Protein AF-A0AAV5PQ35-F1 (afdb_monomer)

Foldseek 3Di:
DVVVVVVVVVVVVVVVVVVVVVVVVVVVVVVVVVVVVVVCCVVPVVVCLDLLNLQLLLLVLLCLLVVLVVLLVVLVVVLVVVVVPQDPPCNVVSVVLSVVLNLVSLVVNLVSLVSSLVSLVVSVVVDVVLVAPQSVVSSVLSVLLNLLSVLVNDPDVPDPSSVVSVVSSVVSNVVSLQSCLQCVQVVHGSSDDRDPVSSVVSVVVVVVVVVVVVVVVVVVVVVQVVCVVVVNHWFFKFFPDALVVVLVLVVVVVVVCVVVVCLCVLQSVQVNLQRRQQRIGARNFRKGFDDHSVVVSVVVVVQVVVCVVVVSPSVLVVVVVVLQSRQCGMATPPDPGSPQKGFPDDSVVLVVLVVVLVVCCSVVSNQCVLVSVLVNLQSRQQRTAHNNFRKGFDDDSVVLNVLVVLLVVLVVDVPSVSVNSNSVSVSVRRRRRRMHGDCVVVD

Structure (mmCIF, N/CA/C/O backbone):
data_AF-A0AAV5PQ35-F1
#
_entry.id   AF-A0AAV5PQ35-F1
#
loop_
_atom_site.group_PDB
_atom_site.id
_atom_site.type_symbol
_atom_site.label_atom_id
_atom_site.label_alt_id
_atom_site.label_comp_id
_atom_site.label_asym_id
_atom_site.label_entity_id
_atom_site.label_seq_id
_atom_site.pdbx_PDB_ins_code
_atom_site.Cartn_x
_atom_site.Cartn_y
_atom_site.Cartn_z
_atom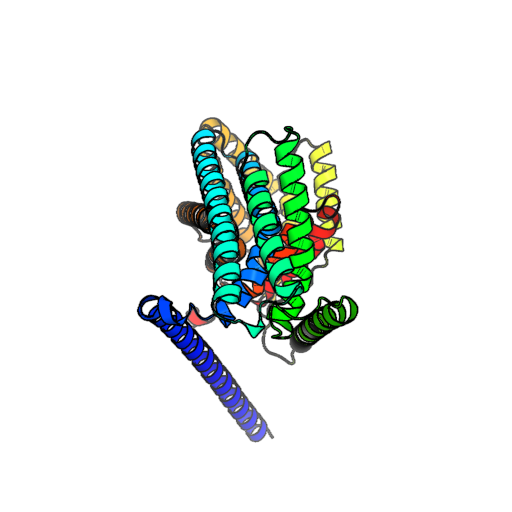_site.occupancy
_atom_site.B_iso_or_equiv
_atom_site.auth_seq_id
_atom_site.auth_comp_id
_atom_site.auth_asym_id
_atom_site.auth_atom_id
_atom_site.pdbx_PDB_model_num
ATOM 1 N N . MET A 1 1 ? 6.935 -51.139 -16.110 1.00 52.28 1 MET A N 1
ATOM 2 C CA . MET A 1 1 ? 7.413 -49.911 -15.440 1.00 52.28 1 MET A CA 1
ATOM 3 C C . MET A 1 1 ? 6.937 -48.664 -16.173 1.00 52.28 1 MET A C 1
ATOM 5 O O . MET A 1 1 ? 6.248 -47.895 -15.534 1.00 52.28 1 MET A O 1
ATOM 9 N N . VAL A 1 2 ? 7.179 -48.507 -17.483 1.00 49.25 2 VAL A N 1
ATOM 10 C CA . VAL A 1 2 ? 6.708 -47.345 -18.281 1.00 49.25 2 VAL A CA 1
ATOM 11 C C . VAL A 1 2 ? 5.187 -47.118 -18.177 1.00 49.25 2 VAL A C 1
ATOM 13 O O . VAL A 1 2 ? 4.776 -46.098 -17.649 1.00 49.25 2 VAL A O 1
ATOM 16 N N . ASN A 1 3 ? 4.358 -48.132 -18.457 1.00 56.22 3 ASN A N 1
ATOM 17 C CA . ASN A 1 3 ? 2.888 -48.020 -18.324 1.00 56.22 3 ASN A CA 1
ATOM 18 C C . ASN A 1 3 ? 2.384 -47.718 -16.897 1.00 56.22 3 ASN A C 1
ATOM 20 O O . ASN A 1 3 ? 1.238 -47.330 -16.709 1.00 56.22 3 ASN A O 1
ATOM 24 N N . GLN A 1 4 ? 3.206 -47.970 -15.876 1.00 55.06 4 GLN A N 1
ATOM 25 C CA . GLN A 1 4 ? 2.855 -47.698 -14.481 1.00 55.06 4 GLN A CA 1
ATOM 26 C C . GLN A 1 4 ? 3.196 -46.252 -14.100 1.00 55.06 4 GLN A C 1
ATOM 28 O O . GLN A 1 4 ? 2.517 -45.671 -13.261 1.00 55.06 4 GLN A O 1
ATOM 33 N N . VAL A 1 5 ? 4.225 -45.688 -14.741 1.00 57.06 5 VAL A N 1
ATOM 34 C CA . VAL A 1 5 ? 4.618 -44.284 -14.622 1.00 57.06 5 VAL A CA 1
ATOM 35 C C . VAL A 1 5 ? 3.634 -43.402 -15.392 1.00 57.06 5 VAL A C 1
ATOM 37 O O . VAL A 1 5 ? 3.130 -42.452 -14.805 1.00 57.06 5 VAL A O 1
ATOM 40 N N . ASP A 1 6 ? 3.252 -43.771 -16.617 1.00 52.34 6 ASP A N 1
ATOM 41 C CA . ASP A 1 6 ? 2.287 -43.002 -17.422 1.00 52.34 6 ASP A CA 1
ATOM 42 C C . ASP A 1 6 ? 0.912 -42.922 -16.738 1.00 52.34 6 ASP A C 1
ATOM 44 O O . ASP A 1 6 ? 0.402 -41.833 -16.501 1.00 52.34 6 ASP A O 1
ATOM 48 N N . ASN A 1 7 ? 0.385 -44.053 -16.251 1.00 62.97 7 ASN A N 1
ATOM 49 C CA . ASN A 1 7 ? -0.863 -44.061 -15.476 1.00 62.97 7 ASN A CA 1
ATOM 50 C C . ASN A 1 7 ? -0.777 -43.234 -14.182 1.00 62.97 7 ASN A C 1
ATOM 52 O O . ASN A 1 7 ? -1.784 -42.692 -13.734 1.00 62.97 7 ASN A O 1
ATOM 56 N N . SER A 1 8 ? 0.400 -43.153 -13.550 1.00 55.81 8 SER A N 1
ATOM 57 C CA . SER A 1 8 ? 0.578 -42.330 -12.348 1.00 55.81 8 SER A CA 1
ATOM 58 C C . SER A 1 8 ? 0.651 -40.837 -12.669 1.00 55.81 8 SER A C 1
ATOM 60 O O . SER A 1 8 ? 0.170 -40.027 -11.882 1.00 55.81 8 SER A O 1
ATOM 62 N N . ILE A 1 9 ? 1.202 -40.474 -13.830 1.00 54.53 9 ILE A N 1
ATOM 63 C CA . ILE A 1 9 ? 1.252 -39.096 -14.329 1.00 54.53 9 ILE A CA 1
ATOM 64 C C . ILE A 1 9 ? -0.153 -38.631 -14.718 1.00 54.53 9 ILE A C 1
ATOM 66 O O . ILE A 1 9 ? -0.548 -37.540 -14.315 1.00 54.53 9 ILE A O 1
ATOM 70 N N . ASP A 1 10 ? -0.935 -39.479 -15.386 1.00 63.06 10 ASP A N 1
ATOM 71 C CA . ASP A 1 10 ? -2.322 -39.172 -15.752 1.00 63.06 10 ASP A CA 1
ATOM 72 C C . ASP A 1 10 ? -3.214 -39.003 -14.513 1.00 63.06 10 ASP A C 1
ATOM 74 O O . ASP A 1 10 ? -3.964 -38.032 -14.406 1.00 63.06 10 ASP A O 1
ATOM 78 N N . GLN A 1 11 ? -3.071 -39.882 -13.513 1.00 61.16 11 GLN A N 1
ATOM 79 C CA . GLN A 1 11 ? -3.789 -39.757 -12.239 1.00 61.16 11 GLN A CA 1
ATOM 80 C C . GLN A 1 11 ? -3.379 -38.507 -11.449 1.00 61.16 11 GLN A C 1
ATOM 82 O O . GLN A 1 11 ? -4.226 -37.878 -10.813 1.00 61.16 11 GLN A O 1
ATOM 87 N N . MET A 1 12 ? -2.099 -38.124 -11.490 1.00 53.78 12 MET A N 1
ATOM 88 C CA . MET A 1 12 ? -1.634 -36.870 -10.891 1.00 53.78 12 MET A CA 1
ATOM 89 C C . MET A 1 12 ? -2.187 -35.650 -11.641 1.00 53.78 12 MET A C 1
ATOM 91 O O . MET A 1 12 ? -2.607 -34.691 -10.997 1.00 53.78 12 MET A O 1
ATOM 95 N N . GLY A 1 13 ? -2.256 -35.697 -12.974 1.00 43.75 13 GLY A N 1
ATOM 96 C CA . GLY A 1 13 ? -2.862 -34.653 -13.802 1.00 43.75 13 GLY A CA 1
ATOM 97 C C . GLY A 1 13 ? -4.351 -34.451 -13.508 1.00 43.75 13 GLY A C 1
ATOM 98 O O . GLY A 1 13 ? -4.789 -33.317 -13.319 1.00 43.75 13 GLY A O 1
ATOM 99 N N . GLU A 1 14 ? -5.117 -35.537 -13.371 1.00 63.09 14 GLU A N 1
ATOM 100 C CA . GLU A 1 14 ? -6.534 -35.476 -12.986 1.00 63.09 14 GLU A CA 1
ATOM 101 C C . GLU A 1 14 ? -6.739 -34.933 -11.567 1.00 63.09 14 GLU A C 1
ATOM 103 O O . GLU A 1 14 ? -7.628 -34.110 -11.352 1.00 63.09 14 GLU A O 1
ATOM 108 N N . GLN A 1 15 ? -5.913 -35.339 -10.596 1.00 53.75 15 GLN A N 1
ATOM 109 C CA . GLN A 1 15 ? -6.007 -34.834 -9.220 1.00 53.75 15 GLN A CA 1
ATOM 110 C C . GLN A 1 15 ? -5.674 -33.341 -9.122 1.00 53.75 15 GLN A C 1
ATOM 112 O O . GLN A 1 15 ? -6.332 -32.608 -8.379 1.00 53.75 15 GLN A O 1
ATOM 117 N N . ILE A 1 16 ? -4.685 -32.875 -9.887 1.00 45.88 16 ILE A N 1
ATOM 118 C CA . ILE A 1 16 ? -4.335 -31.453 -9.972 1.00 45.88 16 ILE A CA 1
ATOM 119 C C . ILE A 1 16 ? -5.463 -30.672 -10.659 1.00 45.88 16 ILE A C 1
ATOM 121 O O . ILE A 1 16 ? -5.878 -29.633 -10.144 1.00 45.88 16 ILE A O 1
ATOM 125 N N . GLY A 1 17 ? -6.017 -31.192 -11.760 1.00 48.84 17 GLY A N 1
ATOM 126 C CA . GLY A 1 17 ? -7.153 -30.584 -12.459 1.00 48.84 17 GLY A CA 1
ATOM 127 C C . GLY A 1 17 ? -8.394 -30.450 -11.571 1.00 48.84 17 GLY A C 1
ATOM 128 O O . GLY A 1 17 ? -8.991 -29.378 -11.498 1.00 48.84 17 GLY A O 1
ATOM 129 N N . GLN A 1 18 ? -8.727 -31.496 -10.810 1.00 52.62 18 GLN A N 1
ATOM 130 C CA . GLN A 1 18 ? -9.835 -31.472 -9.849 1.00 52.62 18 GLN A CA 1
ATOM 131 C C . GLN A 1 18 ? -9.596 -30.472 -8.709 1.00 52.62 18 GLN A C 1
ATOM 133 O O . GLN A 1 18 ? -10.508 -29.735 -8.340 1.00 52.62 18 GLN A O 1
ATOM 138 N N . GLY A 1 19 ? -8.366 -30.383 -8.190 1.00 46.31 19 GLY A N 1
ATOM 139 C CA . GLY A 1 19 ? -8.013 -29.406 -7.157 1.00 46.31 19 GLY A CA 1
ATOM 140 C C . GLY A 1 19 ? -8.145 -27.953 -7.626 1.00 46.31 19 GLY A C 1
ATOM 141 O O . GLY A 1 19 ? -8.602 -27.096 -6.867 1.00 46.31 19 GLY A O 1
ATOM 142 N N . ILE A 1 20 ? -7.795 -27.676 -8.885 1.00 44.88 20 ILE A N 1
ATOM 143 C CA . ILE A 1 20 ? -7.942 -26.351 -9.505 1.00 44.88 20 ILE A CA 1
ATOM 144 C C . ILE A 1 20 ? -9.424 -26.007 -9.707 1.00 44.88 20 ILE A C 1
ATOM 146 O O . ILE A 1 20 ? -9.849 -24.902 -9.358 1.00 44.88 20 ILE A O 1
ATOM 150 N N . ASP A 1 21 ? -10.226 -26.951 -10.202 1.00 55.66 21 ASP A N 1
ATOM 151 C CA . ASP A 1 21 ? -11.665 -26.758 -10.414 1.00 55.66 21 ASP A CA 1
ATOM 152 C C . ASP A 1 21 ? -12.432 -26.543 -9.104 1.00 55.66 21 ASP A C 1
ATOM 154 O O . ASP A 1 21 ? -13.332 -25.696 -9.028 1.00 55.66 21 ASP A O 1
ATOM 158 N N . ASP A 1 22 ? -12.070 -27.269 -8.048 1.00 58.41 22 ASP A N 1
ATOM 159 C CA . ASP A 1 22 ? -12.685 -27.115 -6.733 1.00 58.41 22 ASP A CA 1
ATOM 160 C C . ASP A 1 22 ? -12.291 -25.785 -6.078 1.00 58.41 22 ASP A C 1
ATOM 162 O O . ASP A 1 22 ? -13.154 -25.091 -5.533 1.00 58.41 22 ASP A O 1
ATOM 166 N N . ALA A 1 23 ? -11.034 -25.351 -6.218 1.00 43.50 23 ALA A N 1
ATOM 167 C CA . ALA A 1 23 ? -10.599 -24.029 -5.768 1.00 43.50 23 ALA A CA 1
ATOM 168 C C . ALA A 1 23 ? -11.308 -22.897 -6.534 1.00 43.50 23 ALA A C 1
ATOM 170 O O . ALA A 1 23 ? -11.756 -21.916 -5.931 1.00 43.50 23 ALA A O 1
ATOM 171 N N . ALA A 1 24 ? -11.474 -23.036 -7.853 1.00 44.97 24 ALA A N 1
ATOM 172 C CA . ALA A 1 24 ? -12.197 -22.073 -8.678 1.00 44.97 24 ALA A CA 1
ATOM 173 C C . ALA A 1 24 ? -13.683 -21.982 -8.282 1.00 44.97 24 ALA A C 1
ATOM 175 O O . ALA A 1 24 ? -14.236 -20.878 -8.167 1.00 44.97 24 ALA A O 1
ATOM 176 N N . LYS A 1 25 ? -14.331 -23.122 -8.006 1.00 63.53 25 LYS A N 1
ATOM 177 C CA . LYS A 1 25 ? -15.707 -23.168 -7.482 1.00 63.53 25 LYS A CA 1
ATOM 178 C C . LYS A 1 25 ? -15.817 -22.517 -6.112 1.00 63.53 25 LYS A C 1
ATOM 180 O O . LYS A 1 25 ? -16.766 -21.764 -5.888 1.00 63.53 25 LYS A O 1
ATOM 185 N N . ASP A 1 26 ? -14.859 -22.747 -5.221 1.00 60.34 26 ASP A N 1
ATOM 186 C CA . ASP A 1 26 ? -14.900 -22.194 -3.869 1.00 60.34 26 ASP A CA 1
ATOM 187 C C . ASP A 1 26 ? -14.730 -20.665 -3.885 1.00 60.34 26 ASP A C 1
ATOM 189 O O . ASP A 1 26 ? -15.523 -19.942 -3.275 1.00 60.34 26 ASP A O 1
ATOM 193 N N . ILE A 1 27 ? -13.812 -20.148 -4.714 1.00 47.66 27 ILE A N 1
ATOM 194 C CA . ILE A 1 27 ? -13.641 -18.707 -4.972 1.00 47.66 27 ILE A CA 1
ATOM 195 C C . ILE A 1 27 ? -14.914 -18.093 -5.567 1.00 47.66 27 ILE A C 1
ATOM 197 O O . ILE A 1 27 ? -15.375 -17.043 -5.111 1.00 47.66 27 ILE A O 1
ATOM 201 N N . THR A 1 28 ? -15.513 -18.745 -6.565 1.00 54.66 28 THR A N 1
ATOM 202 C CA . THR A 1 28 ? -16.738 -18.260 -7.221 1.00 54.66 28 THR A CA 1
ATOM 203 C C . THR A 1 28 ? -17.920 -18.256 -6.251 1.00 54.66 28 THR A C 1
ATOM 205 O O . THR A 1 28 ? -18.693 -17.296 -6.210 1.00 54.66 28 THR A O 1
ATOM 208 N N . SER A 1 29 ? -18.032 -19.283 -5.405 1.00 58.78 29 SER A N 1
ATOM 209 C CA . SER A 1 29 ? -19.043 -19.354 -4.349 1.00 58.78 29 SER A CA 1
ATOM 210 C C . SER A 1 29 ? -18.831 -18.272 -3.284 1.00 58.78 29 SER A C 1
ATOM 212 O O . SER A 1 29 ? -19.796 -17.661 -2.821 1.00 58.78 29 SER A O 1
ATOM 214 N N . GLY A 1 30 ? -17.573 -17.974 -2.942 1.00 49.44 30 GLY A N 1
ATOM 215 C CA . GLY A 1 30 ? -17.190 -16.914 -2.018 1.00 49.44 30 GLY A CA 1
ATOM 216 C C . GLY A 1 30 ? -17.531 -15.530 -2.562 1.00 49.44 30 GLY A C 1
ATOM 217 O O . GLY A 1 30 ? -18.121 -14.718 -1.847 1.00 49.44 30 GLY A O 1
ATOM 218 N N . LEU A 1 31 ? -17.241 -15.269 -3.839 1.00 45.06 31 LEU A N 1
ATOM 219 C CA . LEU A 1 31 ? -17.612 -14.027 -4.523 1.00 45.06 31 LEU A CA 1
ATOM 220 C C . LEU A 1 31 ? -19.130 -13.863 -4.602 1.00 45.06 31 LEU A C 1
ATOM 222 O O . LEU A 1 31 ? -19.636 -12.777 -4.325 1.00 45.06 31 LEU A O 1
ATOM 226 N N . LYS A 1 32 ? -19.861 -14.945 -4.890 1.00 59.97 32 LYS A N 1
ATOM 227 C CA . LYS A 1 32 ? -21.325 -14.945 -4.923 1.00 59.97 32 LYS A CA 1
ATOM 228 C C . LYS A 1 32 ? -21.928 -14.677 -3.542 1.00 59.97 32 LYS A C 1
ATOM 230 O O . LYS A 1 32 ? -22.732 -13.764 -3.417 1.00 59.97 32 LYS A O 1
ATOM 235 N N . LYS A 1 33 ? -21.449 -15.354 -2.491 1.00 60.69 33 LYS A N 1
ATOM 236 C CA . LYS A 1 33 ? -21.829 -15.078 -1.091 1.00 60.69 33 LYS A CA 1
ATOM 237 C C . LYS A 1 33 ? -21.500 -13.651 -0.664 1.00 60.69 33 LYS A C 1
ATOM 239 O O . LYS A 1 33 ? -22.229 -13.060 0.126 1.00 60.69 33 LYS A O 1
ATOM 244 N N . THR A 1 34 ? -20.381 -13.105 -1.136 1.00 43.12 34 THR A N 1
ATOM 245 C CA . THR A 1 34 ? -19.984 -11.726 -0.825 1.00 43.12 34 THR A CA 1
ATOM 246 C C . THR A 1 34 ? -20.917 -10.743 -1.521 1.00 43.12 34 THR A C 1
ATOM 248 O O . THR A 1 34 ? -21.422 -9.847 -0.855 1.00 43.12 34 THR A O 1
ATOM 251 N N . GLY A 1 35 ? -21.219 -10.969 -2.806 1.00 45.16 35 GLY A N 1
ATOM 252 C CA . GLY A 1 35 ? -22.198 -10.208 -3.584 1.00 45.16 35 GLY A CA 1
ATOM 253 C C . GLY A 1 35 ? -23.593 -10.236 -2.961 1.00 45.16 35 GLY A C 1
ATOM 254 O O . GLY A 1 35 ? -24.169 -9.175 -2.730 1.00 45.16 35 GLY A O 1
ATOM 255 N N . GLU A 1 36 ? -24.080 -11.426 -2.599 1.00 55.81 36 GLU A N 1
ATOM 256 C CA . GLU A 1 36 ? -25.346 -11.643 -1.888 1.00 55.81 36 GLU A CA 1
ATOM 257 C C . GLU A 1 36 ? -25.377 -10.898 -0.548 1.00 55.81 36 GLU A C 1
ATOM 259 O O . GLU A 1 36 ? -26.338 -10.187 -0.287 1.00 55.81 36 GLU A O 1
ATOM 264 N N . LYS A 1 37 ? -24.306 -10.947 0.261 1.00 55.22 37 LYS A N 1
ATOM 265 C CA . LYS A 1 37 ? -24.219 -10.182 1.522 1.00 55.22 37 LYS A CA 1
ATOM 266 C C . LYS A 1 37 ? -24.253 -8.667 1.321 1.00 55.22 37 LYS A C 1
ATOM 268 O O . LYS A 1 37 ? -24.832 -7.961 2.140 1.00 55.22 37 LYS A O 1
ATOM 273 N N . THR A 1 38 ? -23.617 -8.145 0.271 1.00 47.72 38 THR A N 1
ATOM 274 C CA . THR A 1 38 ? -23.695 -6.711 -0.065 1.00 47.72 38 THR A CA 1
ATOM 275 C C . THR A 1 38 ? -25.074 -6.295 -0.575 1.00 47.72 38 THR A C 1
ATOM 277 O O . THR A 1 38 ? -25.509 -5.192 -0.253 1.00 47.72 38 THR A O 1
ATOM 280 N N . GLY A 1 39 ? -25.761 -7.154 -1.336 1.00 54.97 39 GLY A N 1
ATOM 281 C CA . GLY A 1 39 ? -27.145 -6.928 -1.770 1.00 54.97 39 GLY A CA 1
ATOM 282 C C . GLY A 1 39 ? -28.128 -6.957 -0.597 1.00 54.97 39 GLY A C 1
ATOM 283 O O . GLY A 1 39 ? -28.902 -6.021 -0.422 1.00 54.97 39 GLY A O 1
ATOM 284 N N . ASP A 1 40 ? -28.006 -7.969 0.263 1.00 62.81 40 ASP A N 1
ATOM 285 C CA . ASP A 1 40 ? -28.801 -8.150 1.484 1.00 62.81 40 ASP A CA 1
ATOM 286 C C . ASP A 1 40 ? -28.608 -6.995 2.481 1.00 62.81 40 ASP A C 1
ATOM 288 O O . ASP A 1 40 ? -29.572 -6.479 3.042 1.00 62.81 40 ASP A O 1
ATOM 292 N N . PHE A 1 41 ? -27.379 -6.484 2.636 1.00 63.25 41 PHE A N 1
ATOM 293 C CA . PHE A 1 41 ? -27.138 -5.295 3.460 1.00 63.25 41 PHE A CA 1
ATOM 294 C C . PHE A 1 41 ? -27.923 -4.071 2.966 1.00 63.25 41 PHE A C 1
ATOM 296 O O . PHE A 1 41 ? -28.430 -3.313 3.786 1.00 63.25 41 PHE A O 1
ATOM 303 N N . GLY A 1 42 ? -28.034 -3.863 1.649 1.00 67.19 42 GLY A N 1
ATOM 304 C CA . GLY A 1 42 ? -28.769 -2.728 1.083 1.00 67.19 42 GLY A CA 1
ATOM 305 C C . GLY A 1 42 ? -30.265 -2.756 1.414 1.00 67.19 42 GLY A C 1
ATOM 306 O O . GLY A 1 42 ? -30.837 -1.717 1.749 1.00 67.19 42 GLY A O 1
ATOM 307 N N . GLU A 1 43 ? -30.880 -3.940 1.376 1.00 75.50 43 GLU A N 1
ATOM 308 C CA . GLU A 1 43 ? -32.305 -4.134 1.675 1.00 75.50 43 GLU A CA 1
ATOM 309 C C . GLU A 1 43 ? -32.588 -4.168 3.189 1.00 75.50 43 GLU A C 1
ATOM 311 O O . GLU A 1 43 ? -33.543 -3.538 3.650 1.00 75.50 43 GLU A O 1
ATOM 316 N N . ASN A 1 44 ? -31.710 -4.799 3.981 1.00 77.50 44 ASN A N 1
ATOM 317 C CA . ASN A 1 44 ? -31.936 -5.112 5.399 1.00 77.50 44 ASN A CA 1
ATOM 318 C C . ASN A 1 44 ? -30.985 -4.388 6.372 1.00 77.50 44 ASN A C 1
ATOM 320 O O . ASN A 1 44 ? -30.788 -4.825 7.506 1.00 77.50 44 ASN A O 1
ATOM 324 N N . TRP A 1 45 ? -30.399 -3.245 5.992 1.00 76.19 45 TRP A N 1
ATOM 325 C CA . TRP A 1 45 ? -29.401 -2.525 6.812 1.00 76.19 45 TRP A CA 1
ATOM 326 C C . TRP A 1 45 ? -29.845 -2.239 8.261 1.00 76.19 45 TRP A C 1
ATOM 328 O O . TRP A 1 45 ? -29.010 -2.137 9.163 1.00 76.19 45 TRP A O 1
ATOM 338 N N . ARG A 1 46 ? -31.157 -2.120 8.509 1.00 77.25 46 ARG A N 1
ATOM 339 C CA . ARG A 1 46 ? -31.727 -1.902 9.849 1.00 77.25 46 ARG A CA 1
ATOM 340 C C . ARG A 1 46 ? -31.508 -3.088 10.785 1.00 77.25 46 ARG A C 1
ATOM 342 O O . ARG A 1 46 ? -31.277 -2.867 11.972 1.00 77.25 46 ARG A O 1
ATOM 349 N N . ASP A 1 47 ? -31.492 -4.309 10.264 1.00 78.56 47 ASP A N 1
ATOM 350 C CA . ASP A 1 47 ? -31.271 -5.524 11.055 1.00 78.56 47 ASP A CA 1
ATOM 351 C C . ASP A 1 47 ? -29.831 -5.607 11.571 1.00 78.56 47 ASP A C 1
ATOM 353 O O . ASP A 1 47 ? -29.546 -6.264 12.572 1.00 78.56 47 ASP A O 1
ATOM 357 N N . TYR A 1 48 ? -28.915 -4.856 10.953 1.00 75.75 48 TYR A N 1
ATOM 358 C CA . TYR A 1 48 ? -27.539 -4.726 11.413 1.00 75.75 48 TYR A CA 1
ATOM 359 C C . TYR A 1 48 ? -27.376 -3.736 12.573 1.00 75.75 48 TYR A C 1
ATOM 361 O O . TYR A 1 48 ? -26.341 -3.794 13.245 1.00 75.75 48 TYR A O 1
ATOM 369 N N . LEU A 1 49 ? -28.377 -2.899 12.887 1.00 77.94 49 LEU A N 1
ATOM 370 C CA . LEU A 1 49 ? -28.380 -1.976 14.037 1.00 77.94 49 LEU A CA 1
ATOM 371 C C . LEU A 1 49 ? -28.672 -2.696 15.368 1.00 77.94 49 LEU A C 1
ATOM 373 O O . LEU A 1 49 ? -29.475 -2.255 16.195 1.00 77.94 49 LEU A O 1
ATOM 377 N N . THR A 1 50 ? -28.013 -3.831 15.596 1.00 84.88 50 THR A N 1
ATOM 378 C CA . THR A 1 50 ? -28.092 -4.554 16.868 1.00 84.88 50 THR A CA 1
ATOM 379 C C . THR A 1 50 ? -27.175 -3.918 17.915 1.00 84.88 50 THR A C 1
ATOM 381 O O . THR A 1 50 ? -26.117 -3.389 17.560 1.00 84.88 50 THR A O 1
ATOM 384 N N . PRO A 1 51 ? -27.500 -4.017 19.220 1.00 84.81 51 PRO A N 1
ATOM 385 C CA . PRO A 1 51 ? -26.606 -3.556 20.285 1.00 84.81 51 PRO A CA 1
ATOM 386 C C . PRO A 1 51 ? -25.198 -4.160 20.188 1.00 84.81 51 PRO A C 1
ATOM 388 O O . PRO A 1 51 ? -24.218 -3.458 20.389 1.00 84.81 51 PRO A O 1
ATOM 391 N N . ASN A 1 52 ? -25.080 -5.428 19.782 1.00 86.00 52 ASN A N 1
ATOM 392 C CA . ASN A 1 52 ? -23.786 -6.096 1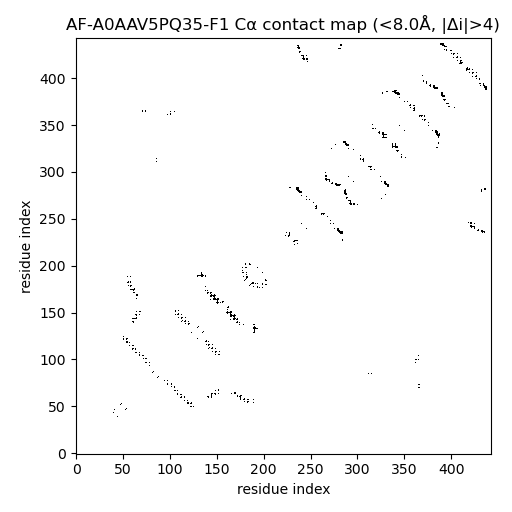9.619 1.00 86.00 52 ASN A CA 1
ATOM 393 C C . ASN A 1 52 ? -22.941 -5.489 18.481 1.00 86.00 52 ASN A C 1
ATOM 395 O O . ASN A 1 52 ? -21.733 -5.312 18.612 1.00 86.00 52 ASN A O 1
ATOM 399 N N . ASN A 1 53 ? -23.562 -5.140 17.351 1.00 86.56 53 ASN A N 1
ATOM 400 C CA . ASN A 1 53 ? -22.853 -4.452 16.270 1.00 86.56 53 ASN A CA 1
ATOM 401 C C . ASN A 1 53 ? -22.527 -3.000 16.638 1.00 86.56 53 ASN A C 1
ATOM 403 O O . ASN A 1 53 ? -21.463 -2.507 16.266 1.00 86.56 53 ASN A O 1
ATOM 407 N N . ALA A 1 54 ? -23.394 -2.340 17.410 1.00 87.81 54 ALA A N 1
ATOM 408 C CA . ALA A 1 54 ? -23.119 -1.021 17.965 1.00 87.81 54 ALA A CA 1
ATOM 409 C C . ALA A 1 54 ? -21.908 -1.051 18.916 1.00 87.81 54 ALA A C 1
ATOM 411 O O . ALA A 1 54 ? -21.050 -0.183 18.808 1.00 87.81 54 ALA A O 1
ATOM 412 N N . GLU A 1 55 ? -21.763 -2.075 19.765 1.00 90.00 55 GLU A N 1
ATOM 413 C CA . GLU A 1 55 ? -20.575 -2.262 20.619 1.00 90.00 55 GLU A CA 1
ATOM 414 C C . GLU A 1 55 ? -19.287 -2.422 19.797 1.00 90.00 55 GLU A C 1
ATOM 416 O O . GLU A 1 55 ? -18.273 -1.776 20.080 1.00 90.00 55 GLU A O 1
ATOM 421 N N . LYS A 1 56 ? -19.328 -3.212 18.716 1.00 90.81 56 LYS A N 1
ATOM 422 C CA . LYS A 1 56 ? -18.193 -3.324 17.785 1.00 90.81 56 LYS A CA 1
ATOM 423 C C . LYS A 1 56 ? -17.860 -1.977 17.154 1.00 90.81 56 LYS A C 1
ATOM 425 O O . LYS A 1 56 ? -16.691 -1.600 17.117 1.00 90.81 56 LYS A O 1
ATOM 430 N N . PHE A 1 57 ? -18.864 -1.233 16.699 1.00 90.69 57 PHE A N 1
ATOM 431 C CA . PHE A 1 57 ? -18.655 0.089 16.120 1.00 90.69 57 PHE A CA 1
ATOM 432 C C . PHE A 1 57 ? -18.071 1.081 17.133 1.00 90.69 57 PHE A C 1
ATOM 434 O O . PHE A 1 57 ? -17.132 1.791 16.791 1.00 90.69 57 PHE A O 1
ATOM 441 N N . VAL A 1 58 ? -18.543 1.073 18.385 1.00 91.75 58 VAL A N 1
ATOM 442 C CA . VAL A 1 58 ? -17.984 1.876 19.487 1.00 91.75 58 VAL A CA 1
ATOM 443 C C . VAL A 1 58 ? -16.490 1.609 19.654 1.00 91.75 58 VAL A C 1
ATOM 445 O O . VAL A 1 58 ? -15.711 2.559 19.711 1.00 91.75 58 VAL A O 1
ATOM 448 N N . SER A 1 59 ? -16.077 0.335 19.660 1.00 90.75 59 SER A N 1
ATOM 449 C CA . SER A 1 59 ? -14.658 -0.023 19.795 1.00 90.75 59 SER A CA 1
ATOM 450 C C . SER A 1 59 ? -13.797 0.587 18.680 1.00 90.75 59 SER A C 1
ATOM 452 O O . SER A 1 59 ? -12.734 1.139 18.947 1.00 90.75 59 SER A O 1
ATOM 454 N N . VAL A 1 60 ? -14.295 0.582 17.440 1.00 91.38 60 VAL A N 1
ATOM 455 C CA . VAL A 1 60 ? -13.583 1.136 16.279 1.00 91.38 60 VAL A CA 1
ATOM 456 C C . VAL A 1 60 ? -13.636 2.670 16.266 1.00 91.38 60 VAL A C 1
ATOM 458 O O . VAL A 1 60 ? -12.641 3.315 15.935 1.00 91.38 60 VAL A O 1
ATOM 461 N N . ALA A 1 61 ? -14.756 3.274 16.670 1.00 92.88 61 ALA A N 1
ATOM 462 C CA . ALA A 1 61 ? -14.941 4.725 16.711 1.00 92.88 61 ALA A CA 1
ATOM 463 C C . ALA A 1 61 ? -13.985 5.421 17.695 1.00 92.88 61 ALA A C 1
ATOM 465 O O . ALA A 1 61 ? -13.617 6.579 17.492 1.00 92.88 61 ALA A O 1
ATOM 466 N N . LEU A 1 62 ? -13.524 4.722 18.736 1.00 93.81 62 LEU A N 1
ATOM 467 C CA . LEU A 1 62 ? -12.486 5.220 19.648 1.00 93.81 62 LEU A CA 1
ATOM 468 C C . LEU A 1 62 ? -11.125 5.420 18.962 1.00 93.81 62 LEU A C 1
ATOM 470 O O . LEU A 1 62 ? -10.337 6.257 19.394 1.00 93.81 62 LEU A O 1
ATOM 474 N N . LEU A 1 63 ? -10.860 4.702 17.866 1.00 92.62 63 LEU A N 1
ATOM 475 C CA . LEU A 1 63 ? -9.620 4.802 17.090 1.00 92.62 63 LEU A CA 1
ATOM 476 C C . LEU A 1 63 ? -9.690 5.846 15.963 1.00 92.62 63 LEU A C 1
ATOM 478 O O . LEU A 1 63 ? -8.699 6.078 15.268 1.00 92.62 63 LEU A O 1
ATOM 482 N N . PHE A 1 64 ? -10.831 6.513 15.774 1.00 92.69 64 PHE A N 1
ATOM 483 C CA . PHE A 1 64 ? -11.012 7.494 14.700 1.00 92.69 64 PHE A CA 1
ATOM 484 C C . PHE A 1 64 ? -10.037 8.677 14.731 1.00 92.69 64 PHE A C 1
ATOM 486 O O . PHE A 1 64 ? -9.586 9.048 13.649 1.00 92.69 64 PHE A O 1
ATOM 493 N N . PRO A 1 65 ? -9.607 9.230 15.884 1.00 93.00 65 PRO A N 1
ATOM 494 C CA . PRO A 1 65 ? -8.592 10.281 15.905 1.00 93.00 65 PRO A CA 1
ATOM 495 C C . PRO A 1 65 ? -7.263 9.818 15.291 1.00 93.00 65 PRO A C 1
ATOM 497 O O . PRO A 1 65 ? -6.631 10.566 14.542 1.00 93.00 65 PRO A O 1
ATOM 500 N N . LEU A 1 66 ? -6.864 8.564 15.544 1.00 87.81 66 LEU A N 1
ATOM 501 C CA . LEU A 1 66 ? -5.679 7.954 14.937 1.00 87.81 66 LEU A CA 1
ATOM 502 C C . LEU A 1 66 ? -5.878 7.771 13.429 1.00 87.81 66 LEU A C 1
ATOM 504 O O . LEU A 1 66 ? -5.051 8.235 12.646 1.00 87.81 66 LEU A O 1
ATOM 508 N N . PHE A 1 67 ? -6.977 7.133 13.013 1.00 86.12 67 PHE A N 1
ATOM 509 C CA . PHE A 1 67 ? -7.254 6.882 11.595 1.00 86.12 67 PHE A CA 1
ATOM 510 C C . PHE A 1 67 ? -7.354 8.179 10.793 1.00 86.12 67 PHE A C 1
ATOM 512 O O . PHE A 1 67 ? -6.710 8.304 9.756 1.00 86.12 67 PHE A O 1
ATOM 519 N N . MET A 1 68 ? -8.081 9.171 11.305 1.00 88.44 68 MET A N 1
ATOM 520 C CA . MET A 1 68 ? -8.197 10.498 10.709 1.00 88.44 68 MET A CA 1
ATOM 521 C C . MET A 1 68 ? -6.822 11.148 10.549 1.00 88.44 68 MET A C 1
ATOM 523 O O . MET A 1 68 ? -6.510 11.660 9.476 1.00 88.44 68 MET A O 1
ATOM 527 N N . THR A 1 69 ? -5.971 11.087 11.578 1.00 85.00 69 THR A N 1
ATOM 528 C CA . THR A 1 69 ? -4.610 11.639 11.516 1.00 85.00 69 THR A CA 1
ATOM 529 C C . THR A 1 69 ? -3.775 10.948 10.438 1.00 85.00 69 THR A C 1
ATOM 531 O O . THR A 1 69 ? -3.149 11.629 9.629 1.00 85.00 69 THR A O 1
ATOM 534 N N . VAL A 1 70 ? -3.793 9.613 10.382 1.00 78.44 70 VAL A N 1
ATOM 535 C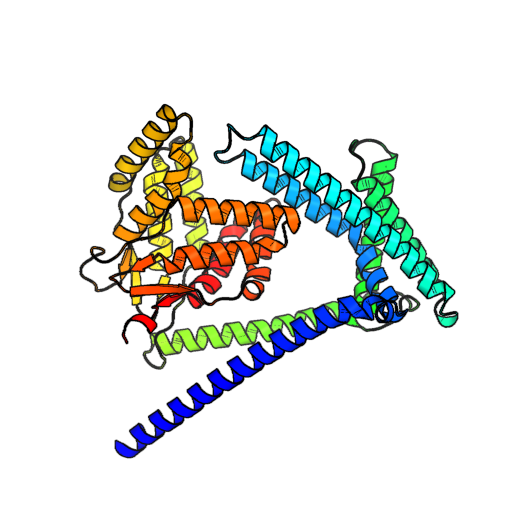 CA . VAL A 1 70 ? -3.032 8.832 9.394 1.00 78.44 70 VAL A CA 1
ATOM 536 C C . VAL A 1 70 ? -3.529 9.098 7.973 1.00 78.44 70 VAL A C 1
ATOM 538 O O . VAL A 1 70 ? -2.721 9.367 7.088 1.00 78.44 70 VAL A O 1
ATOM 541 N N . VAL A 1 71 ? -4.844 9.079 7.744 1.00 80.50 71 VAL A N 1
ATOM 542 C CA . VAL A 1 71 ? -5.441 9.302 6.417 1.00 80.50 71 VAL A CA 1
ATOM 543 C C . VAL A 1 71 ? -5.167 10.720 5.922 1.00 80.50 71 VAL A C 1
ATOM 545 O O . VAL A 1 71 ? -4.735 10.899 4.785 1.00 80.50 71 VAL A O 1
ATOM 548 N N . LEU A 1 72 ? -5.358 11.738 6.766 1.00 82.12 72 LEU A N 1
ATOM 549 C CA . LEU A 1 72 ? -5.062 13.125 6.395 1.00 82.12 72 LEU A CA 1
ATOM 550 C C . LEU A 1 72 ? -3.570 13.339 6.137 1.00 82.12 72 LEU A C 1
ATOM 552 O O . LEU A 1 72 ? -3.194 14.057 5.208 1.00 82.12 72 LEU A O 1
ATOM 556 N N . TRP A 1 73 ? -2.711 12.692 6.921 1.00 76.50 73 TRP A N 1
ATOM 557 C CA . TRP A 1 73 ? -1.273 12.721 6.691 1.00 76.50 73 TRP A CA 1
ATOM 558 C C . TRP A 1 73 ? -0.908 12.067 5.349 1.00 76.50 73 TRP A C 1
ATOM 560 O O . TRP A 1 73 ? -0.153 12.647 4.571 1.00 76.50 73 TRP A O 1
ATOM 570 N N . LEU A 1 74 ? -1.494 10.911 5.019 1.00 67.38 74 LEU A N 1
ATOM 571 C CA . LEU A 1 74 ? -1.273 10.241 3.735 1.00 67.38 74 LEU A CA 1
ATOM 572 C C . LEU A 1 74 ? -1.755 11.101 2.565 1.00 67.38 74 LEU A C 1
ATOM 574 O O . LEU A 1 74 ? -1.002 11.302 1.617 1.00 67.38 74 LEU A O 1
ATOM 578 N N . LEU A 1 75 ? -2.962 11.667 2.641 1.00 72.44 75 LEU A N 1
ATOM 579 C CA . LEU A 1 75 ? -3.505 12.531 1.589 1.00 72.44 75 LEU A CA 1
ATOM 580 C C . LEU A 1 75 ? -2.653 13.780 1.368 1.00 72.44 75 LEU A C 1
ATOM 582 O O . LEU A 1 75 ? -2.357 14.124 0.226 1.00 72.44 75 LEU A O 1
ATOM 586 N N . THR A 1 76 ? -2.204 14.432 2.442 1.00 71.75 76 THR A N 1
ATOM 587 C CA . THR A 1 76 ? -1.330 15.610 2.326 1.00 71.75 76 THR A CA 1
ATOM 588 C C . THR A 1 76 ? 0.041 15.252 1.749 1.00 71.75 76 THR A C 1
ATOM 590 O O . THR A 1 76 ? 0.570 16.003 0.929 1.00 71.75 76 THR A O 1
ATOM 593 N N . ARG A 1 77 ? 0.601 14.079 2.071 1.00 67.25 77 ARG A N 1
ATOM 594 C CA . ARG A 1 77 ? 1.867 13.601 1.488 1.00 67.25 77 ARG A CA 1
ATOM 595 C C . ARG A 1 77 ? 1.748 13.163 0.038 1.00 67.25 77 ARG A C 1
ATOM 597 O O . ARG A 1 77 ? 2.614 13.527 -0.749 1.00 67.25 77 ARG A O 1
ATOM 604 N N . VAL A 1 78 ? 0.688 12.442 -0.324 1.00 63.69 78 VAL A N 1
ATOM 605 C CA . VAL A 1 78 ? 0.393 12.092 -1.720 1.00 63.69 78 VAL A CA 1
ATOM 606 C C . VAL A 1 78 ? 0.201 13.364 -2.532 1.00 63.69 78 VAL A C 1
ATOM 608 O O . VAL A 1 78 ? 0.807 13.479 -3.590 1.00 63.69 78 VAL A O 1
ATOM 611 N N . SER A 1 79 ? -0.536 14.350 -2.006 1.00 65.75 79 SER A N 1
ATOM 612 C CA . SER A 1 79 ? -0.650 15.657 -2.655 1.00 65.75 79 SER A CA 1
ATOM 613 C C . SER A 1 79 ? 0.735 16.282 -2.873 1.00 65.75 79 SER A C 1
ATOM 615 O O . SER A 1 79 ? 1.083 16.595 -4.004 1.00 65.75 79 SER A O 1
ATOM 617 N N . GLY A 1 80 ? 1.588 16.306 -1.837 1.00 59.88 80 GLY A N 1
ATOM 618 C CA . GLY A 1 80 ? 2.985 16.753 -1.905 1.00 59.88 80 GLY A CA 1
ATOM 619 C C . GLY A 1 80 ? 3.843 16.038 -2.953 1.00 59.88 80 GLY A C 1
ATOM 620 O O . GLY A 1 80 ? 4.619 16.682 -3.651 1.00 59.88 80 GLY A O 1
ATOM 621 N N . TRP A 1 81 ? 3.708 14.717 -3.079 1.00 55.31 81 TRP A N 1
ATOM 622 C CA . TRP A 1 81 ? 4.457 13.918 -4.050 1.00 55.31 81 TRP A CA 1
ATOM 623 C C . TRP A 1 81 ? 3.969 14.147 -5.486 1.00 55.31 81 TRP A C 1
ATOM 625 O O . TRP A 1 81 ? 4.791 14.321 -6.381 1.00 55.31 81 TRP A O 1
ATOM 635 N N . VAL A 1 82 ? 2.650 14.250 -5.689 1.00 54.00 82 VAL A N 1
ATOM 636 C CA . VAL A 1 82 ? 2.046 14.645 -6.974 1.00 54.00 82 VAL A CA 1
ATOM 637 C C . VAL A 1 82 ? 2.523 16.041 -7.397 1.00 54.00 82 VAL A C 1
ATOM 639 O O . VAL A 1 82 ? 2.802 16.253 -8.573 1.00 54.00 82 VAL A O 1
ATOM 642 N N . TYR A 1 83 ? 2.708 16.973 -6.454 1.00 57.16 83 TYR A N 1
ATOM 643 C CA . TYR A 1 83 ? 3.298 18.289 -6.740 1.00 57.16 83 TYR A CA 1
ATOM 644 C C . TYR A 1 83 ? 4.802 18.225 -7.064 1.00 57.16 83 TYR A C 1
ATOM 646 O O . TYR A 1 83 ? 5.308 19.080 -7.786 1.00 57.16 83 TYR A O 1
ATOM 654 N N . GLY A 1 84 ? 5.524 17.234 -6.529 1.00 48.19 84 GLY A N 1
ATOM 655 C CA . GLY A 1 84 ? 6.981 17.106 -6.644 1.00 48.19 84 GLY A CA 1
ATOM 656 C C . GLY A 1 84 ? 7.483 16.457 -7.938 1.00 48.19 84 GLY A C 1
ATOM 657 O O . GLY A 1 84 ? 8.670 16.562 -8.241 1.00 48.19 84 GLY A O 1
ATOM 658 N N . GLN A 1 85 ? 6.611 15.809 -8.715 1.00 50.97 85 GLN A N 1
ATOM 659 C CA . GLN A 1 85 ? 6.969 15.183 -9.988 1.00 50.97 85 GLN A CA 1
ATOM 660 C C . GLN A 1 85 ? 6.006 15.602 -11.112 1.00 50.97 85 GLN A C 1
ATOM 662 O O . GLN A 1 85 ? 4.876 15.137 -11.208 1.00 50.97 85 GLN A O 1
ATOM 667 N N . TYR A 1 86 ? 6.516 16.450 -12.010 1.00 50.00 86 TYR A N 1
ATOM 668 C CA . TYR A 1 86 ? 6.059 16.641 -13.397 1.00 50.00 86 TYR A CA 1
ATOM 669 C C . TYR A 1 86 ? 4.691 17.302 -13.682 1.00 50.00 86 TYR A C 1
ATOM 671 O O . TYR A 1 86 ? 4.327 17.395 -14.852 1.00 50.00 86 TYR A O 1
ATOM 679 N N . PHE A 1 87 ? 3.963 17.861 -12.708 1.00 52.41 87 PHE A N 1
ATOM 680 C CA . PHE A 1 87 ? 2.679 18.549 -12.971 1.00 52.41 87 PHE A CA 1
ATOM 681 C C . PHE A 1 87 ? 2.689 20.050 -12.644 1.00 52.41 87 PHE A C 1
ATOM 683 O O . PHE A 1 87 ? 1.963 20.524 -11.775 1.00 52.41 87 PHE A O 1
ATOM 690 N N . LEU A 1 88 ? 3.476 20.826 -13.392 1.00 53.00 88 LEU A N 1
ATOM 691 C CA . LEU A 1 88 ? 3.434 22.295 -13.331 1.00 53.00 88 LEU A CA 1
ATOM 692 C C . LEU A 1 88 ? 2.127 22.930 -13.873 1.00 53.00 88 LEU A C 1
ATOM 694 O O . LEU A 1 88 ? 1.626 23.841 -13.220 1.00 53.00 88 LEU A O 1
ATOM 698 N N . PRO A 1 89 ? 1.514 22.489 -14.997 1.00 57.75 89 PRO A N 1
ATOM 699 C CA . PRO A 1 89 ? 0.402 23.239 -15.604 1.00 57.75 89 PRO A CA 1
ATOM 700 C C . PRO A 1 89 ? -0.987 22.961 -15.000 1.00 57.75 89 PRO A C 1
ATOM 702 O O . PRO A 1 89 ? -1.935 23.672 -15.316 1.00 57.75 89 PRO A O 1
ATOM 705 N N . LEU A 1 90 ? -1.133 21.941 -14.145 1.00 60.88 90 LEU A N 1
ATOM 706 C CA . LEU A 1 90 ? -2.407 21.569 -13.498 1.00 60.88 90 LEU A CA 1
ATOM 707 C C . LEU A 1 90 ? -2.341 21.644 -11.965 1.00 60.88 90 LEU A C 1
ATOM 709 O O . LEU A 1 90 ? -3.215 21.108 -11.282 1.00 60.88 90 LEU A O 1
ATOM 713 N N . TYR A 1 91 ? -1.308 22.295 -11.424 1.00 66.44 91 TYR A N 1
ATOM 714 C CA . TYR A 1 91 ? -1.055 22.379 -9.987 1.00 66.44 91 TYR A CA 1
ATOM 715 C C . TYR A 1 91 ? -2.289 22.851 -9.203 1.00 66.44 91 TYR A C 1
ATOM 717 O O . TYR A 1 91 ? -2.744 22.147 -8.302 1.00 66.44 91 TYR A O 1
ATOM 725 N N . ASP A 1 92 ? -2.889 23.976 -9.604 1.00 66.50 92 ASP A N 1
ATOM 726 C CA . ASP A 1 92 ? -4.044 24.561 -8.908 1.00 66.50 92 ASP A CA 1
ATOM 727 C C . ASP A 1 92 ? -5.288 23.665 -8.973 1.00 66.50 92 ASP A C 1
ATOM 729 O O . ASP A 1 92 ? -6.043 23.555 -8.005 1.00 66.50 92 ASP A O 1
ATOM 733 N N . PHE A 1 93 ? -5.480 22.973 -10.099 1.00 70.44 93 PHE A N 1
ATOM 734 C CA . PHE A 1 93 ? -6.587 22.041 -10.286 1.00 70.44 93 PHE A CA 1
ATOM 735 C C . PHE A 1 93 ? -6.469 20.835 -9.345 1.00 70.44 93 PHE A C 1
ATOM 737 O O . PHE A 1 93 ? -7.409 20.518 -8.612 1.00 70.44 93 PHE A O 1
ATOM 744 N N . PHE A 1 94 ? -5.300 20.187 -9.310 1.00 68.75 94 PHE A N 1
ATOM 745 C CA . PHE A 1 94 ? -5.060 19.065 -8.401 1.00 68.75 94 PHE A CA 1
ATOM 746 C C . PHE A 1 94 ? -5.080 19.507 -6.938 1.00 68.75 94 PHE A C 1
ATOM 748 O O . PHE A 1 94 ? -5.643 18.802 -6.099 1.00 68.75 94 PHE A O 1
ATOM 755 N N . PHE A 1 95 ? -4.548 20.694 -6.636 1.00 71.94 95 PHE A N 1
ATOM 756 C CA . PHE A 1 95 ? -4.611 21.278 -5.303 1.00 71.94 95 PHE A CA 1
ATOM 757 C C . PHE A 1 95 ? -6.052 21.441 -4.819 1.00 71.94 95 PHE A C 1
ATOM 759 O O . PHE A 1 95 ? -6.379 20.979 -3.724 1.00 71.94 95 PHE A O 1
ATOM 766 N N . ALA A 1 96 ? -6.937 22.000 -5.648 1.00 78.06 96 ALA A N 1
ATOM 767 C CA . ALA A 1 96 ? -8.353 22.134 -5.317 1.00 78.06 96 ALA A CA 1
ATOM 768 C C . ALA A 1 96 ? -9.016 20.774 -5.031 1.00 78.06 96 ALA A C 1
ATOM 770 O O . ALA A 1 96 ? -9.720 20.632 -4.029 1.00 78.06 96 ALA A O 1
ATOM 771 N N . ILE A 1 97 ? -8.741 19.750 -5.848 1.00 78.12 97 ILE A N 1
ATOM 772 C CA . ILE A 1 97 ? -9.266 18.390 -5.634 1.00 78.12 97 ILE A CA 1
ATOM 773 C C . ILE A 1 97 ? -8.789 17.815 -4.297 1.00 78.12 97 ILE A C 1
ATOM 775 O O . ILE A 1 97 ? -9.600 17.292 -3.530 1.00 78.12 97 ILE A O 1
ATOM 779 N N . PHE A 1 98 ? -7.495 17.926 -3.981 1.00 77.62 98 PHE A N 1
ATOM 780 C CA . PHE A 1 98 ? -6.961 17.430 -2.711 1.00 77.62 98 PHE A CA 1
ATOM 781 C C . PHE A 1 98 ? -7.552 18.167 -1.505 1.00 77.62 98 PHE A C 1
ATOM 783 O O . PHE A 1 98 ? -7.830 17.526 -0.492 1.00 77.62 98 PHE A O 1
ATOM 790 N N . GLN A 1 99 ? -7.806 19.476 -1.603 1.00 81.56 99 GLN A N 1
ATOM 791 C CA . GLN A 1 99 ? -8.475 20.226 -0.533 1.00 81.56 99 GLN A CA 1
ATOM 792 C C . GLN A 1 99 ? -9.915 19.753 -0.312 1.00 81.56 99 GLN A C 1
ATOM 794 O O . GLN A 1 99 ? -10.323 19.555 0.834 1.00 81.56 99 GLN A O 1
ATOM 799 N N . ILE A 1 100 ? -10.665 19.499 -1.389 1.00 83.81 100 ILE A N 1
ATOM 800 C CA . ILE A 1 100 ? -12.014 18.923 -1.301 1.00 83.81 100 ILE A CA 1
ATOM 801 C C . ILE A 1 100 ? -11.952 17.538 -0.647 1.00 83.81 100 ILE A C 1
ATOM 803 O O . ILE A 1 100 ? -12.715 17.262 0.277 1.00 83.81 100 ILE A O 1
ATOM 807 N N . ALA A 1 101 ? -11.014 16.684 -1.060 1.00 81.81 101 ALA A N 1
ATOM 808 C CA . ALA A 1 101 ? -10.840 15.355 -0.477 1.00 81.81 101 ALA A CA 1
ATOM 809 C C . ALA A 1 101 ? -10.513 15.422 1.025 1.00 81.81 101 ALA A C 1
ATOM 811 O O . ALA A 1 101 ? -11.136 14.728 1.825 1.00 81.81 101 ALA A O 1
ATOM 812 N N . ILE A 1 102 ? -9.592 16.303 1.429 1.00 83.88 102 ILE A N 1
ATOM 813 C CA . ILE A 1 102 ? -9.247 16.554 2.837 1.00 83.88 102 ILE A CA 1
ATOM 814 C C . ILE A 1 102 ? -10.478 17.010 3.628 1.00 83.88 102 ILE A C 1
ATOM 816 O O . ILE A 1 102 ? -10.708 16.525 4.738 1.00 83.88 102 ILE A O 1
ATOM 820 N N . PHE A 1 103 ? -11.280 17.917 3.069 1.00 87.00 103 PHE A N 1
ATOM 821 C CA . PHE A 1 103 ? -12.517 18.380 3.693 1.00 87.00 103 PHE A CA 1
ATOM 822 C C . PHE A 1 103 ? -13.529 17.239 3.877 1.00 87.00 103 PHE A C 1
ATOM 824 O O . PHE A 1 103 ? -14.070 17.071 4.971 1.00 87.00 103 PHE A O 1
ATOM 831 N N . LEU A 1 104 ? -13.735 16.411 2.849 1.00 86.38 104 LEU A N 1
ATOM 832 C CA . LEU A 1 104 ? -14.644 15.263 2.906 1.00 86.38 104 LEU A CA 1
ATOM 833 C C . LEU A 1 104 ? -14.192 14.217 3.930 1.00 86.38 104 LEU A C 1
ATOM 835 O O . LEU A 1 104 ? -15.015 13.750 4.714 1.00 86.38 104 LEU A O 1
ATOM 839 N N . VAL A 1 105 ? -12.894 13.895 3.990 1.00 86.69 105 VAL A N 1
ATOM 840 C CA . VAL A 1 105 ? -12.336 13.006 5.027 1.00 86.69 105 VAL A CA 1
ATOM 841 C C . VAL A 1 105 ? -12.617 13.551 6.415 1.00 86.69 105 VAL A C 1
ATOM 843 O O . VAL A 1 105 ? -13.068 12.815 7.293 1.00 86.69 105 VAL A O 1
ATOM 846 N N . LYS A 1 106 ? -12.365 14.846 6.620 1.00 89.31 106 LYS A N 1
ATOM 847 C CA . LYS A 1 106 ? -12.600 15.489 7.911 1.00 89.31 106 LYS A CA 1
ATOM 848 C C . LYS A 1 106 ? -14.063 15.403 8.329 1.00 89.31 106 LYS A C 1
ATOM 850 O O . LYS A 1 106 ? -14.344 15.037 9.469 1.00 89.31 106 LYS A O 1
ATOM 855 N N . ALA A 1 107 ? -14.982 15.686 7.408 1.00 90.31 107 ALA A N 1
ATOM 856 C CA . ALA A 1 107 ? -16.412 15.559 7.651 1.00 90.31 107 ALA A CA 1
ATOM 857 C C . ALA A 1 107 ? -16.808 14.106 7.965 1.00 90.31 107 ALA A C 1
ATOM 859 O O . ALA A 1 107 ? -17.531 13.868 8.929 1.00 90.31 107 ALA A O 1
ATOM 860 N N . LEU A 1 108 ? -16.287 13.133 7.214 1.00 91.75 108 LEU A N 1
ATOM 861 C CA . LEU A 1 108 ? -16.600 11.715 7.389 1.00 91.75 108 LEU A CA 1
ATOM 862 C C . LEU A 1 108 ? -16.160 11.184 8.759 1.00 91.75 108 LEU A C 1
ATOM 864 O O . LEU A 1 108 ? -16.961 10.556 9.448 1.00 91.75 108 LEU A O 1
ATOM 868 N N . PHE A 1 109 ? -14.928 11.464 9.193 1.00 92.56 109 PHE A N 1
ATOM 869 C CA . PHE A 1 109 ? -14.455 11.041 10.518 1.00 92.56 109 PHE A CA 1
ATOM 870 C C . PHE A 1 109 ? -15.168 11.773 11.658 1.00 92.56 109 PHE A C 1
ATOM 872 O O . PHE A 1 109 ? -15.404 11.191 12.721 1.00 92.56 109 PHE A O 1
ATOM 879 N N . LEU A 1 110 ? -15.570 13.027 11.442 1.00 93.44 110 LEU A N 1
ATOM 880 C CA . LEU A 1 110 ? -16.357 13.770 12.419 1.00 93.44 110 LEU A CA 1
ATOM 881 C C . LEU A 1 110 ? -17.770 13.188 12.579 1.00 93.44 110 LEU A C 1
ATOM 883 O O . LEU A 1 110 ? -18.219 12.956 13.699 1.00 93.44 110 LEU A O 1
ATOM 887 N N . ILE A 1 111 ? -18.451 12.898 11.469 1.00 93.12 111 ILE A N 1
ATOM 888 C CA . ILE A 1 111 ? -19.765 12.242 11.482 1.00 93.12 111 ILE A CA 1
ATOM 889 C C . ILE A 1 111 ? -19.640 10.852 12.106 1.00 93.12 111 ILE A C 1
ATOM 891 O O . ILE A 1 111 ? -20.411 10.507 12.996 1.00 93.12 111 ILE A O 1
ATOM 895 N N . GLY A 1 112 ? -18.641 10.073 11.690 1.00 92.12 112 GLY A N 1
ATOM 896 C CA . GLY A 1 112 ? -18.400 8.735 12.213 1.00 92.12 112 GLY A CA 1
ATOM 897 C C . GLY A 1 112 ? -18.155 8.723 13.724 1.00 92.12 112 GLY A C 1
ATOM 898 O O . GLY A 1 112 ? -18.716 7.884 14.424 1.00 92.12 112 GLY A O 1
ATOM 899 N N . SER A 1 113 ? -17.350 9.651 14.246 1.00 93.56 113 SER A N 1
ATOM 900 C CA . SER A 1 113 ? -17.103 9.736 15.693 1.00 93.56 113 SER A CA 1
ATOM 901 C C . SER A 1 113 ? -18.357 10.175 16.454 1.00 93.56 113 SER A C 1
ATOM 903 O O . SER A 1 113 ? -18.637 9.627 17.518 1.00 93.56 113 SER A O 1
ATOM 905 N N . GLY A 1 114 ? -19.176 11.063 15.878 1.00 94.44 114 GLY A N 1
ATOM 906 C CA . GLY A 1 114 ? -20.491 11.421 16.422 1.00 94.44 114 GLY A CA 1
ATOM 907 C C . GLY A 1 114 ? -21.469 10.239 16.449 1.00 94.44 114 GLY A C 1
ATOM 908 O O . GLY A 1 114 ? -22.137 10.007 17.457 1.00 94.44 114 GLY A O 1
ATOM 909 N N . LEU A 1 115 ? -21.499 9.428 15.386 1.00 93.19 115 LEU A N 1
ATOM 910 C CA . LEU A 1 115 ? -22.241 8.164 15.367 1.00 93.19 115 LEU A CA 1
ATOM 911 C C . LEU A 1 115 ? -21.719 7.195 16.436 1.00 93.19 115 LEU A C 1
ATOM 913 O O . LEU A 1 115 ? -22.509 6.454 17.010 1.00 93.19 115 LEU A O 1
ATOM 917 N N . GLY A 1 116 ? -20.414 7.205 16.727 1.00 93.19 116 GLY A N 1
ATOM 918 C CA . GLY A 1 116 ? -19.814 6.399 17.794 1.00 93.19 116 GLY A CA 1
ATOM 919 C C . GLY A 1 116 ? -20.370 6.758 19.172 1.00 93.19 116 GLY A C 1
ATOM 920 O O . GLY A 1 116 ? -20.733 5.869 19.941 1.00 93.19 116 GLY A O 1
ATOM 921 N N . VAL A 1 117 ? -20.528 8.057 19.445 1.00 95.62 117 VAL A N 1
ATOM 922 C CA . VAL A 1 117 ? -21.177 8.560 20.669 1.00 95.62 117 VAL A CA 1
ATOM 923 C C . VAL A 1 117 ? -22.639 8.117 20.735 1.00 95.62 117 VAL A C 1
ATOM 925 O O . VAL A 1 117 ? -23.089 7.603 21.760 1.00 95.62 117 VAL A O 1
ATOM 928 N N . ALA A 1 118 ? -23.381 8.261 19.633 1.00 93.56 118 ALA A N 1
ATOM 929 C CA . ALA A 1 118 ? -24.775 7.829 19.562 1.00 93.56 118 ALA A CA 1
ATOM 930 C C . ALA A 1 118 ? -24.921 6.310 19.766 1.00 93.56 118 ALA A C 1
ATOM 932 O O . ALA A 1 118 ? -25.822 5.868 20.478 1.00 93.56 118 ALA A O 1
ATOM 933 N N . ALA A 1 119 ? -24.014 5.512 19.198 1.00 91.81 119 ALA A N 1
ATOM 934 C CA . ALA A 1 119 ? -23.983 4.062 19.359 1.00 91.81 119 ALA A CA 1
ATOM 935 C C . ALA A 1 119 ? -23.707 3.655 20.814 1.00 91.81 119 ALA A C 1
ATOM 937 O O . ALA A 1 119 ? -24.411 2.796 21.343 1.00 91.81 119 ALA A O 1
ATOM 938 N N . ALA A 1 120 ? -22.753 4.304 21.490 1.00 92.50 120 ALA A N 1
ATOM 939 C CA . ALA A 1 120 ? -22.499 4.065 22.910 1.00 92.50 120 ALA A CA 1
ATOM 940 C C . ALA A 1 120 ? -23.728 4.409 23.767 1.00 92.50 120 ALA A C 1
ATOM 942 O O . ALA A 1 120 ? -24.144 3.608 24.606 1.00 92.50 120 ALA A O 1
ATOM 943 N N . GLY A 1 121 ? -24.362 5.557 23.503 1.00 92.06 121 GLY A N 1
ATOM 944 C CA . GLY A 1 121 ? -25.608 5.951 24.160 1.00 92.06 121 GLY A CA 1
ATOM 945 C C . GLY A 1 121 ? -26.742 4.948 23.927 1.00 92.06 121 GLY A C 1
ATOM 946 O O . GLY A 1 121 ? -27.434 4.574 24.870 1.00 92.06 121 GLY A O 1
ATOM 947 N N . TYR A 1 122 ? -26.893 4.449 22.698 1.00 91.50 122 TYR A N 1
ATOM 948 C CA . TYR A 1 122 ? -27.891 3.438 22.346 1.00 91.50 122 TYR A CA 1
ATOM 949 C C . TYR A 1 122 ? -27.684 2.118 23.101 1.00 91.50 122 TYR A C 1
ATOM 951 O O . TYR A 1 122 ? -28.645 1.565 23.638 1.00 91.50 122 TYR A O 1
ATOM 959 N N . VAL A 1 123 ? -26.441 1.631 23.187 1.00 90.44 123 VAL A N 1
ATOM 960 C CA . VAL A 1 123 ? -26.104 0.400 23.923 1.00 90.44 123 VAL A CA 1
ATOM 961 C C . VAL A 1 123 ? -26.426 0.551 25.410 1.00 90.44 123 VAL A C 1
ATOM 963 O O . VAL A 1 123 ? -27.103 -0.308 25.975 1.00 90.44 123 VAL A O 1
ATOM 966 N N . LEU A 1 124 ? -25.999 1.653 26.034 1.00 90.75 124 LEU A N 1
ATOM 967 C CA . LEU A 1 124 ? -26.230 1.915 27.460 1.00 90.75 124 LEU A CA 1
ATOM 968 C C . LEU A 1 124 ? -27.710 2.161 27.783 1.00 90.75 124 LEU A C 1
ATOM 970 O O . LEU A 1 124 ? -28.188 1.795 28.859 1.00 90.75 124 LEU A O 1
ATOM 974 N N . TYR A 1 125 ? -28.455 2.763 26.855 1.00 90.75 125 TYR A N 1
ATOM 975 C CA . TYR A 1 125 ? -29.890 2.965 27.006 1.00 90.75 125 TYR A CA 1
ATOM 976 C C . TYR A 1 125 ? -30.651 1.638 26.933 1.00 90.75 125 TYR A C 1
ATOM 978 O O . TYR A 1 125 ? -31.459 1.355 27.817 1.00 90.75 125 TYR A O 1
ATOM 986 N N . LYS A 1 126 ? -30.368 0.810 25.919 1.00 90.06 126 LYS A N 1
ATOM 987 C CA . LYS A 1 126 ? -31.126 -0.415 25.632 1.00 90.06 126 LYS A CA 1
ATOM 988 C C . LYS A 1 126 ? -30.763 -1.597 26.538 1.00 90.06 126 LYS A C 1
ATOM 990 O O . LYS A 1 126 ? -31.624 -2.436 26.784 1.00 90.06 126 LYS A O 1
ATOM 995 N N . ASN A 1 127 ? -29.533 -1.654 27.053 1.00 89.12 127 ASN A N 1
ATOM 996 C CA . ASN A 1 127 ? -29.066 -2.752 27.900 1.00 89.12 127 ASN A CA 1
ATOM 997 C C . ASN A 1 127 ? -28.741 -2.263 29.317 1.00 89.12 127 ASN A C 1
ATOM 999 O O . ASN A 1 127 ? -27.672 -1.705 29.563 1.00 89.12 127 ASN A O 1
ATOM 1003 N N . GLU A 1 128 ? -29.624 -2.535 30.279 1.00 86.56 128 GLU A N 1
ATOM 1004 C CA . GLU A 1 128 ? -29.407 -2.114 31.672 1.00 86.56 128 GLU A CA 1
ATOM 1005 C C . GLU A 1 128 ? -28.183 -2.779 32.309 1.00 86.56 128 GLU A C 1
ATOM 1007 O O . GLU A 1 128 ? -27.453 -2.133 33.057 1.00 86.56 128 GLU A O 1
ATOM 1012 N N . SER A 1 129 ? -27.894 -4.031 31.938 1.00 86.56 129 SER A N 1
ATOM 1013 C CA . SER A 1 129 ? -26.706 -4.764 32.395 1.00 86.56 129 SER A CA 1
ATOM 1014 C C . SER A 1 129 ? -25.388 -4.107 31.978 1.00 86.56 129 SER A C 1
ATOM 1016 O O . SER A 1 129 ? -24.371 -4.318 32.629 1.00 86.56 129 SER A O 1
ATOM 1018 N N . LYS A 1 130 ? -25.402 -3.282 30.922 1.00 85.75 130 LYS A N 1
ATOM 1019 C CA . LYS A 1 130 ? -24.221 -2.581 30.406 1.00 85.75 130 LYS A CA 1
ATOM 1020 C C . LYS A 1 130 ? -23.961 -1.244 31.100 1.00 85.75 130 LYS A C 1
ATOM 1022 O O . LYS A 1 130 ? -22.919 -0.639 30.862 1.00 85.75 130 LYS A O 1
ATOM 1027 N N . ARG A 1 131 ? -24.856 -0.780 31.984 1.00 89.44 131 ARG A N 1
ATOM 1028 C CA . ARG A 1 131 ? -24.739 0.493 32.727 1.00 89.44 131 ARG A CA 1
ATOM 1029 C C . ARG A 1 131 ? -23.766 0.394 33.911 1.00 89.44 131 ARG A C 1
ATOM 1031 O O . ARG A 1 131 ? -24.055 0.860 35.010 1.00 89.44 131 ARG A O 1
ATOM 1038 N N . THR A 1 132 ? -22.611 -0.224 33.692 1.00 92.31 132 THR A N 1
ATOM 1039 C CA . THR A 1 132 ? -21.523 -0.310 34.670 1.00 92.31 132 THR A CA 1
ATOM 1040 C C . THR A 1 132 ? -20.657 0.950 34.618 1.00 92.31 132 THR A C 1
ATOM 1042 O O . THR A 1 132 ? -20.721 1.724 33.660 1.00 92.31 132 THR A O 1
ATOM 1045 N N . VAL A 1 133 ? -19.802 1.153 35.628 1.00 91.56 133 VAL A N 1
ATOM 1046 C CA . VAL A 1 133 ? -18.801 2.239 35.621 1.00 91.56 133 VAL A CA 1
ATOM 1047 C C . VAL A 1 133 ? -17.963 2.188 34.337 1.00 91.56 133 VAL A C 1
ATOM 1049 O O . VAL A 1 133 ? -17.756 3.210 33.690 1.00 91.56 133 VAL A O 1
ATOM 1052 N N . TRP A 1 134 ? -17.558 0.990 33.913 1.00 92.31 134 TRP A N 1
ATOM 1053 C CA . TRP A 1 134 ? -16.759 0.774 32.706 1.00 92.31 134 TRP A CA 1
ATOM 1054 C C . TRP A 1 134 ? -17.533 1.015 31.408 1.00 92.31 134 TRP A C 1
ATOM 1056 O O . TRP A 1 134 ? -16.972 1.572 30.461 1.00 92.31 134 TRP A O 1
ATOM 1066 N N . GLY A 1 135 ? -18.826 0.676 31.375 1.00 90.75 135 GLY A N 1
ATOM 1067 C CA . GLY A 1 135 ? -19.707 1.013 30.257 1.00 90.75 135 GLY A CA 1
ATOM 1068 C C . GLY A 1 135 ? -19.826 2.528 30.066 1.00 90.75 135 GLY A C 1
ATOM 1069 O O . GLY A 1 135 ? -19.641 3.032 28.957 1.00 90.75 135 GLY A O 1
ATOM 1070 N N . TRP A 1 136 ? -20.035 3.275 31.156 1.00 92.88 136 TRP A N 1
ATOM 1071 C CA . TRP A 1 136 ? -20.084 4.741 31.123 1.00 92.88 136 TRP A CA 1
ATOM 1072 C C . TRP A 1 136 ? -18.734 5.384 30.798 1.00 92.88 136 TRP A C 1
ATOM 1074 O O . TRP A 1 136 ? -18.701 6.339 30.024 1.00 92.88 136 TRP A O 1
ATOM 1084 N N . LEU A 1 137 ? -17.622 4.856 31.320 1.00 94.00 137 LEU A N 1
ATOM 1085 C CA . LEU A 1 137 ? -16.274 5.325 30.973 1.00 94.00 137 LEU A CA 1
ATOM 1086 C C . LEU A 1 137 ? -15.970 5.123 29.486 1.00 94.00 137 LEU A C 1
ATOM 1088 O O . LEU A 1 137 ? -15.438 6.024 28.842 1.00 94.00 137 LEU A O 1
ATOM 1092 N N . THR A 1 138 ? -16.368 3.986 28.915 1.00 93.62 138 THR A N 1
ATOM 1093 C CA . THR A 1 138 ? -16.227 3.733 27.474 1.00 93.62 138 THR A CA 1
ATOM 1094 C C . THR A 1 138 ? -17.114 4.679 26.661 1.00 93.62 138 THR A C 1
ATOM 1096 O O . THR A 1 138 ? -16.660 5.243 25.666 1.00 93.62 138 THR A O 1
ATOM 1099 N N . GLY A 1 139 ? -18.338 4.953 27.126 1.00 93.44 139 GLY A N 1
ATOM 1100 C CA . GLY A 1 139 ? -19.189 6.004 26.562 1.00 93.44 139 GLY A CA 1
ATOM 1101 C C . GLY A 1 139 ? -18.524 7.385 26.599 1.00 93.44 139 GLY A C 1
ATOM 1102 O O . GLY A 1 139 ? -18.448 8.059 25.574 1.00 93.44 139 GLY A O 1
ATOM 1103 N N . ALA A 1 140 ? -17.948 7.787 27.732 1.00 94.69 140 ALA A N 1
ATOM 1104 C CA . ALA A 1 140 ? -17.214 9.046 27.857 1.00 94.69 140 ALA A CA 1
ATOM 1105 C C . ALA A 1 140 ? -15.989 9.099 26.925 1.00 94.69 140 ALA A C 1
ATOM 1107 O O . ALA A 1 140 ? -15.743 10.122 26.286 1.00 94.69 140 ALA A O 1
ATOM 1108 N N . ALA A 1 141 ? -15.264 7.990 26.762 1.00 95.56 141 ALA A N 1
ATOM 1109 C CA . ALA A 1 141 ? -14.141 7.900 25.834 1.00 95.56 141 ALA A CA 1
ATOM 1110 C C . ALA A 1 141 ? -14.568 8.133 24.370 1.00 95.56 141 ALA A C 1
ATOM 1112 O O . ALA A 1 141 ? -13.820 8.750 23.610 1.00 95.56 141 ALA A O 1
ATOM 1113 N N . THR A 1 142 ? -15.785 7.738 23.964 1.00 95.62 142 THR A N 1
ATOM 1114 C CA . THR A 1 142 ? -16.293 8.072 22.614 1.00 95.62 142 THR A CA 1
ATOM 1115 C C . THR A 1 142 ? -16.512 9.572 22.427 1.00 95.62 142 THR A C 1
ATOM 1117 O O . THR A 1 142 ? -16.238 10.101 21.350 1.00 95.62 142 THR A O 1
ATOM 1120 N N . VAL A 1 143 ? -16.913 10.288 23.483 1.00 96.25 143 VAL A N 1
ATOM 1121 C CA . VAL A 1 143 ? -17.019 11.755 23.458 1.00 96.25 143 VAL A CA 1
ATOM 1122 C C . VAL A 1 143 ? -15.633 12.381 23.311 1.00 96.25 143 VAL A C 1
ATOM 1124 O O . VAL A 1 143 ? -15.456 13.300 22.513 1.00 96.25 143 VAL A O 1
ATOM 1127 N N . LEU A 1 144 ? -14.625 11.850 24.010 1.00 95.94 144 LEU A N 1
ATOM 1128 C CA . LEU A 1 144 ? -13.235 12.288 23.846 1.00 95.94 144 LEU A CA 1
ATOM 1129 C C . LEU A 1 144 ? -12.717 12.041 22.420 1.00 95.94 144 LEU A C 1
ATOM 1131 O O . LEU A 1 144 ? -12.046 12.906 21.862 1.00 95.94 144 LEU A O 1
ATOM 1135 N N . SER A 1 145 ? -13.074 10.908 21.803 1.00 95.88 145 SER A N 1
ATOM 1136 C CA . SER A 1 145 ? -12.764 10.616 20.395 1.00 95.88 145 SER A CA 1
ATOM 1137 C C . SER A 1 145 ? -13.379 11.658 19.450 1.00 95.88 145 SER A C 1
ATOM 1139 O O . SER A 1 145 ? -12.689 12.198 18.580 1.00 95.88 145 SER A O 1
ATOM 1141 N N . PHE A 1 146 ? -14.649 12.014 19.662 1.00 96.00 146 PHE A N 1
ATOM 1142 C CA . PHE A 1 146 ? -15.330 13.056 18.892 1.00 96.00 146 PHE A CA 1
ATOM 1143 C C . PHE A 1 146 ? -14.665 14.431 19.053 1.00 96.00 146 PHE A C 1
ATOM 1145 O O . PHE A 1 146 ? -14.384 15.102 18.056 1.00 96.00 146 PHE A O 1
ATOM 1152 N N . LEU A 1 147 ? -14.330 14.829 20.287 1.00 93.69 147 LEU A N 1
ATOM 1153 C CA . LEU A 1 147 ? -13.572 16.058 20.550 1.00 93.69 147 LEU A CA 1
ATOM 1154 C C . LEU A 1 147 ? -12.195 16.025 19.871 1.00 93.69 147 LEU A C 1
ATOM 1156 O O . LEU A 1 147 ? -11.783 17.017 19.273 1.00 93.69 147 LEU A O 1
ATOM 1160 N N . GLY A 1 148 ? -11.517 14.877 19.882 1.00 91.81 148 GLY A N 1
ATOM 1161 C CA . GLY A 1 148 ? -10.276 14.647 19.144 1.00 91.81 148 GLY A CA 1
ATOM 1162 C C . GLY A 1 148 ? -10.414 14.905 17.649 1.00 91.81 148 GLY A C 1
ATOM 1163 O O . GLY A 1 148 ? -9.641 15.680 17.081 1.00 91.81 148 GLY A O 1
ATOM 1164 N N . CYS A 1 149 ? -11.435 14.322 17.020 1.00 92.69 149 CYS A N 1
ATOM 1165 C CA . CYS A 1 149 ? -11.726 14.534 15.603 1.00 92.69 149 CYS A CA 1
ATOM 1166 C C . CYS A 1 149 ? -12.064 16.006 15.305 1.00 92.69 149 CYS A C 1
ATOM 1168 O O . CYS A 1 149 ? -11.574 16.559 14.318 1.00 92.69 149 CYS A O 1
ATOM 1170 N N . LEU A 1 150 ? -12.815 16.682 16.185 1.00 91.12 150 LEU A N 1
ATOM 1171 C CA . LEU A 1 150 ? -13.055 18.128 16.097 1.00 91.12 150 LEU A CA 1
ATOM 1172 C C . LEU A 1 150 ? -11.748 18.932 16.148 1.00 91.12 150 LEU A C 1
ATOM 1174 O O . LEU A 1 150 ? -11.560 19.845 15.344 1.00 91.12 150 LEU A O 1
ATOM 1178 N N . GLY A 1 151 ? -10.830 18.582 17.051 1.00 87.56 151 GLY A N 1
ATOM 1179 C CA . GLY A 1 151 ? -9.521 19.226 17.173 1.00 87.56 151 GLY A CA 1
ATOM 1180 C C . GLY A 1 151 ? -8.632 19.048 15.937 1.00 87.56 151 GLY A C 1
ATOM 1181 O O . GLY A 1 151 ? -7.919 19.977 15.558 1.00 87.56 151 GLY A O 1
ATOM 1182 N N . ILE A 1 152 ? -8.683 17.883 15.281 1.00 86.06 152 ILE A N 1
ATOM 1183 C CA . ILE A 1 152 ? -7.947 17.602 14.032 1.00 86.06 152 ILE A CA 1
ATOM 1184 C C . ILE A 1 152 ? -8.593 18.317 12.831 1.00 86.06 152 ILE A C 1
ATOM 1186 O O . ILE A 1 152 ? -7.906 18.696 11.881 1.00 86.06 152 ILE A O 1
ATOM 1190 N N . ASN A 1 153 ? -9.910 18.539 12.864 1.00 84.00 153 ASN A N 1
ATOM 1191 C CA . ASN A 1 153 ? -10.638 19.200 11.783 1.00 84.00 153 ASN A CA 1
ATOM 1192 C C . ASN A 1 153 ? -10.230 20.679 11.605 1.00 84.00 153 ASN A C 1
ATOM 1194 O O . ASN A 1 153 ? -10.167 21.173 10.476 1.00 84.00 153 ASN A O 1
ATOM 1198 N N . GLN A 1 154 ? -9.894 21.382 12.692 1.00 80.38 154 GLN A N 1
ATOM 1199 C CA . GLN A 1 154 ? -9.604 22.819 12.651 1.00 80.38 154 GLN A CA 1
ATOM 1200 C C . GLN A 1 154 ? -8.309 23.168 11.895 1.00 80.38 154 GLN A C 1
ATOM 1202 O O . GLN A 1 154 ? -7.262 22.548 12.078 1.00 80.38 154 GLN A O 1
ATOM 1207 N N . SER A 1 155 ? -8.379 24.218 11.070 1.00 64.25 155 SER A N 1
ATOM 1208 C CA . SER A 1 155 ? -7.278 24.686 10.212 1.00 64.25 155 SER A CA 1
ATOM 1209 C C . SER A 1 155 ? -6.178 25.463 10.943 1.00 64.25 155 SER A C 1
ATOM 1211 O O . SER A 1 155 ? -5.119 25.668 10.362 1.00 64.25 155 SER A O 1
ATOM 1213 N N . TYR A 1 156 ? -6.402 25.894 12.191 1.00 65.44 156 TYR A N 1
ATOM 1214 C CA . TYR A 1 156 ? -5.431 26.659 12.984 1.00 65.44 156 TYR A CA 1
ATOM 1215 C C . TYR A 1 156 ? -4.767 25.762 14.037 1.00 65.44 156 TYR A C 1
ATOM 1217 O O . TYR A 1 156 ? -5.297 25.610 15.138 1.00 65.44 156 TYR A O 1
ATOM 1225 N N . PRO A 1 157 ? -3.603 25.160 13.734 1.00 61.00 157 PRO A N 1
ATOM 1226 C CA . PRO A 1 157 ? -3.020 24.115 14.567 1.00 61.00 157 PRO A CA 1
ATOM 1227 C C . PRO A 1 157 ? -2.416 24.610 15.888 1.00 61.00 157 PRO A C 1
ATOM 1229 O O . PRO A 1 157 ? -2.008 23.766 16.677 1.00 61.00 157 PRO A O 1
ATOM 1232 N N . TYR A 1 158 ? -2.343 25.918 16.153 1.00 66.31 158 TYR A N 1
ATOM 1233 C CA . TYR A 1 158 ? -1.595 26.475 17.293 1.00 66.31 158 TYR A CA 1
ATOM 1234 C C . TYR A 1 158 ? -2.455 27.130 18.384 1.00 66.31 158 TYR A C 1
ATOM 1236 O O . TYR A 1 158 ? -1.907 27.749 19.291 1.00 66.31 158 TYR A O 1
ATOM 1244 N N . ASN A 1 159 ? -3.787 27.012 18.339 1.00 77.62 159 ASN A N 1
ATOM 1245 C CA . ASN A 1 159 ? -4.607 27.474 19.463 1.00 77.62 159 ASN A CA 1
ATOM 1246 C C . ASN A 1 159 ? -4.551 26.441 20.619 1.00 77.62 159 ASN A C 1
ATOM 1248 O O . ASN A 1 159 ? -4.451 25.233 20.391 1.00 77.62 159 ASN A O 1
ATOM 1252 N N . GLY A 1 160 ? -4.602 26.901 21.874 1.00 76.31 160 GLY A N 1
ATOM 1253 C CA . GLY A 1 160 ? -4.519 26.001 23.036 1.00 76.31 160 GLY A CA 1
ATOM 1254 C C . GLY A 1 160 ? -5.657 24.971 23.081 1.00 76.31 160 GLY A C 1
ATOM 1255 O O . GLY A 1 160 ? -5.439 23.819 23.441 1.00 76.31 160 GLY A O 1
ATOM 1256 N N . LEU A 1 161 ? -6.857 25.353 22.632 1.00 81.75 161 LEU A N 1
ATOM 1257 C CA . LEU A 1 161 ? -8.048 24.499 22.650 1.00 81.75 161 LEU A CA 1
ATOM 1258 C C . LEU A 1 161 ? -7.945 23.291 21.696 1.00 81.75 161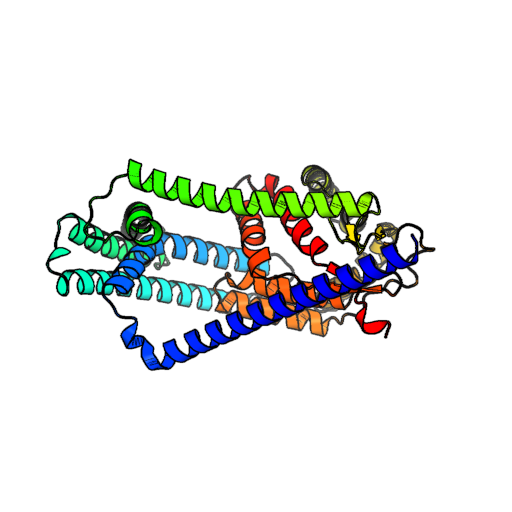 LEU A C 1
ATOM 1260 O O . LEU A 1 161 ? -8.300 22.178 22.076 1.00 81.75 161 LEU A O 1
ATOM 1264 N N . THR A 1 162 ? -7.428 23.474 20.476 1.00 83.06 162 THR A N 1
ATOM 1265 C CA . THR A 1 162 ? -7.240 22.378 19.502 1.00 83.06 162 THR A CA 1
ATOM 1266 C C . THR A 1 162 ? -6.180 21.402 19.955 1.00 83.06 162 THR A C 1
ATOM 1268 O O . THR A 1 162 ? -6.332 20.205 19.726 1.00 83.06 162 THR A O 1
ATOM 1271 N N . GLN A 1 163 ? -5.121 21.887 20.603 1.00 82.88 163 GLN A N 1
ATOM 1272 C CA . GLN A 1 163 ? -4.089 21.025 21.165 1.00 82.88 163 GLN A CA 1
ATOM 1273 C C . GLN A 1 163 ? -4.667 20.161 22.284 1.00 82.88 163 GLN A C 1
ATOM 1275 O O . GLN A 1 163 ? -4.498 18.943 22.256 1.00 82.88 163 GLN A O 1
ATOM 1280 N N . THR A 1 164 ? -5.459 20.750 23.182 1.00 85.75 164 THR A N 1
ATOM 1281 C CA . THR A 1 164 ? -6.192 19.995 24.205 1.00 85.75 164 THR A CA 1
ATOM 1282 C C . THR A 1 164 ? -7.100 18.938 23.581 1.00 85.75 164 THR A C 1
ATOM 1284 O O . THR A 1 164 ? -7.040 17.775 23.966 1.00 85.75 164 THR A O 1
ATOM 1287 N N . PHE A 1 165 ? -7.899 19.294 22.573 1.00 89.44 165 PHE A N 1
ATOM 1288 C CA . PHE A 1 165 ? -8.781 18.342 21.895 1.00 89.44 165 PHE A CA 1
ATOM 1289 C C . PHE A 1 165 ? -8.016 17.192 21.235 1.00 89.44 165 PHE A C 1
ATOM 1291 O O . PHE A 1 165 ? -8.401 16.038 21.402 1.00 89.44 165 PHE A O 1
ATOM 1298 N N . LYS A 1 166 ? -6.889 17.464 20.570 1.00 86.75 166 LYS A N 1
ATOM 1299 C CA . LYS A 1 166 ? -6.022 16.413 20.014 1.00 86.75 166 LYS A CA 1
ATOM 1300 C C . LYS A 1 166 ? -5.503 15.471 21.101 1.00 86.75 166 LYS A C 1
ATOM 1302 O O . LYS A 1 166 ? -5.530 14.260 20.901 1.00 86.75 166 LYS A O 1
ATOM 1307 N N . ILE A 1 167 ? -5.076 16.004 22.248 1.00 89.81 167 ILE A N 1
ATOM 1308 C CA . ILE A 1 167 ? -4.622 15.200 23.393 1.00 89.81 167 ILE A CA 1
ATOM 1309 C C . ILE A 1 167 ? -5.756 14.302 23.907 1.00 89.81 167 ILE A C 1
ATOM 1311 O O . ILE A 1 167 ? -5.539 13.108 24.098 1.00 89.81 167 ILE A O 1
ATOM 1315 N N . LEU A 1 168 ? -6.975 14.832 24.059 1.00 91.75 168 LEU A N 1
ATOM 1316 C CA . LEU A 1 168 ? -8.149 14.035 24.441 1.00 91.75 168 LEU A CA 1
ATOM 1317 C C . LEU A 1 168 ? -8.445 12.920 23.427 1.00 91.75 168 LEU A C 1
ATOM 1319 O O . LEU A 1 168 ? -8.748 11.795 23.819 1.00 91.75 168 LEU A O 1
ATOM 1323 N N . GLY A 1 169 ? -8.288 13.206 22.132 1.00 91.12 169 GLY A N 1
ATOM 1324 C CA . GLY A 1 169 ? -8.375 12.201 21.074 1.00 91.12 169 GLY A CA 1
ATOM 1325 C C . GLY A 1 169 ? -7.363 11.068 21.252 1.00 91.12 169 GLY A C 1
ATOM 1326 O O . GLY A 1 169 ? -7.720 9.904 21.112 1.00 91.12 169 GLY A O 1
ATOM 1327 N N . TRP A 1 170 ? -6.120 11.379 21.624 1.00 91.62 170 TRP A N 1
ATOM 1328 C CA . TRP A 1 170 ? -5.105 10.359 21.906 1.00 91.62 170 TRP A CA 1
ATOM 1329 C C . TRP A 1 170 ? -5.410 9.536 23.161 1.00 91.62 170 TRP A C 1
ATOM 1331 O O . TRP A 1 170 ? -5.183 8.328 23.157 1.00 91.62 170 TRP A O 1
ATOM 1341 N N . VAL A 1 171 ? -5.987 10.144 24.201 1.00 94.06 171 VAL A N 1
ATOM 1342 C CA . VAL A 1 171 ? -6.488 9.403 25.374 1.00 94.06 171 VAL A CA 1
ATOM 1343 C C . VAL A 1 171 ? -7.589 8.419 24.960 1.00 94.06 171 VAL A C 1
ATOM 1345 O O . VAL A 1 171 ? -7.559 7.257 25.367 1.00 94.06 171 VAL A O 1
ATOM 1348 N N . ALA A 1 172 ? -8.515 8.843 24.095 1.00 94.38 172 ALA A N 1
ATOM 1349 C CA . ALA A 1 172 ? -9.543 7.961 23.546 1.00 94.38 172 ALA A CA 1
ATOM 1350 C C . ALA A 1 172 ? -8.954 6.816 22.712 1.00 94.38 172 ALA A C 1
ATOM 1352 O O . ALA A 1 172 ? -9.432 5.692 22.820 1.00 94.38 172 ALA A O 1
ATOM 1353 N N . VAL A 1 173 ? -7.890 7.066 21.940 1.00 92.88 173 VAL A N 1
ATOM 1354 C CA . VAL A 1 173 ? -7.188 6.021 21.177 1.00 92.88 173 VAL A CA 1
ATOM 1355 C C . VAL A 1 173 ? -6.587 4.969 22.110 1.00 92.88 173 VAL A C 1
ATOM 1357 O O . VAL A 1 173 ? -6.744 3.780 21.846 1.00 92.88 173 VAL A O 1
ATOM 1360 N N . VAL A 1 174 ? -5.953 5.372 23.218 1.00 93.12 174 VAL A N 1
ATOM 1361 C CA . VAL A 1 174 ? -5.417 4.426 24.217 1.00 93.12 174 VAL A CA 1
ATOM 1362 C C . VAL A 1 174 ? -6.535 3.554 24.792 1.00 93.12 174 VAL A C 1
ATOM 1364 O O . VAL A 1 174 ? -6.393 2.333 24.847 1.00 93.12 174 VAL A O 1
ATOM 1367 N N . TRP A 1 175 ? -7.674 4.158 25.141 1.00 93.88 175 TRP A N 1
ATOM 1368 C CA . TRP A 1 175 ? -8.856 3.416 25.592 1.00 93.88 175 TRP A CA 1
ATOM 1369 C C . TRP A 1 175 ? -9.436 2.508 24.495 1.00 93.88 175 TRP A C 1
ATOM 1371 O O . TRP A 1 175 ? -9.911 1.405 24.763 1.00 93.88 175 TRP A O 1
ATOM 1381 N N . GLY A 1 176 ? -9.385 2.961 23.243 1.00 92.06 176 GLY A N 1
ATOM 1382 C CA . GLY A 1 176 ? -9.841 2.233 22.064 1.00 92.06 176 GLY A CA 1
ATOM 1383 C C . GLY A 1 176 ? -9.033 0.975 21.787 1.00 92.06 176 GLY A C 1
ATOM 1384 O O . GLY A 1 176 ? -9.623 -0.035 21.426 1.00 92.06 176 GLY A O 1
ATOM 1385 N N . ILE A 1 177 ? -7.715 0.996 22.009 1.00 91.25 177 ILE A N 1
ATOM 1386 C CA . ILE A 1 177 ? -6.861 -0.193 21.862 1.00 91.25 177 ILE A CA 1
ATOM 1387 C C . ILE A 1 177 ? -7.345 -1.292 22.815 1.00 91.25 177 ILE A C 1
ATOM 1389 O O . ILE A 1 177 ? -7.685 -2.389 22.387 1.00 91.25 177 ILE A O 1
ATOM 1393 N N . ASP A 1 178 ? -7.478 -0.980 24.097 1.00 92.44 178 ASP A N 1
ATOM 1394 C CA . ASP A 1 178 ? -8.010 -1.914 25.092 1.00 92.44 178 ASP A CA 1
ATOM 1395 C C . ASP A 1 178 ? -9.439 -2.392 24.727 1.00 92.44 178 ASP A C 1
ATOM 1397 O O . ASP A 1 178 ? -9.713 -3.594 24.647 1.00 92.44 178 ASP A O 1
ATOM 1401 N N . THR A 1 179 ? -10.333 -1.466 24.361 1.00 91.62 179 THR A N 1
ATOM 1402 C CA . THR A 1 179 ? -11.722 -1.792 23.985 1.00 9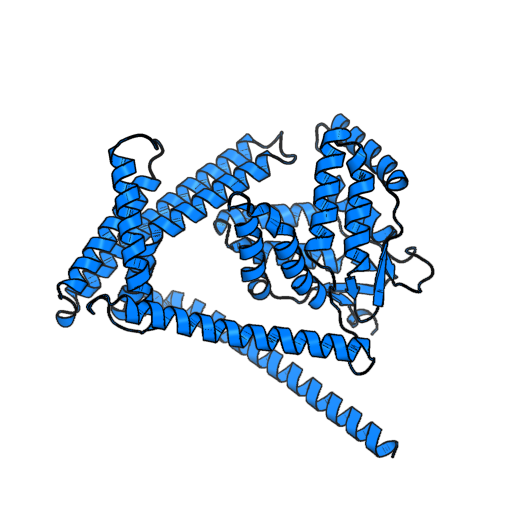1.62 179 THR A CA 1
ATOM 1403 C C . THR A 1 179 ? -11.795 -2.688 22.742 1.00 91.62 179 THR A C 1
ATOM 1405 O O . THR A 1 179 ? -12.620 -3.598 22.684 1.00 91.62 179 THR A O 1
ATOM 1408 N N . CYS A 1 180 ? -10.926 -2.487 21.748 1.00 90.44 180 CYS A N 1
ATOM 1409 C CA . CYS A 1 180 ? -10.838 -3.350 20.572 1.00 90.44 180 CYS A CA 1
ATOM 1410 C C . CYS A 1 180 ? -10.400 -4.770 20.938 1.00 90.44 180 CYS A C 1
ATOM 1412 O O . CYS A 1 180 ? -10.959 -5.724 20.397 1.00 90.44 180 CYS A O 1
ATOM 1414 N N . SER A 1 181 ? -9.447 -4.934 21.859 1.00 91.50 181 SER A N 1
ATOM 1415 C CA . SER A 1 181 ? -9.065 -6.264 22.344 1.00 91.50 181 SER A CA 1
ATOM 1416 C C . SER A 1 181 ? -10.252 -6.976 22.993 1.00 91.50 181 SER A C 1
ATOM 1418 O O . SER A 1 181 ? -10.591 -8.099 22.611 1.00 91.50 181 SER A O 1
ATOM 1420 N N . ARG A 1 182 ? -10.948 -6.292 23.910 1.00 91.75 182 ARG A N 1
ATOM 1421 C CA . ARG A 1 182 ? -12.117 -6.838 24.612 1.00 91.75 182 ARG A CA 1
ATOM 1422 C C . ARG A 1 182 ? -13.251 -7.199 23.650 1.00 91.75 182 ARG A C 1
ATOM 1424 O O . ARG A 1 182 ? -13.713 -8.337 23.645 1.00 91.75 182 ARG A O 1
ATOM 1431 N N . VAL A 1 183 ? -13.676 -6.260 22.808 1.00 90.06 183 VAL A N 1
ATOM 1432 C CA . VAL A 1 183 ? -14.888 -6.409 21.988 1.00 90.06 183 VAL A CA 1
ATOM 1433 C C . VAL A 1 183 ? -14.649 -7.217 20.715 1.00 90.06 183 VAL A C 1
ATOM 1435 O O . VAL A 1 183 ? -15.463 -8.073 20.367 1.00 90.06 183 VAL A O 1
ATOM 1438 N N . LEU A 1 184 ? -13.545 -6.978 20.000 1.00 88.31 184 LEU A N 1
ATOM 1439 C CA . LEU A 1 184 ? -13.315 -7.593 18.687 1.00 88.31 184 LEU A CA 1
ATOM 1440 C C . LEU A 1 184 ? -12.601 -8.940 18.786 1.00 88.31 184 LEU A C 1
ATOM 1442 O O . LEU A 1 184 ? -12.998 -9.877 18.094 1.00 88.31 184 LEU A O 1
ATOM 1446 N N . LEU A 1 185 ? -11.566 -9.047 19.626 1.00 87.31 185 LEU A N 1
ATOM 1447 C CA . LEU A 1 185 ? -10.776 -10.279 19.738 1.00 87.31 185 LEU A CA 1
ATOM 1448 C C . LEU A 1 185 ? -11.411 -11.257 20.725 1.00 87.31 185 LEU A C 1
ATOM 1450 O O . LEU A 1 185 ? -11.634 -12.419 20.395 1.00 87.31 185 LEU A O 1
ATOM 1454 N N . GLN A 1 186 ? -11.746 -10.776 21.921 1.00 88.88 186 GLN A N 1
ATOM 1455 C CA . GLN A 1 186 ? -12.241 -11.623 23.009 1.00 88.88 186 GLN A CA 1
ATOM 1456 C C . GLN A 1 186 ? -13.768 -11.794 22.999 1.00 88.88 186 GLN A C 1
ATOM 1458 O O . GLN A 1 186 ? -14.285 -12.661 23.700 1.00 88.88 186 GLN A O 1
ATOM 1463 N N . LYS A 1 187 ? -14.495 -11.003 22.191 1.00 91.19 187 LYS A N 1
ATOM 1464 C CA . LYS A 1 187 ? -15.970 -10.994 22.103 1.00 91.19 187 LYS A CA 1
ATOM 1465 C C . LYS A 1 187 ? -16.661 -10.688 23.441 1.00 91.19 187 LYS A C 1
ATOM 1467 O O . LYS A 1 187 ? -17.768 -11.160 23.699 1.00 91.19 187 LYS A O 1
ATOM 1472 N N . LEU A 1 188 ? -15.998 -9.904 24.286 1.00 88.38 188 LEU A N 1
ATOM 1473 C CA . LEU A 1 188 ? -16.542 -9.358 25.526 1.00 88.38 188 LEU A CA 1
ATOM 1474 C C . LEU A 1 188 ? -17.334 -8.078 25.243 1.00 88.38 188 LEU A C 1
ATOM 1476 O O . LEU A 1 188 ? -17.185 -7.464 24.189 1.00 88.38 188 LEU A O 1
ATOM 1480 N N . GLY A 1 189 ? -18.172 -7.666 26.192 1.00 87.94 189 GLY A N 1
ATOM 1481 C CA . GLY A 1 189 ? -18.904 -6.409 26.071 1.00 87.94 189 GLY A CA 1
ATOM 1482 C C . GLY A 1 189 ? -18.104 -5.191 26.534 1.00 87.94 189 GLY A C 1
ATOM 1483 O O . GLY A 1 189 ? -17.104 -5.311 27.248 1.00 87.94 189 GLY A O 1
ATOM 1484 N N . ILE A 1 190 ? -18.580 -4.001 26.163 1.00 88.12 190 ILE A N 1
ATOM 1485 C CA . ILE A 1 190 ? -17.971 -2.707 26.548 1.00 88.12 190 ILE A CA 1
ATOM 1486 C C . ILE A 1 190 ? -18.005 -2.413 28.065 1.00 88.12 190 ILE A C 1
ATOM 1488 O O . ILE A 1 190 ? -17.335 -1.504 28.549 1.00 88.12 190 ILE A O 1
ATOM 1492 N N . ASP A 1 191 ? -18.804 -3.175 28.807 1.00 89.12 191 ASP A N 1
ATOM 1493 C CA . ASP A 1 191 ? -19.081 -3.091 30.244 1.00 89.12 191 ASP A CA 1
ATOM 1494 C C . ASP A 1 191 ? -18.062 -3.812 31.132 1.00 89.12 191 ASP A C 1
ATOM 1496 O O . ASP A 1 191 ? -18.047 -3.590 32.346 1.00 89.12 191 ASP A O 1
ATOM 1500 N N . VAL A 1 192 ? -17.247 -4.691 30.546 1.00 90.25 192 VAL A N 1
ATOM 1501 C CA . VAL A 1 192 ? -16.263 -5.509 31.266 1.00 90.25 192 VAL A CA 1
ATOM 1502 C C . VAL A 1 192 ? -15.057 -4.660 31.657 1.00 90.25 192 VAL A C 1
ATOM 1504 O O . VAL A 1 192 ? -14.637 -3.808 30.889 1.00 90.25 192 VAL A O 1
ATOM 1507 N N . GLU A 1 193 ? -14.449 -4.901 32.814 1.00 92.06 193 GLU A N 1
ATOM 1508 C CA . GLU A 1 193 ? -13.261 -4.159 33.255 1.00 92.06 193 GLU A CA 1
ATOM 1509 C C . GLU A 1 193 ? -12.064 -4.293 32.276 1.00 92.06 193 GLU A C 1
ATOM 1511 O O . GLU A 1 193 ? -11.798 -5.401 31.772 1.00 92.06 193 GLU A O 1
ATOM 1516 N N . PRO A 1 194 ? -11.344 -3.188 31.985 1.00 88.75 194 PRO A N 1
ATOM 1517 C CA . PRO A 1 194 ? -10.097 -3.206 31.223 1.00 88.75 194 PRO A CA 1
ATOM 1518 C C . PRO A 1 194 ? -8.978 -3.878 32.028 1.00 88.75 194 PRO A C 1
ATOM 1520 O O . PRO A 1 194 ? -8.627 -3.440 33.123 1.00 88.75 194 PRO A O 1
ATOM 1523 N N . ILE A 1 195 ? -8.405 -4.956 31.486 1.00 91.44 195 ILE A N 1
ATOM 1524 C CA . ILE A 1 195 ? -7.321 -5.708 32.131 1.00 91.44 195 ILE A CA 1
ATOM 1525 C C . ILE A 1 195 ? -6.172 -5.825 31.138 1.00 91.44 195 ILE A C 1
ATOM 1527 O O . ILE A 1 195 ? -6.196 -6.647 30.222 1.00 91.44 195 ILE A O 1
ATOM 1531 N N . ILE A 1 196 ? -5.121 -5.040 31.377 1.00 88.75 196 ILE A N 1
ATOM 1532 C CA . ILE A 1 196 ? -3.978 -4.898 30.466 1.00 88.75 196 ILE A CA 1
ATOM 1533 C C . ILE A 1 196 ? -3.321 -6.252 30.156 1.00 88.75 196 ILE A C 1
ATOM 1535 O O . ILE A 1 196 ? -2.993 -6.537 29.007 1.00 88.75 196 ILE A O 1
ATOM 1539 N N . SER A 1 197 ? -3.134 -7.114 31.161 1.00 89.38 197 SER A N 1
ATOM 1540 C CA . SER A 1 197 ? -2.477 -8.417 30.977 1.00 89.38 197 SER A CA 1
ATOM 1541 C C . SER A 1 197 ? -3.265 -9.349 30.054 1.00 89.38 197 SER A C 1
ATOM 1543 O O . SER A 1 197 ? -2.675 -10.006 29.195 1.00 89.38 197 SER A O 1
ATOM 1545 N N . ARG A 1 198 ? -4.595 -9.370 30.196 1.00 91.50 198 ARG A N 1
ATOM 1546 C CA . ARG A 1 198 ? -5.507 -10.144 29.348 1.00 91.50 198 ARG A CA 1
ATOM 1547 C C . ARG A 1 198 ? -5.492 -9.617 27.919 1.00 91.50 198 ARG A C 1
ATOM 1549 O O . ARG A 1 198 ? -5.378 -10.396 26.976 1.00 91.50 198 ARG A O 1
ATOM 1556 N N . ASP A 1 199 ? -5.549 -8.302 27.760 1.00 89.88 199 ASP A N 1
ATOM 1557 C CA . ASP A 1 199 ? -5.660 -7.691 26.441 1.00 89.88 199 ASP A CA 1
ATOM 1558 C C . ASP A 1 199 ? -4.354 -7.824 25.647 1.00 89.88 199 ASP A C 1
ATOM 1560 O O . ASP A 1 199 ? -4.388 -8.123 24.452 1.00 89.88 199 ASP A O 1
ATOM 1564 N N . LEU A 1 200 ? -3.200 -7.726 26.320 1.00 90.56 200 LEU A N 1
ATOM 1565 C CA . LEU A 1 200 ? -1.894 -8.048 25.739 1.00 90.56 200 LEU A CA 1
ATOM 1566 C C . LEU A 1 200 ? -1.773 -9.527 25.347 1.00 90.56 200 LEU A C 1
ATOM 1568 O O . LEU A 1 200 ? -1.161 -9.831 24.321 1.00 90.56 200 LEU A O 1
ATOM 1572 N N . ALA A 1 201 ? -2.339 -10.447 26.136 1.00 92.19 201 ALA A N 1
ATOM 1573 C CA . ALA A 1 201 ? -2.349 -11.869 25.800 1.00 92.19 201 ALA A CA 1
ATOM 1574 C C . ALA A 1 201 ? -3.193 -12.146 24.546 1.00 92.19 201 ALA A C 1
ATOM 1576 O O . ALA A 1 201 ? -2.725 -12.849 23.654 1.00 92.19 201 ALA A O 1
ATOM 1577 N N . ALA A 1 202 ? -4.371 -11.526 24.426 1.00 89.56 202 ALA A N 1
ATOM 1578 C CA . ALA A 1 202 ? -5.221 -11.645 23.241 1.00 89.56 202 ALA A CA 1
ATOM 1579 C C . ALA A 1 202 ? -4.535 -11.102 21.974 1.00 89.56 202 ALA A C 1
ATOM 1581 O O . ALA A 1 202 ? -4.560 -11.746 20.926 1.00 89.56 202 ALA A O 1
ATOM 1582 N N . TYR A 1 203 ? -3.852 -9.955 22.068 1.00 86.12 203 TYR A N 1
ATOM 1583 C CA . TYR A 1 203 ? -3.061 -9.433 20.948 1.00 86.12 203 TYR A CA 1
ATOM 1584 C C . TYR A 1 203 ? -1.892 -10.342 20.570 1.00 86.12 203 TYR A C 1
ATOM 1586 O O . TYR A 1 203 ? -1.608 -10.526 19.384 1.00 86.12 203 TYR A O 1
ATOM 1594 N N . ARG A 1 204 ? -1.210 -10.916 21.566 1.00 90.00 204 ARG A N 1
ATOM 1595 C CA . ARG A 1 204 ? -0.108 -11.854 21.343 1.00 90.00 204 ARG A CA 1
ATOM 1596 C C . ARG A 1 204 ? -0.586 -13.115 20.631 1.00 90.00 204 ARG A C 1
ATOM 1598 O O . ARG A 1 204 ? 0.060 -13.520 19.671 1.00 90.00 204 ARG A O 1
ATOM 1605 N N . ASP A 1 205 ? -1.693 -13.697 21.077 1.00 89.12 205 ASP A N 1
ATOM 1606 C CA . ASP A 1 205 ? -2.280 -14.904 20.490 1.00 89.12 205 ASP A CA 1
ATOM 1607 C C . ASP A 1 205 ? -2.733 -14.672 19.040 1.00 89.12 205 ASP A C 1
ATOM 1609 O O . ASP A 1 205 ? -2.373 -15.427 18.132 1.00 89.12 205 ASP A O 1
ATOM 1613 N N . PHE A 1 206 ? -3.405 -13.541 18.791 1.00 83.81 206 PHE A N 1
ATOM 1614 C CA . PHE A 1 206 ? -3.765 -13.111 17.440 1.00 83.81 206 PHE A CA 1
ATOM 1615 C C . PHE A 1 206 ? -2.530 -13.004 16.531 1.00 83.81 206 PHE A C 1
ATOM 1617 O O . PHE A 1 206 ? -2.516 -13.544 15.422 1.00 83.81 206 PHE A O 1
ATOM 1624 N N . TYR A 1 207 ? -1.467 -12.346 17.007 1.00 81.06 207 TYR A N 1
ATOM 1625 C CA . TYR A 1 207 ? -0.229 -12.190 16.245 1.00 81.06 207 TYR A CA 1
ATOM 1626 C C . TYR A 1 207 ? 0.487 -13.525 16.003 1.00 81.06 207 TYR A C 1
ATOM 1628 O O . TYR A 1 207 ? 0.974 -13.763 14.900 1.00 81.06 207 TYR A O 1
ATOM 1636 N N . GLN A 1 208 ? 0.543 -14.410 17.001 1.00 85.06 208 GLN A N 1
ATOM 1637 C CA . GLN A 1 208 ? 1.156 -15.733 16.865 1.00 85.06 208 GLN A CA 1
ATOM 1638 C C . GLN A 1 208 ? 0.411 -16.596 15.846 1.00 85.06 208 GLN A C 1
ATOM 1640 O O . GLN A 1 208 ? 1.051 -17.207 14.992 1.00 85.06 208 GLN A O 1
ATOM 1645 N N . THR A 1 209 ? -0.922 -16.576 15.871 1.00 81.88 209 THR A N 1
ATOM 1646 C CA . THR A 1 209 ? -1.766 -17.284 14.899 1.00 81.88 209 THR A CA 1
ATOM 1647 C C . THR A 1 209 ? -1.541 -16.761 13.480 1.00 81.88 209 THR A C 1
ATOM 1649 O O . THR A 1 209 ? -1.307 -17.538 12.553 1.00 81.88 209 THR A O 1
ATOM 1652 N N . TYR A 1 210 ? -1.547 -15.436 13.308 1.00 75.00 210 TYR A N 1
ATOM 1653 C CA . TYR A 1 210 ? -1.254 -14.795 12.026 1.00 75.00 210 TYR A CA 1
ATOM 1654 C C . TYR A 1 210 ? 0.147 -15.163 11.511 1.00 75.00 210 TYR A C 1
ATOM 1656 O O . TYR A 1 210 ? 0.316 -15.545 10.353 1.00 75.00 210 TYR A O 1
ATOM 1664 N N . ARG A 1 211 ? 1.156 -15.096 12.386 1.00 77.25 211 ARG A N 1
ATOM 1665 C CA . ARG A 1 211 ? 2.548 -15.412 12.060 1.00 77.25 211 ARG A CA 1
ATOM 1666 C C . ARG A 1 211 ? 2.728 -16.874 11.656 1.00 77.25 211 ARG A C 1
ATOM 1668 O O . ARG A 1 211 ? 3.371 -17.129 10.646 1.00 77.25 211 ARG A O 1
ATOM 1675 N N . ALA A 1 212 ? 2.149 -17.813 12.404 1.00 80.06 212 ALA A N 1
ATOM 1676 C CA . ALA A 1 212 ? 2.255 -19.241 12.114 1.00 80.06 212 ALA A CA 1
ATOM 1677 C C . ALA A 1 212 ? 1.693 -19.587 10.727 1.00 80.06 212 ALA A C 1
ATOM 1679 O O . ALA A 1 212 ? 2.308 -20.353 9.987 1.00 80.06 212 ALA A O 1
ATOM 1680 N N . LYS A 1 213 ? 0.565 -18.971 10.348 1.00 71.94 213 LYS A N 1
ATOM 1681 C CA . LYS A 1 213 ? -0.034 -19.153 9.022 1.00 71.94 213 LYS A CA 1
ATOM 1682 C C . LYS A 1 213 ? 0.894 -18.669 7.901 1.00 71.94 213 LYS A C 1
ATOM 1684 O O . LYS A 1 213 ? 1.161 -19.415 6.965 1.00 71.94 213 LYS A O 1
ATOM 1689 N N . HIS A 1 214 ? 1.423 -17.453 8.013 1.00 68.19 214 HIS A N 1
ATOM 1690 C CA . HIS A 1 214 ? 2.267 -16.882 6.960 1.00 68.19 214 HIS A CA 1
ATOM 1691 C C . HIS A 1 214 ? 3.677 -17.486 6.901 1.00 68.19 214 HIS A C 1
ATOM 1693 O O . HIS A 1 214 ? 4.247 -17.576 5.818 1.00 68.19 214 HIS A O 1
ATOM 1699 N N . GLU A 1 215 ? 4.234 -17.952 8.024 1.00 76.25 215 GLU A N 1
ATOM 1700 C CA . GLU A 1 215 ? 5.494 -18.708 8.018 1.00 76.25 215 GLU A CA 1
ATOM 1701 C C . GLU A 1 215 ? 5.349 -20.060 7.303 1.00 76.25 215 GLU A C 1
ATOM 1703 O O . GLU A 1 215 ? 6.294 -20.506 6.652 1.00 76.25 215 GLU A O 1
ATOM 1708 N N . ALA A 1 216 ? 4.189 -20.718 7.409 1.00 75.75 216 ALA A N 1
ATOM 1709 C CA . ALA A 1 216 ? 3.917 -21.959 6.688 1.00 75.75 216 ALA A CA 1
ATOM 1710 C C . ALA A 1 216 ? 3.802 -21.723 5.172 1.00 75.75 216 ALA A C 1
ATOM 1712 O O . ALA A 1 216 ? 4.433 -22.444 4.401 1.00 75.75 216 ALA A O 1
ATOM 1713 N N . GLU A 1 217 ? 3.072 -20.682 4.758 1.00 70.50 217 GLU A N 1
ATOM 1714 C CA . GLU A 1 217 ? 2.962 -20.259 3.352 1.00 70.50 217 GLU A CA 1
ATOM 1715 C C . GLU A 1 217 ? 4.345 -19.927 2.753 1.00 70.50 217 GLU A C 1
ATOM 1717 O O . GLU A 1 217 ? 4.696 -20.434 1.691 1.00 70.50 217 GLU A O 1
ATOM 1722 N N . GLU A 1 218 ? 5.177 -19.153 3.465 1.00 70.06 218 GLU A N 1
ATOM 1723 C CA . GLU A 1 218 ? 6.527 -18.792 3.001 1.00 70.06 218 GLU A CA 1
ATOM 1724 C C . GLU A 1 218 ? 7.461 -20.013 2.893 1.00 70.06 218 GLU A C 1
ATOM 1726 O O . GLU A 1 218 ? 8.315 -20.073 2.006 1.00 70.06 218 GLU A O 1
ATOM 1731 N N . LYS A 1 219 ? 7.335 -20.993 3.798 1.00 82.56 219 LYS A N 1
ATOM 1732 C CA . LYS A 1 219 ? 8.117 -22.238 3.728 1.00 82.56 219 LYS A CA 1
ATOM 1733 C C . LYS A 1 219 ? 7.708 -23.098 2.535 1.00 82.56 219 LYS A C 1
ATOM 1735 O O . LYS A 1 219 ? 8.597 -23.604 1.858 1.00 82.56 219 LYS A O 1
ATOM 1740 N N . ALA A 1 220 ? 6.407 -23.227 2.274 1.00 80.81 220 ALA A N 1
ATOM 1741 C CA . ALA A 1 220 ? 5.895 -23.980 1.133 1.00 80.81 220 ALA A CA 1
ATOM 1742 C C . ALA A 1 220 ? 6.372 -23.376 -0.201 1.00 80.81 220 ALA A C 1
ATOM 1744 O O . ALA A 1 220 ? 6.926 -24.099 -1.024 1.00 80.81 220 ALA A O 1
ATOM 1745 N N . GLU A 1 221 ? 6.277 -22.049 -0.359 1.00 74.69 221 GLU A N 1
ATOM 1746 C CA . GLU A 1 221 ? 6.766 -21.328 -1.549 1.00 74.69 221 GLU A CA 1
ATOM 1747 C C . GLU A 1 221 ? 8.273 -21.565 -1.772 1.00 74.69 221 GLU A C 1
ATOM 1749 O O . GLU A 1 221 ? 8.714 -21.874 -2.877 1.00 74.69 221 GLU A O 1
ATOM 1754 N N . LYS A 1 222 ? 9.090 -21.488 -0.711 1.00 82.12 222 LYS A N 1
ATOM 1755 C CA . LYS A 1 222 ? 10.538 -21.754 -0.810 1.00 82.12 222 LYS A CA 1
ATOM 1756 C C . LYS A 1 222 ? 10.857 -23.196 -1.193 1.00 82.12 222 LYS A C 1
ATOM 1758 O O . LYS A 1 222 ? 11.830 -23.423 -1.910 1.00 82.12 222 LYS A O 1
ATOM 1763 N N . GLU A 1 223 ? 10.090 -24.160 -0.694 1.00 85.56 223 GLU A N 1
ATOM 1764 C CA . GLU A 1 223 ? 10.281 -25.573 -1.017 1.00 85.56 223 GLU A CA 1
ATOM 1765 C C . GLU A 1 223 ? 9.915 -25.865 -2.476 1.00 85.56 223 GLU A C 1
ATOM 1767 O O . GLU A 1 223 ? 10.648 -26.579 -3.159 1.00 85.56 223 GLU A O 1
ATOM 1772 N N . GLU A 1 224 ? 8.833 -25.271 -2.976 1.00 81.12 224 GLU A N 1
ATOM 1773 C CA . GLU A 1 224 ? 8.426 -25.370 -4.378 1.00 81.12 224 GLU A CA 1
ATOM 1774 C C . GLU A 1 224 ? 9.479 -24.765 -5.316 1.00 81.12 224 GLU A C 1
ATOM 1776 O O . GLU A 1 224 ? 9.917 -25.423 -6.261 1.00 81.12 224 GLU A O 1
ATOM 1781 N N . ILE A 1 225 ? 9.991 -23.571 -4.991 1.00 81.44 225 ILE A N 1
ATOM 1782 C CA . ILE A 1 225 ? 11.090 -22.938 -5.734 1.00 81.44 225 ILE A CA 1
ATOM 1783 C C . ILE A 1 225 ? 12.341 -23.827 -5.728 1.00 81.44 225 ILE A C 1
ATOM 1785 O O . ILE A 1 225 ? 12.983 -23.991 -6.765 1.00 81.44 225 ILE A O 1
ATOM 1789 N N . ALA A 1 226 ? 12.691 -24.434 -4.590 1.00 83.44 226 ALA A N 1
ATOM 1790 C CA . ALA A 1 226 ? 13.844 -25.330 -4.498 1.00 83.44 226 ALA A CA 1
ATOM 1791 C C . ALA A 1 226 ? 13.657 -26.612 -5.330 1.00 83.44 226 ALA A C 1
ATOM 1793 O O . ALA A 1 226 ? 14.597 -27.069 -5.982 1.00 83.44 226 ALA A O 1
ATOM 1794 N N . LYS A 1 227 ? 12.447 -27.186 -5.351 1.00 83.88 227 LYS A N 1
ATOM 1795 C CA . LYS A 1 227 ? 12.117 -28.339 -6.204 1.00 83.88 227 LYS A CA 1
ATOM 1796 C C . LYS A 1 227 ? 12.213 -27.977 -7.683 1.00 83.88 227 LYS A C 1
ATOM 1798 O O . LYS A 1 227 ? 12.815 -28.734 -8.441 1.00 83.88 227 LYS A O 1
ATOM 1803 N N . ALA A 1 228 ? 11.703 -26.814 -8.082 1.00 79.50 228 ALA A N 1
ATOM 1804 C CA . ALA A 1 228 ? 11.791 -26.344 -9.461 1.00 79.50 228 ALA A CA 1
ATOM 1805 C C . ALA A 1 228 ? 13.243 -26.082 -9.896 1.00 79.50 228 ALA A C 1
ATOM 1807 O O . ALA A 1 228 ? 13.643 -26.497 -10.981 1.00 79.50 228 ALA A O 1
ATOM 1808 N N . GLN A 1 229 ? 14.073 -25.494 -9.025 1.00 78.38 229 GLN A N 1
ATOM 1809 C CA . GLN A 1 229 ? 15.511 -25.307 -9.279 1.00 78.38 229 GLN A CA 1
ATOM 1810 C C . GLN A 1 229 ? 16.259 -26.630 -9.491 1.00 78.38 229 GLN A C 1
ATOM 1812 O O . GLN A 1 229 ? 17.211 -26.682 -10.267 1.00 78.38 229 GLN A O 1
ATOM 1817 N N . ASN A 1 230 ? 15.816 -27.701 -8.830 1.00 81.62 230 ASN A N 1
ATOM 1818 C CA . ASN A 1 230 ? 16.375 -29.045 -8.972 1.00 81.62 230 ASN A CA 1
ATOM 1819 C C . ASN A 1 230 ? 15.719 -29.865 -10.103 1.00 81.62 230 ASN A C 1
ATOM 1821 O O . ASN A 1 230 ? 16.017 -31.052 -10.233 1.00 81.62 230 ASN A O 1
ATOM 1825 N N . GLY A 1 231 ? 14.815 -29.275 -10.895 1.00 74.62 231 GLY A N 1
ATOM 1826 C CA . GLY A 1 231 ? 14.109 -29.953 -11.990 1.00 74.62 231 GLY A CA 1
ATOM 1827 C C . GLY A 1 231 ? 13.049 -30.970 -11.541 1.00 74.62 231 GLY A C 1
ATOM 1828 O O . GLY A 1 231 ? 12.685 -31.850 -12.314 1.00 74.62 231 GLY A O 1
ATOM 1829 N N . GLN A 1 232 ? 12.578 -30.885 -10.293 1.00 69.81 232 GLN A N 1
ATOM 1830 C CA . GLN A 1 232 ? 11.606 -31.809 -9.683 1.00 69.81 232 GLN A CA 1
ATOM 1831 C C . GLN A 1 232 ? 10.172 -31.252 -9.623 1.00 69.81 232 GLN A C 1
ATOM 1833 O O . GLN A 1 232 ? 9.276 -31.932 -9.128 1.00 69.81 232 GLN A O 1
ATOM 1838 N N . ALA A 1 233 ? 9.950 -30.021 -10.082 1.00 72.88 233 ALA A N 1
ATOM 1839 C CA . ALA A 1 233 ? 8.639 -29.379 -10.152 1.00 72.88 233 ALA A CA 1
ATOM 1840 C C . ALA A 1 233 ? 8.474 -28.651 -11.495 1.00 72.88 233 ALA A C 1
ATOM 1842 O O . ALA A 1 233 ? 9.442 -28.508 -12.247 1.00 72.88 233 ALA A O 1
ATOM 1843 N N . GLY A 1 234 ? 7.247 -28.213 -11.789 1.00 73.75 234 GLY A N 1
ATOM 1844 C CA . GLY A 1 234 ? 6.946 -27.412 -12.973 1.00 73.75 234 GLY A CA 1
ATOM 1845 C C . GLY A 1 234 ? 7.711 -26.080 -13.005 1.00 73.75 234 GLY A C 1
ATOM 1846 O O . GLY A 1 234 ? 8.332 -25.689 -12.012 1.00 73.75 234 GLY A O 1
ATOM 1847 N N . PRO A 1 235 ? 7.699 -25.378 -14.149 1.00 79.81 235 PRO A N 1
ATOM 1848 C CA . PRO A 1 235 ? 8.328 -24.070 -14.262 1.00 79.81 235 PRO A CA 1
ATOM 1849 C C . PRO A 1 235 ? 7.680 -23.087 -13.278 1.00 79.81 235 PRO A C 1
ATOM 1851 O O . PRO A 1 235 ? 6.467 -22.906 -13.288 1.00 79.81 235 PRO A O 1
ATOM 1854 N N . VAL A 1 236 ? 8.492 -22.454 -12.428 1.00 85.12 236 VAL A N 1
ATOM 1855 C CA . VAL A 1 236 ? 8.026 -21.457 -11.452 1.00 85.12 236 VAL A CA 1
ATOM 1856 C C . VAL A 1 236 ? 8.687 -20.109 -11.689 1.00 85.12 236 VAL A C 1
ATOM 1858 O O . VAL A 1 236 ? 9.872 -20.020 -12.036 1.00 85.12 236 VAL A O 1
ATOM 1861 N N . SER A 1 237 ? 7.923 -19.053 -11.446 1.00 89.44 237 SER A N 1
ATOM 1862 C CA . SER A 1 237 ? 8.419 -17.683 -11.427 1.00 89.44 237 SER A CA 1
ATOM 1863 C C . SER A 1 237 ? 8.767 -17.270 -10.007 1.00 89.44 237 SER A C 1
ATOM 1865 O O . SER A 1 237 ? 8.028 -17.548 -9.066 1.00 89.44 237 SER A O 1
ATOM 1867 N N . TYR A 1 238 ? 9.900 -16.601 -9.821 1.00 90.12 238 TYR A N 1
ATOM 1868 C CA . TYR A 1 238 ? 10.303 -16.106 -8.508 1.00 90.12 238 TYR A CA 1
ATOM 1869 C C . TYR A 1 238 ? 11.317 -14.968 -8.612 1.00 90.12 238 TYR A C 1
ATOM 1871 O O . TYR A 1 238 ? 11.901 -14.693 -9.662 1.00 90.12 238 TYR A O 1
ATOM 1879 N N . PHE A 1 239 ? 11.540 -14.303 -7.477 1.00 90.94 239 PHE A N 1
ATOM 1880 C CA . PHE A 1 239 ? 12.533 -13.245 -7.344 1.00 90.94 239 PHE A CA 1
ATOM 1881 C C . PHE A 1 239 ? 13.501 -13.534 -6.196 1.00 90.94 239 PHE A C 1
ATOM 1883 O O . PHE A 1 239 ? 13.107 -13.560 -5.028 1.00 90.94 239 PHE A O 1
ATOM 1890 N N . ASP A 1 240 ? 14.783 -13.711 -6.509 1.00 90.19 240 ASP A N 1
ATOM 1891 C CA . ASP A 1 240 ? 15.825 -14.066 -5.530 1.00 90.19 240 ASP A CA 1
ATOM 1892 C C . ASP A 1 240 ? 16.651 -12.861 -5.036 1.00 90.19 240 ASP A C 1
ATOM 1894 O O . ASP A 1 240 ? 17.628 -13.013 -4.299 1.00 90.19 240 ASP A O 1
ATOM 1898 N N . GLY A 1 241 ? 16.230 -11.640 -5.376 1.00 88.25 241 GLY A N 1
ATOM 1899 C CA . GLY A 1 241 ? 16.910 -10.414 -4.968 1.00 88.25 241 GLY A CA 1
ATOM 1900 C C . GLY A 1 241 ? 16.860 -10.159 -3.457 1.00 88.25 241 GLY A C 1
ATOM 1901 O O . GLY A 1 241 ? 15.903 -10.504 -2.748 1.00 88.25 241 GLY A O 1
ATOM 1902 N N . THR A 1 242 ? 17.912 -9.510 -2.948 1.00 90.31 242 THR A N 1
ATOM 1903 C CA . THR A 1 242 ? 18.062 -9.154 -1.528 1.00 90.31 242 THR A CA 1
ATOM 1904 C C . THR A 1 242 ? 17.942 -7.647 -1.305 1.00 90.31 242 THR A C 1
ATOM 1906 O O . THR A 1 242 ? 18.404 -6.840 -2.110 1.00 90.31 242 THR A O 1
ATOM 1909 N N . GLY A 1 243 ? 17.347 -7.243 -0.176 1.00 86.62 243 GLY A N 1
ATOM 1910 C CA . GLY A 1 243 ? 17.229 -5.825 0.193 1.00 86.62 243 GLY A CA 1
ATOM 1911 C C . GLY A 1 243 ? 18.584 -5.115 0.302 1.00 86.62 243 GLY A C 1
ATOM 1912 O O . GLY A 1 243 ? 18.699 -3.966 -0.108 1.00 86.62 243 GLY A O 1
ATOM 1913 N N . ALA A 1 244 ? 19.630 -5.815 0.756 1.00 86.50 244 ALA A N 1
ATOM 1914 C CA . ALA A 1 244 ? 20.985 -5.268 0.852 1.00 86.50 244 ALA A CA 1
ATOM 1915 C C . ALA A 1 244 ? 21.584 -4.906 -0.521 1.00 86.50 244 ALA A C 1
ATOM 1917 O O . ALA A 1 244 ? 22.190 -3.844 -0.663 1.00 86.50 244 ALA A O 1
ATOM 1918 N N . GLY A 1 245 ? 21.374 -5.745 -1.546 1.00 85.69 245 GLY A N 1
ATOM 1919 C CA . GLY A 1 245 ? 21.824 -5.452 -2.912 1.00 85.69 245 GLY A CA 1
ATOM 1920 C C . GLY A 1 245 ? 21.122 -4.228 -3.509 1.00 85.69 245 GLY A C 1
ATOM 1921 O O . GLY A 1 245 ? 21.767 -3.353 -4.095 1.00 85.69 245 GLY A O 1
ATOM 1922 N N . LEU A 1 246 ? 19.809 -4.116 -3.287 1.00 86.31 246 LEU A N 1
ATOM 1923 C CA . LEU A 1 246 ? 19.032 -2.956 -3.721 1.00 86.31 246 LEU A CA 1
ATOM 1924 C C . LEU A 1 246 ? 19.434 -1.683 -2.961 1.00 86.31 246 LEU A C 1
ATOM 1926 O O . LEU A 1 246 ? 19.592 -0.631 -3.575 1.00 86.31 246 LEU A O 1
ATOM 1930 N N . PHE A 1 247 ? 19.676 -1.784 -1.650 1.00 87.19 247 PHE A N 1
ATOM 1931 C CA . PHE A 1 247 ? 20.159 -0.674 -0.826 1.00 87.19 247 PHE A CA 1
ATOM 1932 C C . PHE A 1 247 ? 21.502 -0.138 -1.328 1.00 87.19 247 PHE A C 1
ATOM 1934 O O . PHE A 1 247 ? 21.637 1.068 -1.514 1.00 87.19 247 PHE A O 1
ATOM 1941 N N . GLY A 1 248 ? 22.471 -1.015 -1.617 1.00 84.31 248 GLY A N 1
ATOM 1942 C CA . GLY A 1 248 ? 23.757 -0.603 -2.187 1.00 84.31 248 GLY A CA 1
ATOM 1943 C C . GLY A 1 248 ? 23.599 0.128 -3.525 1.00 84.31 248 GLY A C 1
ATOM 1944 O O . GLY A 1 248 ? 24.234 1.158 -3.749 1.00 84.31 248 GLY A O 1
ATOM 1945 N N . THR A 1 249 ? 22.687 -0.347 -4.380 1.00 79.88 249 THR A N 1
ATOM 1946 C CA . THR A 1 249 ? 22.389 0.284 -5.678 1.00 79.88 249 THR A CA 1
ATOM 1947 C C . THR A 1 249 ? 21.730 1.659 -5.510 1.00 79.88 249 THR A C 1
ATOM 1949 O O . THR A 1 249 ? 22.098 2.608 -6.201 1.00 79.88 249 THR A O 1
ATOM 1952 N N . TYR A 1 250 ? 20.794 1.810 -4.568 1.00 81.38 250 TYR A N 1
ATOM 1953 C CA . TYR A 1 250 ? 20.161 3.099 -4.260 1.00 81.38 250 TYR A CA 1
ATOM 1954 C C . TYR A 1 250 ? 21.098 4.082 -3.558 1.00 81.38 250 TYR A C 1
ATOM 1956 O O . TYR A 1 250 ? 21.035 5.279 -3.828 1.00 81.38 250 TYR A O 1
ATOM 1964 N N . LEU A 1 251 ? 21.998 3.606 -2.699 1.00 82.12 251 LEU A N 1
ATOM 1965 C CA . LEU A 1 251 ? 23.026 4.448 -2.092 1.00 82.12 251 LEU A CA 1
ATOM 1966 C C . LEU A 1 251 ? 23.973 4.995 -3.167 1.00 82.12 251 LEU A C 1
ATOM 1968 O O . LEU A 1 251 ? 24.250 6.193 -3.196 1.00 82.12 251 LEU A O 1
ATOM 1972 N N . LEU A 1 252 ? 24.399 4.136 -4.098 1.00 80.50 252 LEU A N 1
ATOM 1973 C CA . LEU A 1 252 ? 25.174 4.544 -5.265 1.00 80.50 252 LEU A CA 1
ATOM 1974 C C . LEU A 1 252 ? 24.403 5.575 -6.112 1.00 80.50 252 LEU A C 1
ATOM 1976 O O . LEU A 1 252 ? 24.978 6.588 -6.507 1.00 80.50 252 LEU A O 1
ATOM 1980 N N . TYR A 1 253 ? 23.097 5.366 -6.327 1.00 79.12 253 TYR A N 1
ATOM 1981 C CA . TYR A 1 253 ? 22.219 6.313 -7.025 1.00 79.12 253 TYR A CA 1
ATOM 1982 C C . TYR A 1 253 ? 22.189 7.688 -6.360 1.00 79.12 253 TYR A C 1
ATOM 1984 O O . TYR A 1 253 ? 22.381 8.702 -7.031 1.00 79.12 253 TYR A O 1
ATOM 1992 N N . ALA A 1 254 ? 21.979 7.728 -5.045 1.00 70.62 254 ALA A N 1
ATOM 1993 C CA . ALA A 1 254 ? 21.907 8.971 -4.289 1.00 70.62 254 ALA A CA 1
ATOM 1994 C C . ALA A 1 254 ? 23.238 9.737 -4.342 1.00 70.62 254 ALA A C 1
ATOM 1996 O O . ALA A 1 254 ? 23.249 10.937 -4.595 1.00 70.62 254 ALA A O 1
ATOM 1997 N N . LEU A 1 255 ? 24.370 9.044 -4.190 1.00 76.94 255 LEU A N 1
ATOM 1998 C CA . LEU A 1 255 ? 25.693 9.672 -4.240 1.00 76.94 255 LEU A CA 1
ATOM 1999 C C . LEU A 1 255 ? 26.028 10.207 -5.639 1.00 76.94 255 LEU A C 1
ATOM 2001 O O . LEU A 1 255 ? 26.463 11.352 -5.771 1.00 76.94 255 LEU A O 1
ATOM 2005 N N . LEU A 1 256 ? 25.792 9.420 -6.695 1.00 76.88 256 LEU A N 1
ATOM 2006 C CA . LEU A 1 256 ? 26.087 9.864 -8.060 1.00 76.88 256 LEU A CA 1
ATOM 2007 C C . LEU A 1 256 ? 25.158 10.977 -8.532 1.00 76.88 256 LEU A C 1
ATOM 2009 O O . LEU A 1 256 ? 25.619 11.873 -9.233 1.00 76.88 256 LEU A O 1
ATOM 2013 N N . THR A 1 257 ? 23.871 10.948 -8.186 1.00 66.06 257 THR A N 1
ATOM 2014 C CA . THR A 1 257 ? 22.945 12.018 -8.595 1.00 66.06 257 THR A CA 1
ATOM 2015 C C . THR A 1 257 ? 23.303 13.356 -7.954 1.00 66.06 257 THR A C 1
ATOM 2017 O O . THR A 1 257 ? 23.226 14.368 -8.647 1.00 66.06 257 THR A O 1
ATOM 2020 N N . ILE A 1 258 ? 23.787 13.361 -6.704 1.00 71.19 258 ILE A N 1
ATOM 2021 C CA . ILE A 1 258 ? 24.322 14.564 -6.042 1.00 71.19 258 ILE A CA 1
ATOM 2022 C C . ILE A 1 258 ? 25.558 15.093 -6.779 1.00 71.19 258 ILE A C 1
ATOM 2024 O O . ILE A 1 258 ? 25.632 16.281 -7.072 1.00 71.19 258 ILE A O 1
ATOM 2028 N N . ILE A 1 259 ? 26.514 14.221 -7.111 1.00 76.94 259 ILE A N 1
ATOM 2029 C CA . ILE A 1 259 ? 27.777 14.626 -7.756 1.00 76.94 259 ILE A CA 1
ATOM 2030 C C . ILE A 1 259 ? 27.559 15.087 -9.205 1.00 76.94 259 ILE A C 1
ATOM 2032 O O . ILE A 1 259 ? 28.225 16.003 -9.675 1.00 76.94 259 ILE A O 1
ATOM 2036 N N . THR A 1 260 ? 26.639 14.444 -9.925 1.00 76.38 260 THR A N 1
ATOM 2037 C CA . THR A 1 260 ? 26.426 14.667 -11.365 1.00 76.38 260 THR A CA 1
ATOM 2038 C C . THR A 1 260 ? 25.229 15.558 -11.675 1.00 76.38 260 THR A C 1
ATOM 2040 O O . THR A 1 260 ? 24.868 15.674 -12.841 1.00 76.38 260 THR A O 1
ATOM 2043 N N . CYS A 1 261 ? 24.578 16.152 -10.669 1.00 68.31 261 CYS A N 1
ATOM 2044 C CA . CYS A 1 261 ? 23.365 16.965 -10.828 1.00 68.31 261 CYS A CA 1
ATOM 2045 C C . CYS A 1 261 ? 22.294 16.299 -11.721 1.00 68.31 261 CYS A C 1
ATOM 2047 O O . CYS A 1 261 ? 21.634 16.960 -12.517 1.00 68.31 261 CYS A O 1
ATOM 2049 N N . GLY A 1 262 ? 22.148 14.972 -11.623 1.00 66.19 262 GLY A N 1
ATOM 2050 C CA . GLY A 1 262 ? 21.169 14.194 -12.392 1.00 66.19 262 GLY A CA 1
ATOM 2051 C C . GLY A 1 262 ? 21.619 13.698 -13.775 1.00 66.19 262 GLY A C 1
ATOM 2052 O O . GLY A 1 262 ? 20.938 12.843 -14.338 1.00 66.19 262 GLY A O 1
ATOM 2053 N N . PHE A 1 263 ? 22.781 14.109 -14.301 1.00 73.69 263 PHE A N 1
ATOM 2054 C CA . PHE A 1 263 ? 23.265 13.631 -15.609 1.00 73.69 263 PHE A CA 1
ATOM 2055 C C . PHE A 1 263 ? 23.535 12.118 -15.648 1.00 73.69 263 PHE A C 1
ATOM 2057 O O . PHE A 1 263 ? 23.422 11.500 -16.704 1.00 73.69 263 PHE A O 1
ATOM 2064 N N . ALA A 1 264 ? 23.837 11.487 -14.508 1.00 80.94 264 ALA A N 1
ATOM 2065 C CA . ALA A 1 264 ? 24.048 10.040 -14.433 1.00 80.94 264 ALA A CA 1
ATOM 2066 C C . ALA A 1 264 ? 22.751 9.197 -14.441 1.00 80.94 264 ALA A C 1
ATOM 2068 O O . ALA A 1 264 ? 22.834 7.966 -14.384 1.00 80.94 264 ALA A O 1
ATOM 2069 N N . ALA A 1 265 ? 21.561 9.808 -14.525 1.00 78.94 265 ALA A N 1
ATOM 2070 C CA . ALA A 1 265 ? 20.279 9.097 -14.456 1.00 78.94 265 ALA A CA 1
ATOM 2071 C C . ALA A 1 265 ? 20.139 7.910 -15.445 1.00 78.94 265 ALA A C 1
ATOM 2073 O O . ALA A 1 265 ? 19.693 6.846 -15.003 1.00 78.94 265 ALA A O 1
ATOM 2074 N N . PRO A 1 266 ? 20.579 7.992 -16.722 1.00 85.12 266 PRO A N 1
ATOM 2075 C CA . PRO A 1 266 ? 20.479 6.871 -17.666 1.00 85.12 266 PRO A CA 1
ATOM 2076 C C . PRO A 1 266 ? 21.282 5.630 -17.251 1.00 85.12 266 PRO A C 1
ATOM 2078 O O . PRO A 1 266 ? 20.770 4.508 -17.271 1.00 85.12 266 PRO A O 1
ATOM 2081 N N . TRP A 1 267 ? 22.536 5.806 -16.827 1.00 85.94 267 TRP A N 1
ATOM 2082 C CA . TRP A 1 267 ? 23.390 4.701 -16.366 1.00 85.94 267 TRP A CA 1
ATOM 2083 C C . TRP A 1 267 ? 22.834 4.045 -15.113 1.00 85.94 267 TRP A C 1
ATOM 2085 O O . TRP A 1 267 ? 22.886 2.825 -14.963 1.00 85.94 267 TRP A O 1
ATOM 2095 N N . LEU A 1 268 ? 22.267 4.856 -14.233 1.00 83.31 268 LEU A N 1
ATOM 2096 C CA . LEU A 1 268 ? 21.685 4.388 -12.994 1.00 83.31 268 LEU A CA 1
ATOM 2097 C C . LEU A 1 268 ? 20.380 3.621 -13.219 1.00 83.31 268 LEU A C 1
ATOM 2099 O O . LEU A 1 268 ? 20.179 2.578 -12.598 1.00 83.31 268 LEU A O 1
ATOM 2103 N N . ASN A 1 269 ? 19.531 4.075 -14.149 1.00 85.25 269 ASN A N 1
ATOM 2104 C CA . ASN A 1 269 ? 18.354 3.314 -14.558 1.00 85.25 269 ASN A CA 1
ATOM 2105 C C . ASN A 1 269 ? 18.780 1.938 -15.088 1.00 85.25 269 ASN A C 1
ATOM 2107 O O . ASN A 1 269 ? 18.291 0.920 -14.606 1.00 85.25 269 ASN A O 1
ATOM 2111 N N . CYS A 1 270 ? 19.787 1.895 -15.967 1.00 89.25 270 CYS A N 1
ATOM 2112 C CA . CYS A 1 270 ? 20.347 0.639 -16.471 1.00 89.25 270 CYS A CA 1
ATOM 2113 C C . CYS A 1 270 ? 20.895 -0.262 -15.352 1.00 89.25 270 CYS A C 1
ATOM 2115 O O . CYS A 1 270 ? 20.717 -1.476 -15.413 1.00 89.25 270 CYS A O 1
ATOM 2117 N N . ALA A 1 271 ? 21.544 0.300 -14.325 1.00 87.44 271 ALA A N 1
ATOM 2118 C CA . ALA A 1 271 ? 22.068 -0.464 -13.192 1.00 87.44 271 ALA A CA 1
ATOM 2119 C C . ALA A 1 271 ? 20.947 -1.098 -12.351 1.00 87.44 271 ALA A C 1
ATOM 2121 O O . ALA A 1 271 ? 21.010 -2.291 -12.051 1.00 87.44 271 ALA A O 1
ATOM 2122 N N . ILE A 1 272 ? 19.894 -0.335 -12.031 1.00 87.00 272 ILE A N 1
ATOM 2123 C CA . ILE A 1 272 ? 18.718 -0.841 -11.305 1.00 87.00 272 ILE A CA 1
ATOM 2124 C C . ILE A 1 272 ? 18.004 -1.913 -12.133 1.00 87.00 272 ILE A C 1
ATOM 2126 O O . ILE A 1 272 ? 17.648 -2.963 -11.599 1.00 87.00 272 ILE A O 1
ATOM 2130 N N . GLN A 1 273 ? 17.833 -1.689 -13.440 1.00 89.88 273 GLN A N 1
ATOM 2131 C CA . GLN A 1 273 ? 17.204 -2.662 -14.333 1.00 89.88 273 GLN A CA 1
ATOM 2132 C C . GLN A 1 273 ? 17.999 -3.958 -14.436 1.00 89.88 273 GLN A C 1
ATOM 2134 O O . GLN A 1 273 ? 17.428 -5.043 -14.339 1.00 89.88 273 GLN A O 1
ATOM 2139 N N . ARG A 1 274 ? 19.322 -3.857 -14.563 1.00 90.94 274 ARG A N 1
ATOM 2140 C CA . ARG A 1 274 ? 20.223 -5.010 -14.601 1.00 90.94 274 ARG A CA 1
ATOM 2141 C C . ARG A 1 274 ? 20.196 -5.798 -13.298 1.00 90.94 274 ARG A C 1
ATOM 2143 O O . ARG A 1 274 ? 20.169 -7.022 -13.331 1.00 90.94 274 ARG A O 1
ATOM 2150 N N . TRP A 1 275 ? 20.178 -5.110 -12.158 1.00 91.50 275 TRP A N 1
ATOM 2151 C CA . TRP A 1 275 ? 20.046 -5.760 -10.857 1.00 91.50 275 TRP A CA 1
ATOM 2152 C C . TRP A 1 275 ? 18.701 -6.485 -10.733 1.00 91.50 275 TRP A C 1
ATOM 2154 O O . TRP A 1 275 ? 18.658 -7.654 -10.364 1.00 91.50 275 TRP A O 1
ATOM 2164 N N . ARG A 1 276 ? 17.605 -5.817 -11.107 1.00 90.62 276 ARG A N 1
ATOM 2165 C CA . ARG A 1 276 ? 16.248 -6.365 -11.028 1.00 90.62 276 ARG A CA 1
ATOM 2166 C C . ARG A 1 276 ? 16.055 -7.590 -11.922 1.00 90.62 276 ARG A C 1
ATOM 2168 O O . ARG A 1 276 ? 15.562 -8.603 -11.445 1.00 90.62 276 ARG A O 1
ATOM 2175 N N . THR A 1 277 ? 16.460 -7.506 -13.188 1.00 91.75 277 THR A N 1
ATOM 2176 C CA . THR A 1 277 ? 16.329 -8.605 -14.165 1.00 91.75 277 THR A CA 1
ATOM 2177 C C . THR A 1 277 ? 17.191 -9.804 -13.796 1.00 91.75 277 THR A C 1
ATOM 2179 O O . THR A 1 277 ? 16.676 -10.911 -13.77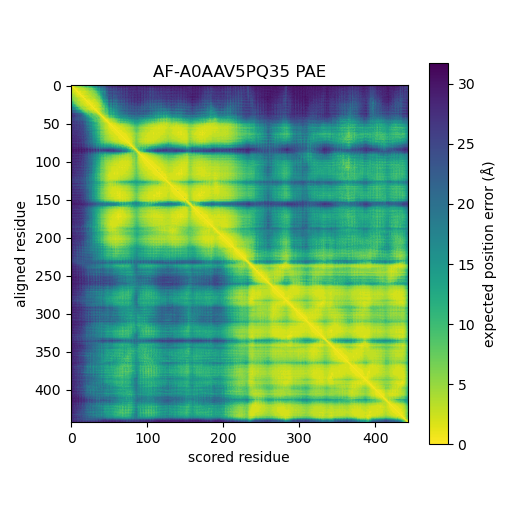5 1.00 91.75 277 THR A O 1
ATOM 2182 N N . LYS A 1 278 ? 18.444 -9.592 -13.364 1.00 92.19 278 LYS A N 1
ATOM 2183 C CA . LYS A 1 278 ? 19.334 -10.669 -12.892 1.00 92.19 278 LYS A CA 1
ATOM 2184 C C . LYS A 1 278 ? 18.709 -11.528 -11.787 1.00 92.19 278 LYS A C 1
ATOM 2186 O O . LYS A 1 278 ? 19.038 -12.707 -11.668 1.00 92.19 278 LYS A O 1
ATOM 2191 N N . HIS A 1 279 ? 17.856 -10.921 -10.966 1.00 92.25 279 HIS A N 1
ATOM 2192 C CA . HIS A 1 279 ? 17.182 -11.563 -9.844 1.00 92.25 279 HIS A CA 1
ATOM 2193 C C . HIS A 1 279 ? 15.764 -12.057 -10.162 1.00 92.25 279 HIS A C 1
ATOM 2195 O O . HIS A 1 279 ? 15.063 -12.518 -9.264 1.00 92.25 279 HIS A O 1
ATOM 2201 N N . MET A 1 280 ? 15.332 -11.947 -11.418 1.00 92.44 280 MET A N 1
ATOM 2202 C CA . MET A 1 280 ? 14.009 -12.330 -11.891 1.00 92.44 280 MET A CA 1
ATOM 2203 C C . MET A 1 280 ? 14.102 -13.628 -12.696 1.00 92.44 280 MET A C 1
ATOM 2205 O O . MET A 1 280 ? 14.865 -13.728 -13.659 1.00 92.44 280 MET A O 1
ATOM 2209 N N . VAL A 1 281 ? 13.303 -14.614 -12.303 1.00 93.00 281 VAL A N 1
ATOM 2210 C CA . VAL A 1 281 ? 13.095 -15.861 -13.042 1.00 93.00 281 VAL A CA 1
ATOM 2211 C C . VAL A 1 281 ? 11.616 -15.939 -13.384 1.00 93.00 281 VAL A C 1
ATOM 2213 O O . VAL A 1 281 ? 10.782 -15.751 -12.500 1.00 93.00 281 VAL A O 1
ATOM 2216 N N . VAL A 1 282 ? 11.301 -16.171 -14.657 1.00 91.88 282 VAL A N 1
ATOM 2217 C CA . VAL A 1 282 ? 9.927 -16.324 -15.146 1.00 91.88 282 VAL A CA 1
ATOM 2218 C C . VAL A 1 282 ? 9.797 -17.710 -15.750 1.00 91.88 282 VAL A C 1
ATOM 2220 O O . VAL A 1 282 ? 10.548 -18.037 -16.666 1.00 91.88 282 VAL A O 1
ATOM 2223 N N . ASP A 1 283 ? 8.891 -18.519 -15.205 1.00 88.56 283 ASP A N 1
ATOM 2224 C CA . ASP A 1 283 ? 8.636 -19.902 -15.617 1.00 88.56 283 ASP A CA 1
ATOM 2225 C C . ASP A 1 283 ? 9.931 -20.709 -15.817 1.00 88.56 283 ASP A C 1
ATOM 2227 O O . ASP A 1 283 ? 10.184 -21.323 -16.852 1.00 88.56 283 ASP A O 1
ATOM 2231 N N . GLY A 1 284 ? 10.810 -20.660 -14.810 1.00 86.31 284 GLY A N 1
ATOM 2232 C CA . GLY A 1 284 ? 12.100 -21.355 -14.809 1.00 86.31 284 GLY A CA 1
ATOM 2233 C C . GLY A 1 284 ? 13.200 -20.729 -15.679 1.00 86.31 284 GLY A C 1
ATOM 2234 O O . GLY A 1 284 ? 14.365 -21.094 -15.521 1.00 86.31 284 GLY A O 1
ATOM 2235 N N . LYS A 1 285 ? 12.893 -19.751 -16.543 1.00 90.50 285 LYS A N 1
ATOM 2236 C CA . LYS A 1 285 ? 13.882 -19.047 -17.375 1.00 90.50 285 LYS A CA 1
ATOM 2237 C C . LYS A 1 285 ? 14.375 -17.779 -16.672 1.00 90.50 285 LYS A C 1
ATOM 2239 O O . LYS A 1 285 ? 13.592 -16.889 -16.328 1.00 90.50 285 LYS A O 1
ATOM 2244 N N . ARG A 1 286 ? 15.689 -17.660 -16.453 1.00 92.19 286 ARG A N 1
ATOM 2245 C CA . ARG A 1 286 ? 16.279 -16.451 -15.854 1.00 92.19 286 ARG A CA 1
ATOM 2246 C C . ARG A 1 286 ? 16.287 -15.307 -16.859 1.00 92.19 286 ARG A C 1
ATOM 2248 O O . ARG A 1 286 ? 16.606 -15.504 -18.026 1.00 92.19 286 ARG A O 1
ATOM 2255 N N . VAL A 1 287 ? 15.944 -14.107 -16.407 1.00 93.94 287 VAL A N 1
ATOM 2256 C CA . VAL A 1 287 ? 15.898 -12.915 -17.256 1.00 93.94 287 VAL A CA 1
ATOM 2257 C C . VAL A 1 287 ? 17.234 -12.169 -17.189 1.00 93.94 287 VAL A C 1
ATOM 2259 O O . VAL A 1 287 ? 17.840 -12.016 -16.132 1.00 93.94 287 VAL A O 1
ATOM 2262 N N . THR A 1 288 ? 17.704 -11.673 -18.328 1.00 93.88 288 THR A N 1
ATOM 2263 C CA . THR A 1 288 ? 18.945 -10.907 -18.475 1.00 93.88 288 THR A CA 1
ATOM 2264 C C . THR A 1 288 ? 18.670 -9.575 -19.167 1.00 93.88 288 THR A C 1
ATOM 2266 O O . THR A 1 288 ? 17.753 -9.454 -19.975 1.00 93.88 288 THR A O 1
ATOM 2269 N N . PHE A 1 289 ? 19.474 -8.557 -18.847 1.00 94.12 289 PHE A N 1
ATOM 2270 C CA . PHE A 1 289 ? 19.388 -7.222 -19.437 1.00 94.12 289 PHE A CA 1
ATOM 2271 C C . PHE A 1 289 ? 20.747 -6.754 -19.974 1.00 94.12 289 PHE A C 1
ATOM 2273 O O . PHE A 1 289 ? 21.722 -6.680 -19.218 1.00 94.12 289 PHE A O 1
ATOM 2280 N N . ASN A 1 290 ? 20.820 -6.393 -21.260 1.00 93.75 290 ASN A N 1
ATOM 2281 C CA . ASN A 1 290 ? 22.058 -5.938 -21.917 1.00 93.75 290 ASN A CA 1
ATOM 2282 C C . ASN A 1 290 ? 22.109 -4.424 -22.202 1.00 93.75 290 ASN A C 1
ATOM 2284 O O . ASN A 1 290 ? 23.096 -3.945 -22.762 1.00 93.75 290 ASN A O 1
ATOM 2288 N N . GLY A 1 291 ? 21.100 -3.653 -21.786 1.00 90.44 291 GLY A N 1
ATOM 2289 C CA . GLY A 1 291 ? 21.037 -2.216 -22.054 1.00 90.44 291 GLY A CA 1
ATOM 2290 C C . GLY A 1 291 ? 22.192 -1.432 -21.422 1.00 90.44 291 GLY A C 1
ATOM 2291 O O . GLY A 1 291 ? 22.663 -1.734 -20.315 1.00 90.44 291 GLY A O 1
ATOM 2292 N N . THR A 1 292 ? 22.655 -0.406 -22.142 1.00 92.56 292 THR A N 1
ATOM 2293 C CA . THR A 1 292 ? 23.758 0.473 -21.729 1.00 92.56 292 THR A CA 1
ATOM 2294 C C . THR A 1 292 ? 23.273 1.899 -21.488 1.00 92.56 292 THR A C 1
ATOM 2296 O O . THR A 1 292 ? 22.432 2.421 -22.220 1.00 92.56 292 THR A O 1
ATOM 2299 N N . GLY A 1 293 ? 23.854 2.564 -20.483 1.00 87.94 293 GLY A N 1
ATOM 2300 C CA . GLY A 1 293 ? 23.518 3.956 -20.164 1.00 87.94 293 GLY A CA 1
ATOM 2301 C C . GLY A 1 293 ? 23.798 4.921 -21.316 1.00 87.94 293 GLY A C 1
ATOM 2302 O O . GLY A 1 293 ? 23.050 5.872 -21.495 1.00 87.94 293 GLY A O 1
ATOM 2303 N N . ALA A 1 294 ? 24.808 4.638 -22.146 1.00 88.69 294 ALA A N 1
ATOM 2304 C CA . ALA A 1 294 ? 25.118 5.431 -23.335 1.00 88.69 294 ALA A CA 1
ATOM 2305 C C . ALA A 1 294 ? 24.016 5.343 -24.411 1.00 88.69 294 ALA A C 1
ATOM 2307 O O . ALA A 1 294 ? 23.637 6.366 -24.975 1.00 88.69 294 ALA A O 1
ATOM 2308 N N . SER A 1 295 ? 23.456 4.148 -24.652 1.00 91.44 295 SER A N 1
ATOM 2309 C CA . SER A 1 295 ? 22.308 3.962 -25.561 1.00 91.44 295 SER A CA 1
ATOM 2310 C C . SER A 1 295 ? 21.051 4.676 -25.040 1.00 91.44 295 SER A C 1
ATOM 2312 O O . SER A 1 295 ? 20.317 5.315 -25.803 1.00 91.44 295 SER A O 1
ATOM 2314 N N . LEU A 1 296 ? 20.830 4.639 -23.721 1.00 92.00 296 LEU A N 1
ATOM 2315 C CA . LEU A 1 296 ? 19.711 5.338 -23.092 1.00 92.00 296 LEU A CA 1
ATOM 2316 C C . LEU A 1 296 ? 19.901 6.862 -23.074 1.00 92.00 296 LEU A C 1
ATOM 2318 O O . LEU A 1 296 ? 18.923 7.587 -23.212 1.00 92.00 296 LEU A O 1
ATOM 2322 N N . LEU A 1 297 ? 21.134 7.364 -22.948 1.00 88.75 297 LEU A N 1
ATOM 2323 C CA . LEU A 1 297 ? 21.427 8.800 -22.895 1.00 88.75 297 LEU A CA 1
ATOM 2324 C C . LEU A 1 297 ? 20.936 9.542 -24.143 1.00 88.75 297 LEU A C 1
ATOM 2326 O O . LEU A 1 297 ? 20.380 10.629 -24.015 1.00 88.75 297 LEU A O 1
ATOM 2330 N N . GLY A 1 298 ? 21.096 8.959 -25.336 1.00 88.56 298 GLY A N 1
ATOM 2331 C CA . GLY A 1 298 ? 20.603 9.568 -26.577 1.00 88.56 298 GLY A CA 1
ATOM 2332 C C . GLY A 1 298 ? 19.084 9.768 -26.566 1.00 88.56 298 GLY A C 1
ATOM 2333 O O . GLY A 1 298 ? 18.592 10.847 -26.896 1.00 88.56 298 GLY A O 1
ATOM 2334 N N . HIS A 1 299 ? 18.345 8.759 -26.096 1.00 90.31 299 HIS A N 1
ATOM 2335 C CA . HIS A 1 299 ? 16.899 8.857 -25.892 1.00 90.31 299 HIS A CA 1
ATOM 2336 C C . HIS A 1 299 ? 16.559 9.869 -24.794 1.00 90.31 299 HIS A C 1
ATOM 2338 O O . HIS A 1 299 ? 15.644 10.666 -24.966 1.00 90.31 299 HIS A O 1
ATOM 2344 N N . TRP A 1 300 ? 17.327 9.881 -23.702 1.00 85.38 300 TRP A N 1
ATOM 2345 C CA . TRP A 1 300 ? 17.131 10.787 -22.575 1.00 85.38 300 TRP A CA 1
ATOM 2346 C C . TRP A 1 300 ? 17.234 12.254 -23.002 1.00 85.38 300 TRP A C 1
ATOM 2348 O O . TRP A 1 300 ? 16.318 13.027 -22.750 1.00 85.38 300 TRP A O 1
ATOM 2358 N N . ILE A 1 301 ? 18.297 12.629 -23.722 1.00 87.06 301 ILE A N 1
ATOM 2359 C CA . ILE A 1 301 ? 18.493 14.000 -24.221 1.00 87.06 301 ILE A CA 1
ATOM 2360 C C . ILE A 1 301 ? 17.374 14.394 -25.192 1.00 87.06 301 ILE A C 1
ATOM 2362 O O . ILE A 1 301 ? 16.849 15.503 -25.102 1.00 87.06 301 ILE A O 1
ATOM 2366 N N . LEU A 1 302 ? 16.976 13.490 -26.094 1.00 89.88 302 LEU A N 1
ATOM 2367 C CA . LEU A 1 302 ? 15.873 13.737 -27.024 1.00 89.88 302 LEU A CA 1
ATOM 2368 C C . LEU A 1 302 ? 14.553 13.982 -26.281 1.00 89.88 302 LEU A C 1
ATOM 2370 O O . LEU A 1 302 ? 13.821 14.913 -26.610 1.00 89.88 302 LEU A O 1
ATOM 2374 N N . TRP A 1 303 ? 14.245 13.160 -25.278 1.00 86.81 303 TRP A N 1
ATOM 2375 C CA . TRP A 1 303 ? 13.028 13.289 -24.484 1.00 86.81 303 TRP A CA 1
ATOM 2376 C C . TRP A 1 303 ? 12.998 14.578 -23.667 1.00 86.81 303 TRP A C 1
ATOM 2378 O O . TRP A 1 303 ? 11.962 15.242 -23.636 1.00 86.81 303 TRP A O 1
ATOM 2388 N N . GLU A 1 304 ? 14.119 14.966 -23.061 1.00 81.56 304 GLU A N 1
ATOM 2389 C CA . GLU A 1 304 ? 14.244 16.238 -22.343 1.00 81.56 304 GLU A CA 1
ATOM 2390 C C . GLU A 1 304 ? 14.057 17.423 -23.302 1.00 81.56 304 GLU A C 1
ATOM 2392 O O . GLU A 1 304 ? 13.239 18.307 -23.051 1.00 81.56 304 GLU A O 1
ATOM 2397 N N . PHE A 1 305 ? 14.718 17.407 -24.462 1.00 85.50 305 PHE A N 1
ATOM 2398 C CA . PHE A 1 305 ? 14.581 18.451 -25.482 1.00 85.50 305 PHE A CA 1
ATOM 2399 C C . PHE A 1 305 ? 13.136 18.608 -25.982 1.00 85.50 305 PHE A C 1
ATOM 2401 O O . PHE A 1 305 ? 12.606 19.721 -26.028 1.00 85.50 305 PHE A O 1
ATOM 2408 N N . LEU A 1 306 ? 12.462 17.497 -26.301 1.00 85.88 306 LEU A N 1
ATOM 2409 C CA . LEU A 1 306 ? 11.053 17.504 -26.705 1.00 85.88 306 LEU A CA 1
ATOM 2410 C C . LEU A 1 306 ? 10.140 17.986 -25.575 1.00 85.88 306 LEU A C 1
ATOM 2412 O O . LEU A 1 306 ? 9.163 18.692 -25.831 1.00 85.88 306 LEU A O 1
ATOM 2416 N N . THR A 1 307 ? 10.464 17.655 -24.326 1.00 79.31 307 THR A N 1
ATOM 2417 C CA . THR A 1 307 ? 9.725 18.129 -23.151 1.00 79.31 307 THR A CA 1
ATOM 2418 C C . THR A 1 307 ? 9.832 19.641 -23.008 1.00 79.31 307 THR A C 1
ATOM 2420 O O . THR A 1 307 ? 8.809 20.287 -22.798 1.00 79.31 307 THR A O 1
ATOM 2423 N N . VAL A 1 308 ? 11.014 20.232 -23.206 1.00 79.81 308 VAL A N 1
ATOM 2424 C CA . VAL A 1 308 ? 11.180 21.694 -23.164 1.00 79.81 308 VAL A CA 1
ATOM 2425 C C . VAL A 1 308 ? 10.391 22.382 -24.283 1.00 79.81 308 VAL A C 1
ATOM 2427 O O . VAL A 1 308 ? 9.635 23.310 -24.006 1.00 79.81 308 VAL A O 1
ATOM 2430 N N . ILE A 1 309 ? 10.502 21.911 -25.530 1.00 87.25 309 ILE A N 1
ATOM 2431 C CA . ILE A 1 309 ? 9.823 22.537 -26.684 1.00 87.25 309 ILE A CA 1
ATOM 2432 C C . ILE A 1 309 ? 8.301 22.460 -26.571 1.00 87.25 309 ILE A C 1
ATOM 2434 O O . ILE A 1 309 ? 7.593 23.382 -26.966 1.00 87.25 309 ILE A O 1
ATOM 2438 N N . THR A 1 310 ? 7.787 21.359 -26.032 1.00 86.38 310 THR A N 1
ATOM 2439 C CA . THR A 1 310 ? 6.343 21.147 -25.868 1.00 86.38 310 THR A CA 1
ATOM 2440 C C . THR A 1 310 ? 5.806 21.687 -24.540 1.00 86.38 310 THR A C 1
ATOM 2442 O O . THR A 1 310 ? 4.688 21.343 -24.154 1.00 86.38 310 THR A O 1
ATOM 2445 N N . CYS A 1 311 ? 6.588 22.505 -23.822 1.00 79.25 311 CYS A N 1
ATOM 2446 C CA . CYS A 1 311 ? 6.234 23.064 -22.514 1.00 79.25 311 CYS A CA 1
ATOM 2447 C C . CYS A 1 311 ? 5.749 21.996 -21.512 1.00 79.25 311 CYS A C 1
ATOM 2449 O O . CYS A 1 311 ? 4.782 22.199 -20.780 1.00 79.25 311 CYS A O 1
ATOM 2451 N N . GLY A 1 312 ? 6.402 20.834 -21.498 1.00 69.94 312 GLY A N 1
ATOM 2452 C CA . GLY A 1 312 ? 6.110 19.730 -20.586 1.00 69.94 312 GLY A CA 1
ATOM 2453 C C . GLY A 1 312 ? 5.172 18.653 -21.137 1.00 69.94 312 GLY A C 1
ATOM 2454 O O . GLY A 1 312 ? 5.120 17.569 -20.564 1.00 69.94 312 GLY A O 1
ATOM 2455 N N . LEU A 1 313 ? 4.464 18.880 -22.251 1.00 80.44 313 LEU A N 1
ATOM 2456 C CA . LEU A 1 313 ? 3.478 17.911 -22.760 1.00 80.44 313 LEU A CA 1
ATOM 2457 C C . LEU A 1 313 ? 4.113 16.587 -23.213 1.00 80.44 313 LEU A C 1
ATOM 2459 O O . LEU A 1 313 ? 3.505 15.527 -23.075 1.00 80.44 313 LEU A O 1
ATOM 2463 N N . PHE A 1 314 ? 5.346 16.609 -23.717 1.00 82.44 314 PHE A N 1
ATOM 2464 C CA . PHE A 1 314 ? 6.033 15.381 -24.113 1.00 82.44 314 PHE A CA 1
ATOM 2465 C C . PHE A 1 314 ? 6.416 14.487 -22.917 1.00 82.44 314 PHE A C 1
ATOM 2467 O O . PHE A 1 314 ? 6.556 13.274 -23.089 1.00 82.44 314 PHE A O 1
ATOM 2474 N N . ALA A 1 315 ? 6.491 15.027 -21.692 1.00 77.12 315 ALA A N 1
ATOM 2475 C CA . ALA A 1 315 ? 6.846 14.251 -20.501 1.00 77.12 315 ALA A CA 1
ATOM 2476 C C . ALA A 1 315 ? 5.905 13.055 -20.269 1.00 77.12 315 ALA A C 1
ATOM 2478 O O . ALA A 1 315 ? 6.339 12.011 -19.784 1.00 77.12 315 ALA A O 1
ATOM 2479 N N . PHE A 1 316 ? 4.638 13.154 -20.693 1.00 80.56 316 PHE A N 1
ATOM 2480 C CA . PHE A 1 316 ? 3.664 12.062 -20.595 1.00 80.56 316 PHE A CA 1
ATOM 2481 C C . PHE A 1 316 ? 4.042 10.815 -21.410 1.00 80.56 316 PHE A C 1
ATOM 2483 O O . PHE A 1 316 ? 3.605 9.713 -21.080 1.00 80.56 316 PHE A O 1
ATOM 2490 N N . PHE A 1 317 ? 4.859 10.961 -22.458 1.00 86.38 317 PHE A N 1
ATOM 2491 C CA . PHE A 1 317 ? 5.277 9.862 -23.333 1.00 86.38 317 PHE A CA 1
ATOM 2492 C C . PHE A 1 317 ? 6.532 9.140 -22.831 1.00 86.38 317 PHE A C 1
ATOM 2494 O O . PHE A 1 317 ? 6.747 7.976 -23.180 1.00 86.38 317 PHE A O 1
ATOM 2501 N N . ILE A 1 318 ? 7.328 9.793 -21.979 1.00 86.19 318 ILE A N 1
ATOM 2502 C CA . ILE A 1 318 ? 8.603 9.272 -21.469 1.00 86.19 318 ILE A CA 1
ATOM 2503 C C . ILE A 1 318 ? 8.438 7.935 -20.728 1.00 86.19 318 ILE A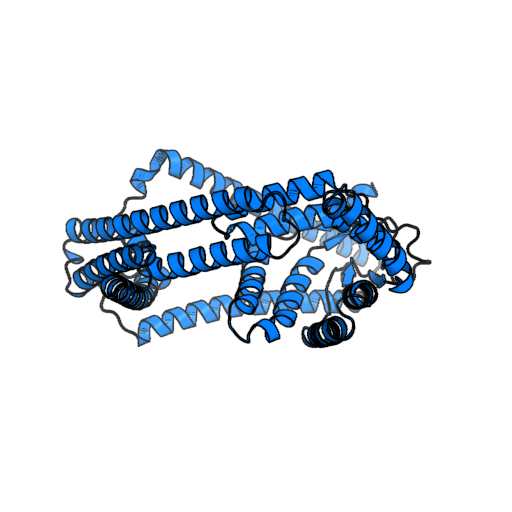 C 1
ATOM 2505 O O . ILE A 1 318 ? 9.190 7.011 -21.043 1.00 86.19 318 ILE A O 1
ATOM 2509 N N . PRO A 1 319 ? 7.463 7.746 -19.808 1.00 86.31 319 PRO A N 1
ATOM 2510 C CA . PRO A 1 319 ? 7.333 6.487 -19.074 1.00 86.31 319 PRO A CA 1
ATOM 2511 C C . PRO A 1 319 ? 7.155 5.270 -19.987 1.00 86.31 319 PRO A C 1
ATOM 2513 O O . PRO A 1 319 ? 7.823 4.257 -19.795 1.00 86.31 319 PRO A O 1
ATOM 2516 N N . VAL A 1 320 ? 6.302 5.369 -21.014 1.00 89.50 320 VAL A N 1
ATOM 2517 C CA . VAL A 1 320 ? 6.090 4.277 -21.978 1.00 89.50 320 VAL A CA 1
ATOM 2518 C C . VAL A 1 320 ? 7.289 4.115 -22.913 1.00 89.50 320 VAL A C 1
ATOM 2520 O O . VAL A 1 320 ? 7.675 2.984 -23.199 1.00 89.50 320 VAL A O 1
ATOM 2523 N N . GLY A 1 321 ? 7.923 5.212 -23.341 1.00 90.25 321 GLY A N 1
ATOM 2524 C CA . GLY A 1 321 ? 9.165 5.163 -24.121 1.00 90.25 321 GLY A CA 1
ATOM 2525 C C . GLY A 1 321 ? 10.290 4.424 -23.390 1.00 90.25 321 GLY A C 1
ATOM 2526 O O . GLY A 1 321 ? 10.954 3.569 -23.976 1.00 90.25 321 GLY A O 1
ATOM 2527 N N . LEU A 1 322 ? 10.441 4.670 -22.088 1.00 89.44 322 LEU A N 1
ATOM 2528 C CA . LEU A 1 322 ? 11.414 3.988 -21.241 1.00 89.44 322 LEU A CA 1
ATOM 2529 C C . LEU A 1 322 ? 11.082 2.501 -21.052 1.00 89.44 322 LEU A C 1
ATOM 2531 O O . LEU A 1 322 ? 11.991 1.678 -21.075 1.00 89.44 322 LEU A O 1
ATOM 2535 N N . GLN A 1 323 ? 9.804 2.130 -20.906 1.00 90.75 323 GLN A N 1
ATOM 2536 C CA . GLN A 1 323 ? 9.401 0.715 -20.845 1.00 90.75 323 GLN A CA 1
ATOM 2537 C C . GLN A 1 323 ? 9.715 -0.024 -22.150 1.00 90.75 323 GLN A C 1
ATOM 2539 O O . GLN A 1 323 ? 10.257 -1.126 -22.107 1.00 90.75 323 GLN A O 1
ATOM 2544 N N . LYS A 1 324 ? 9.442 0.602 -23.303 1.00 94.31 324 LYS A N 1
ATOM 2545 C CA . LYS A 1 324 ? 9.803 0.065 -24.624 1.00 94.31 324 LYS A CA 1
ATOM 2546 C C . LYS A 1 324 ? 11.302 -0.139 -24.754 1.00 94.31 324 LYS A C 1
ATOM 2548 O O . LYS A 1 324 ? 11.739 -1.231 -25.099 1.00 94.31 324 LYS A O 1
ATOM 2553 N N . TRP A 1 325 ? 12.083 0.883 -24.413 1.00 94.62 325 TRP A N 1
ATOM 2554 C CA . TRP A 1 325 ? 13.536 0.783 -24.457 1.00 94.62 325 TRP A CA 1
ATOM 2555 C C . TRP A 1 325 ? 14.060 -0.308 -23.515 1.00 94.62 325 TRP A C 1
ATOM 2557 O O . TRP A 1 325 ? 14.883 -1.115 -23.932 1.00 94.62 325 TRP A O 1
ATOM 2567 N N . ASN A 1 326 ? 13.547 -0.393 -22.283 1.00 93.19 326 ASN A N 1
ATOM 2568 C CA . ASN A 1 326 ? 13.948 -1.431 -21.334 1.00 93.19 326 ASN A CA 1
ATOM 2569 C C . ASN A 1 326 ? 13.641 -2.838 -21.863 1.00 93.19 326 ASN A C 1
ATOM 2571 O O . ASN A 1 326 ? 14.490 -3.715 -21.759 1.00 93.19 326 ASN A O 1
ATOM 2575 N N . MET A 1 327 ? 12.455 -3.057 -22.439 1.00 93.44 327 MET A N 1
ATOM 2576 C CA . MET A 1 327 ? 12.054 -4.383 -22.915 1.00 93.44 327 MET A CA 1
ATOM 2577 C C . MET A 1 327 ? 12.856 -4.841 -24.137 1.00 93.44 327 MET A C 1
ATOM 2579 O O . MET A 1 327 ? 13.251 -5.998 -24.191 1.00 93.44 327 MET A O 1
ATOM 2583 N N . ASN A 1 328 ? 13.214 -3.922 -25.038 1.00 94.12 328 ASN A N 1
ATOM 2584 C CA . ASN A 1 328 ? 14.074 -4.206 -26.198 1.00 94.12 328 ASN A CA 1
ATOM 2585 C C . ASN A 1 328 ? 15.518 -4.604 -25.822 1.00 94.12 328 ASN A C 1
ATOM 2587 O O . ASN A 1 328 ? 16.331 -4.888 -26.696 1.00 94.12 328 ASN A O 1
ATOM 2591 N N . HIS A 1 329 ? 15.863 -4.575 -24.534 1.00 94.06 329 HIS A N 1
ATOM 2592 C CA . HIS A 1 329 ? 17.165 -4.983 -24.008 1.00 94.06 329 HIS A CA 1
ATOM 2593 C C . HIS A 1 329 ? 17.046 -6.088 -22.946 1.00 94.06 329 HIS A C 1
ATOM 2595 O O . HIS A 1 329 ? 18.036 -6.403 -22.283 1.00 94.06 329 HIS A O 1
ATOM 2601 N N . THR A 1 330 ? 15.853 -6.664 -22.767 1.00 94.50 330 THR A N 1
ATOM 2602 C CA . THR A 1 330 ? 15.556 -7.732 -21.804 1.00 94.50 330 THR A CA 1
ATOM 2603 C C . THR A 1 330 ? 15.297 -9.035 -22.551 1.00 94.50 330 THR A C 1
ATOM 2605 O O . THR A 1 330 ? 14.539 -9.037 -23.509 1.00 94.50 330 THR A O 1
ATOM 2608 N N . TYR A 1 331 ? 15.902 -10.145 -22.138 1.00 94.62 331 TYR A N 1
ATOM 2609 C CA . TYR A 1 331 ? 15.762 -11.449 -22.801 1.00 94.62 331 TYR A CA 1
ATOM 2610 C C . TYR A 1 331 ? 16.022 -12.596 -21.824 1.00 94.62 331 TYR A C 1
ATOM 2612 O O . TYR A 1 331 ? 16.546 -12.365 -20.733 1.00 94.62 331 TYR A O 1
ATOM 2620 N N . TYR A 1 332 ? 15.662 -13.826 -22.186 1.00 94.00 332 TYR A N 1
ATOM 2621 C CA . TYR A 1 332 ? 15.986 -14.999 -21.371 1.00 94.00 332 TYR A CA 1
ATOM 2622 C C . TYR A 1 332 ? 17.465 -15.392 -21.484 1.00 94.00 332 TYR A C 1
ATOM 2624 O O . TYR A 1 332 ? 18.080 -15.316 -22.546 1.00 94.00 332 TYR A O 1
ATOM 2632 N N . GLU A 1 333 ? 18.055 -15.824 -20.374 1.00 90.62 333 GLU A N 1
ATOM 2633 C CA . GLU A 1 333 ? 19.417 -16.349 -20.339 1.00 90.62 333 GLU A CA 1
ATOM 2634 C C . GLU A 1 333 ? 19.521 -17.604 -21.221 1.00 90.62 333 GLU A C 1
ATOM 2636 O O . GLU A 1 333 ? 18.733 -18.536 -21.083 1.00 90.62 333 GLU A O 1
ATOM 2641 N N . GLY A 1 334 ? 20.486 -17.614 -22.145 1.00 84.81 334 GLY A N 1
ATOM 2642 C CA . GLY A 1 334 ? 20.657 -18.678 -23.144 1.00 84.81 334 GLY A CA 1
ATOM 2643 C C . GLY A 1 334 ? 20.069 -18.364 -24.526 1.00 84.81 334 GLY A C 1
ATOM 2644 O O . GLY A 1 334 ? 20.456 -19.015 -25.495 1.00 84.81 334 GLY A O 1
ATOM 2645 N N . GLU A 1 335 ? 19.220 -17.340 -24.651 1.00 86.69 335 GLU A N 1
ATOM 2646 C CA . GLU A 1 335 ? 18.683 -16.887 -25.941 1.00 86.69 335 GLU A CA 1
ATOM 2647 C C . GLU A 1 335 ? 19.645 -15.950 -26.690 1.00 86.69 335 GLU A C 1
ATOM 2649 O O . GLU A 1 335 ? 20.499 -15.284 -26.098 1.00 86.69 335 GLU A O 1
ATOM 2654 N N . LYS A 1 336 ? 19.496 -15.865 -28.022 1.00 76.81 336 LYS A N 1
ATOM 2655 C CA . LYS A 1 336 ? 20.404 -15.106 -28.915 1.00 76.81 336 LYS A CA 1
ATOM 2656 C C . LYS A 1 336 ? 20.348 -13.580 -28.749 1.00 76.81 336 LYS A C 1
ATOM 2658 O O . LYS A 1 336 ? 21.174 -12.880 -29.332 1.00 76.81 336 LYS A O 1
ATOM 2663 N N . GLY A 1 337 ? 19.409 -13.060 -27.963 1.00 80.38 337 GLY A N 1
ATOM 2664 C CA . GLY A 1 337 ? 19.274 -11.635 -27.682 1.00 80.38 337 GLY A CA 1
ATOM 2665 C C . GLY A 1 337 ? 17.828 -11.215 -27.436 1.00 80.38 337 GLY A C 1
ATOM 2666 O O . GLY A 1 337 ? 16.940 -12.048 -27.270 1.00 80.38 337 GLY A O 1
ATOM 2667 N N . ALA A 1 338 ? 17.608 -9.900 -27.417 1.00 85.38 338 ALA A N 1
ATOM 2668 C CA . ALA A 1 338 ? 16.321 -9.265 -27.125 1.00 85.38 338 ALA A CA 1
ATOM 2669 C C . ALA A 1 338 ? 15.523 -8.866 -28.381 1.00 85.38 338 ALA A C 1
ATOM 2671 O O . ALA A 1 338 ? 14.620 -8.043 -28.280 1.00 85.38 338 ALA A O 1
ATOM 2672 N N . GLU A 1 339 ? 15.854 -9.411 -29.558 1.00 85.31 339 GLU A N 1
ATOM 2673 C CA . GLU A 1 339 ? 15.212 -9.036 -30.835 1.00 85.31 339 GLU A CA 1
ATOM 2674 C C . GLU A 1 339 ? 13.692 -9.258 -30.815 1.00 85.31 339 GLU A C 1
ATOM 2676 O O . GLU A 1 339 ? 12.930 -8.434 -31.317 1.00 85.31 339 GLU A O 1
ATOM 2681 N N . ASP A 1 340 ? 13.256 -10.332 -30.157 1.00 87.94 340 ASP A N 1
ATOM 2682 C CA . ASP A 1 340 ? 11.850 -10.712 -30.011 1.00 87.94 340 ASP A CA 1
ATOM 2683 C C . ASP A 1 340 ? 11.175 -10.128 -28.757 1.00 87.94 340 ASP A C 1
ATOM 2685 O O . ASP A 1 340 ? 9.975 -10.321 -28.528 1.00 87.94 340 ASP A O 1
ATOM 2689 N N . SER A 1 341 ? 11.925 -9.397 -27.932 1.00 93.12 341 SER A N 1
ATOM 2690 C CA . SER A 1 341 ? 11.411 -8.763 -26.723 1.00 93.12 341 SER A CA 1
ATOM 2691 C C . SER A 1 341 ? 10.914 -7.358 -27.022 1.00 93.12 341 SER A C 1
ATOM 2693 O O . SER A 1 341 ? 11.629 -6.531 -27.586 1.00 93.12 341 SER A O 1
ATOM 2695 N N . ARG A 1 342 ? 9.677 -7.051 -26.629 1.00 94.50 342 ARG A N 1
ATOM 2696 C CA . ARG A 1 342 ? 9.073 -5.736 -26.879 1.00 94.50 342 ARG A CA 1
ATOM 2697 C C . ARG A 1 342 ? 7.985 -5.395 -25.876 1.00 94.50 342 ARG A C 1
ATOM 2699 O O . ARG A 1 342 ? 7.355 -6.269 -25.288 1.00 94.50 342 ARG A O 1
ATOM 2706 N N . PHE A 1 343 ? 7.735 -4.098 -25.725 1.00 94.81 343 PHE A N 1
ATOM 2707 C CA . PHE A 1 343 ? 6.581 -3.583 -24.992 1.00 94.81 343 PHE A CA 1
ATOM 2708 C C . PHE A 1 343 ? 5.568 -2.976 -25.969 1.00 94.81 343 PHE A C 1
ATOM 2710 O O . PHE A 1 343 ? 5.851 -1.956 -26.604 1.00 94.81 343 PHE A O 1
ATOM 2717 N N . ASP A 1 344 ? 4.388 -3.581 -26.100 1.00 93.44 344 ASP A N 1
ATOM 2718 C CA . ASP A 1 344 ? 3.350 -3.154 -27.054 1.00 93.44 344 ASP A CA 1
ATOM 2719 C C . ASP A 1 344 ? 2.311 -2.186 -26.451 1.00 93.44 344 ASP A C 1
ATOM 2721 O O . ASP A 1 344 ? 1.382 -1.748 -27.130 1.00 93.44 344 ASP A O 1
ATOM 2725 N N . GLY A 1 345 ? 2.499 -1.775 -25.193 1.00 90.69 345 GLY A N 1
ATOM 2726 C CA . GLY A 1 345 ? 1.607 -0.854 -24.491 1.00 90.69 345 GLY A CA 1
ATOM 2727 C C . GLY A 1 345 ? 1.609 0.573 -25.052 1.00 90.69 345 GLY A C 1
ATOM 2728 O O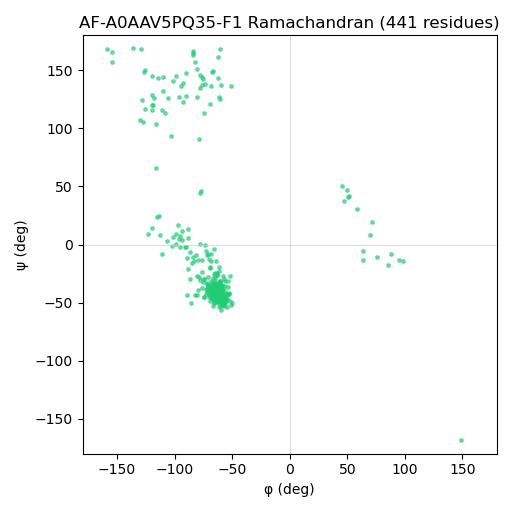 . GLY A 1 345 ? 2.621 1.100 -25.534 1.00 90.69 345 GLY A O 1
ATOM 2729 N N . ASN A 1 346 ? 0.448 1.227 -24.950 1.00 91.38 346 ASN A N 1
ATOM 2730 C CA . ASN A 1 346 ? 0.212 2.587 -25.441 1.00 91.38 346 ASN A CA 1
ATOM 2731 C C . ASN A 1 346 ? 0.244 3.631 -24.304 1.00 91.38 346 ASN A C 1
ATOM 2733 O O . ASN A 1 346 ? -0.317 3.417 -23.229 1.00 91.38 346 ASN A O 1
ATOM 2737 N N . THR A 1 347 ? 0.834 4.799 -24.572 1.00 88.31 347 THR A N 1
ATOM 2738 C CA . THR A 1 347 ? 0.841 5.973 -23.685 1.00 88.31 347 THR A CA 1
ATOM 2739 C C . THR A 1 347 ? -0.555 6.407 -23.245 1.00 88.31 347 THR A C 1
ATOM 2741 O O . THR A 1 347 ? -0.752 6.669 -22.064 1.00 88.31 347 THR A O 1
ATOM 2744 N N . PHE A 1 348 ? -1.551 6.438 -24.135 1.00 87.69 348 PHE A N 1
ATOM 2745 C CA . PHE A 1 348 ? -2.906 6.862 -23.754 1.00 87.69 348 PHE A CA 1
ATOM 2746 C C . PHE A 1 348 ? -3.578 5.890 -22.783 1.00 87.69 348 PHE A C 1
ATOM 2748 O O . PHE A 1 348 ? -4.287 6.319 -21.874 1.00 87.69 348 PHE A O 1
ATOM 2755 N N . GLN A 1 349 ? -3.310 4.589 -22.926 1.00 88.00 349 GLN A N 1
ATOM 2756 C CA . GLN A 1 349 ? -3.766 3.599 -21.953 1.00 88.00 349 GLN A CA 1
ATOM 2757 C C . GLN A 1 349 ? -3.077 3.831 -20.608 1.00 88.00 349 GLN A C 1
ATOM 2759 O O . GLN A 1 349 ? -3.759 3.922 -19.592 1.00 88.00 349 GLN A O 1
ATOM 2764 N N . TYR A 1 350 ? -1.751 4.010 -20.603 1.00 84.50 350 TYR A N 1
ATOM 2765 C CA . TYR A 1 350 ? -0.997 4.315 -19.387 1.00 84.50 350 TYR A CA 1
ATOM 2766 C C . TYR A 1 350 ? -1.549 5.554 -18.669 1.00 84.50 350 TYR A C 1
ATOM 2768 O O . TYR A 1 350 ? -1.826 5.491 -17.473 1.00 84.50 350 TYR A O 1
ATOM 2776 N N . ILE A 1 351 ? -1.786 6.655 -19.390 1.00 82.38 351 ILE A N 1
ATOM 2777 C CA . ILE A 1 351 ? -2.399 7.871 -18.836 1.00 82.38 351 ILE A CA 1
ATOM 2778 C C . ILE A 1 351 ? -3.781 7.558 -18.251 1.00 82.38 351 ILE A C 1
ATOM 2780 O O . ILE A 1 351 ? -4.049 7.922 -17.109 1.00 82.38 351 ILE A O 1
ATOM 2784 N N . GLY A 1 352 ? -4.635 6.833 -18.981 1.00 81.56 352 GLY A N 1
ATOM 2785 C CA . GLY A 1 352 ? -5.960 6.432 -18.500 1.00 81.56 352 GLY A CA 1
ATOM 2786 C C . GLY A 1 352 ? -5.910 5.632 -17.193 1.00 81.56 352 GLY A C 1
ATOM 2787 O O . GLY A 1 352 ? -6.654 5.931 -16.259 1.00 81.56 352 GLY A O 1
ATOM 2788 N N . TYR A 1 353 ? -4.988 4.672 -17.076 1.00 82.50 353 TYR A N 1
ATOM 2789 C CA . TYR A 1 353 ? -4.787 3.905 -15.844 1.00 82.50 353 TYR A CA 1
ATOM 2790 C C . TYR A 1 353 ? -4.273 4.763 -14.681 1.00 82.50 353 TYR A C 1
ATOM 2792 O O . TYR A 1 353 ? -4.713 4.562 -13.550 1.00 82.50 353 TYR A O 1
ATOM 2800 N N . ASN A 1 354 ? -3.396 5.737 -14.940 1.00 79.56 354 ASN A N 1
ATOM 2801 C CA . ASN A 1 354 ? -2.923 6.671 -13.912 1.00 79.56 354 ASN A CA 1
ATOM 2802 C C . ASN A 1 354 ? -4.034 7.630 -13.453 1.00 79.56 354 ASN A C 1
ATOM 2804 O O . ASN A 1 354 ? -4.152 7.893 -12.258 1.00 79.56 354 ASN A O 1
ATOM 2808 N N . ILE A 1 355 ? -4.895 8.101 -14.363 1.00 80.25 355 ILE A N 1
ATOM 2809 C CA . ILE A 1 355 ? -6.081 8.899 -14.009 1.00 80.25 355 ILE A CA 1
ATOM 2810 C C . ILE A 1 355 ? -7.033 8.066 -13.147 1.00 80.25 355 ILE A C 1
ATOM 2812 O O . ILE A 1 355 ? -7.483 8.527 -12.103 1.00 80.25 355 ILE A O 1
ATOM 2816 N N . MET A 1 356 ? -7.300 6.818 -13.535 1.00 80.12 356 MET A N 1
ATOM 2817 C CA . MET A 1 356 ? -8.132 5.908 -12.748 1.00 80.12 356 MET A CA 1
ATOM 2818 C C . MET A 1 356 ? -7.526 5.642 -11.363 1.00 80.12 356 MET A C 1
ATOM 2820 O O . MET A 1 356 ? -8.235 5.695 -10.361 1.00 80.12 356 MET A O 1
ATOM 2824 N N . GLN A 1 357 ? -6.210 5.413 -11.282 1.00 79.56 357 GLN A N 1
ATOM 2825 C CA . GLN A 1 357 ? -5.498 5.290 -10.010 1.00 79.56 357 GLN A CA 1
ATOM 2826 C C . GLN A 1 357 ? -5.689 6.538 -9.149 1.00 79.56 357 GLN A C 1
ATOM 2828 O O . GLN A 1 357 ? -6.028 6.410 -7.975 1.00 79.56 357 GLN A O 1
ATOM 2833 N N . PHE A 1 358 ? -5.498 7.726 -9.722 1.00 75.81 358 PHE A N 1
ATOM 2834 C CA . PHE A 1 358 ? -5.676 8.990 -9.018 1.00 75.81 358 PHE A CA 1
ATOM 2835 C C . PHE A 1 358 ? -7.103 9.133 -8.474 1.00 75.81 358 PHE A C 1
ATOM 2837 O O . PHE A 1 358 ? -7.280 9.339 -7.275 1.00 75.81 358 PHE A O 1
ATOM 2844 N N . LEU A 1 359 ? -8.120 8.945 -9.320 1.00 78.38 359 LEU A N 1
ATOM 2845 C CA . LEU A 1 359 ? -9.527 9.049 -8.926 1.00 78.38 359 LEU A CA 1
ATOM 2846 C C . LEU A 1 359 ? -9.878 8.060 -7.809 1.00 78.38 359 LEU A C 1
ATOM 2848 O O . LEU A 1 359 ? -10.474 8.448 -6.806 1.00 78.38 359 LEU A O 1
ATOM 2852 N N . LEU A 1 360 ? -9.462 6.799 -7.940 1.00 76.50 360 LEU A N 1
ATOM 2853 C CA . LEU A 1 360 ? -9.734 5.766 -6.941 1.00 76.50 360 LEU A CA 1
ATOM 2854 C C . LEU A 1 360 ? -8.993 6.017 -5.626 1.00 76.50 360 LEU A C 1
ATOM 2856 O O . LEU A 1 360 ? -9.556 5.787 -4.560 1.00 76.50 360 LEU A O 1
ATOM 2860 N N . LEU A 1 361 ? -7.755 6.511 -5.673 1.00 75.62 361 LEU A N 1
ATOM 2861 C CA . LEU A 1 361 ? -7.019 6.891 -4.468 1.00 75.62 361 LEU A CA 1
ATOM 2862 C C . LEU A 1 361 ? -7.669 8.078 -3.760 1.00 75.62 361 LEU A C 1
ATOM 2864 O O . LEU A 1 361 ? -7.733 8.074 -2.535 1.00 75.62 361 LEU A O 1
ATOM 2868 N N . VAL A 1 362 ? -8.172 9.064 -4.500 1.00 69.94 362 VAL A N 1
ATOM 2869 C CA . VAL A 1 362 ? -8.888 10.206 -3.918 1.00 69.94 362 VAL A CA 1
ATOM 2870 C C . VAL A 1 362 ? -10.193 9.746 -3.269 1.00 69.94 362 VAL A C 1
ATOM 2872 O O . VAL A 1 362 ? -10.420 10.037 -2.097 1.00 69.94 362 VAL A O 1
ATOM 2875 N N . VAL A 1 363 ? -11.015 8.980 -3.993 1.00 73.38 363 VAL A N 1
ATOM 2876 C CA . VAL A 1 363 ? -12.322 8.499 -3.510 1.00 73.38 363 VAL A CA 1
ATOM 2877 C C . VAL A 1 363 ? -12.176 7.545 -2.322 1.00 73.38 363 VAL A C 1
ATOM 2879 O O . VAL A 1 363 ? -12.955 7.620 -1.377 1.00 73.38 363 VAL A O 1
ATOM 2882 N N . ALA A 1 364 ? -11.171 6.668 -2.336 1.00 74.12 364 ALA A N 1
ATOM 2883 C CA . ALA A 1 364 ? -10.926 5.703 -1.264 1.00 74.12 364 ALA A CA 1
ATOM 2884 C C . ALA A 1 364 ? -9.932 6.203 -0.202 1.00 74.12 364 ALA A C 1
ATOM 2886 O O . ALA A 1 364 ? -9.433 5.406 0.594 1.00 74.12 364 ALA A O 1
ATOM 2887 N N . PHE A 1 365 ? -9.591 7.495 -0.210 1.00 70.19 365 PHE A N 1
ATOM 2888 C CA . PHE A 1 365 ? -8.686 8.126 0.755 1.00 70.19 365 PHE A CA 1
ATOM 2889 C C . PHE A 1 365 ? -7.336 7.404 0.925 1.00 70.19 365 PHE A C 1
ATOM 2891 O O . PHE A 1 365 ? -6.834 7.210 2.030 1.00 70.19 365 PHE A O 1
ATOM 2898 N N . GLY A 1 366 ? -6.753 6.962 -0.189 1.00 68.69 366 GLY A N 1
ATOM 2899 C CA . GLY A 1 366 ? -5.478 6.249 -0.249 1.00 68.69 366 GLY A CA 1
ATOM 2900 C C . GLY A 1 366 ? -5.577 4.736 -0.031 1.00 68.69 366 GLY A C 1
ATOM 2901 O O . GLY A 1 366 ? -4.673 4.008 -0.440 1.00 68.69 366 GLY A O 1
ATOM 2902 N N . LEU A 1 367 ? -6.684 4.233 0.530 1.00 72.50 367 LEU A N 1
ATOM 2903 C CA . LEU A 1 367 ? -6.850 2.806 0.836 1.00 72.50 367 LEU A CA 1
ATOM 2904 C C . LEU A 1 367 ? -6.888 1.936 -0.424 1.00 72.50 367 LEU A C 1
ATOM 2906 O O . LEU A 1 367 ? -6.492 0.779 -0.370 1.00 72.50 367 LEU A O 1
ATOM 2910 N N . ALA A 1 368 ? -7.287 2.491 -1.573 1.00 78.38 368 ALA A N 1
ATOM 2911 C CA . ALA A 1 368 ? -7.333 1.766 -2.843 1.00 78.38 368 ALA A CA 1
ATOM 2912 C C . ALA A 1 368 ? -5.953 1.488 -3.479 1.00 78.38 368 ALA A C 1
ATOM 2914 O O . ALA A 1 368 ? -5.902 0.869 -4.542 1.00 78.38 368 ALA A O 1
ATOM 2915 N N . TYR A 1 369 ? -4.835 1.907 -2.870 1.00 80.94 369 TYR A N 1
ATOM 2916 C CA . TYR A 1 369 ? -3.490 1.751 -3.444 1.00 80.94 369 TYR A CA 1
ATOM 2917 C C . TYR A 1 369 ? -3.141 0.336 -3.941 1.00 80.94 369 TYR A C 1
ATOM 2919 O O . TYR A 1 369 ? -2.733 0.220 -5.095 1.00 80.94 369 TYR A O 1
ATOM 2927 N N . PRO A 1 370 ? -3.325 -0.759 -3.176 1.00 79.69 370 PRO A N 1
ATOM 2928 C CA . PRO A 1 370 ? -2.954 -2.084 -3.672 1.00 79.69 370 PRO A CA 1
ATOM 2929 C C . PRO A 1 370 ? -3.824 -2.547 -4.853 1.00 79.69 370 PRO A C 1
ATOM 2931 O O . PRO A 1 370 ? -3.341 -3.273 -5.721 1.00 79.69 370 PRO A O 1
ATOM 2934 N N . TRP A 1 371 ? -5.080 -2.095 -4.949 1.00 82.88 371 TRP A N 1
ATOM 2935 C CA . TRP A 1 371 ? -5.955 -2.400 -6.088 1.00 82.88 371 TRP A CA 1
ATOM 2936 C C . TRP A 1 371 ? -5.568 -1.617 -7.341 1.00 82.88 371 TRP A C 1
ATOM 2938 O O . TRP A 1 371 ? -5.483 -2.195 -8.425 1.00 82.88 371 TRP A O 1
ATOM 2948 N N . THR A 1 372 ? -5.301 -0.318 -7.203 1.00 81.75 372 THR A N 1
ATOM 2949 C CA . THR A 1 372 ? -4.885 0.525 -8.332 1.00 81.75 372 THR A CA 1
ATOM 2950 C C . THR A 1 372 ? -3.493 0.144 -8.832 1.00 81.75 372 THR A C 1
ATOM 2952 O O . THR A 1 372 ? -3.269 0.088 -10.040 1.00 81.75 372 THR A O 1
ATOM 2955 N N . HIS A 1 373 ? -2.590 -0.230 -7.921 1.00 81.94 373 HIS A N 1
ATOM 2956 C CA . HIS A 1 373 ? -1.277 -0.775 -8.257 1.00 81.94 373 HIS A CA 1
ATOM 2957 C C . HIS A 1 373 ? -1.385 -2.123 -8.974 1.00 81.94 373 HIS A C 1
ATOM 2959 O O . HIS A 1 373 ? -0.777 -2.286 -10.028 1.00 81.94 373 HIS A O 1
ATOM 2965 N N . LYS A 1 374 ? -2.214 -3.064 -8.484 1.00 85.12 374 LYS A N 1
ATOM 2966 C CA . LYS A 1 374 ? -2.508 -4.324 -9.199 1.00 85.12 374 LYS A CA 1
ATOM 2967 C C . LYS A 1 374 ? -3.008 -4.053 -10.618 1.00 85.12 374 LYS A C 1
ATOM 2969 O O . LYS A 1 374 ? -2.585 -4.722 -11.554 1.00 85.12 374 LYS A O 1
ATOM 2974 N N . MET A 1 375 ? -3.932 -3.109 -10.777 1.00 85.69 375 MET A N 1
ATOM 2975 C CA . MET A 1 375 ? -4.519 -2.772 -12.072 1.00 85.69 375 MET A CA 1
ATOM 2976 C C . MET A 1 375 ? -3.452 -2.291 -13.071 1.00 85.69 375 MET A C 1
ATOM 2978 O O . MET A 1 375 ? -3.420 -2.780 -14.200 1.00 85.69 375 MET A O 1
ATOM 2982 N N . ILE A 1 376 ? -2.560 -1.388 -12.648 1.00 84.38 376 ILE A N 1
ATOM 2983 C CA . ILE A 1 376 ? -1.445 -0.904 -13.477 1.00 84.38 376 ILE A CA 1
ATOM 2984 C C . ILE A 1 376 ? -0.438 -2.016 -13.745 1.00 84.38 376 ILE A C 1
ATOM 2986 O O . ILE A 1 376 ? -0.026 -2.176 -14.889 1.00 84.38 376 ILE A O 1
ATOM 2990 N N . LEU A 1 377 ? -0.068 -2.802 -12.729 1.00 85.94 377 LEU A N 1
ATOM 2991 C CA . LEU A 1 377 ? 0.870 -3.911 -12.886 1.00 85.94 377 LEU A CA 1
ATOM 2992 C C . LEU A 1 377 ? 0.340 -4.934 -13.891 1.00 85.94 377 LEU A C 1
ATOM 2994 O O . LEU A 1 377 ? 1.045 -5.289 -14.822 1.00 85.94 377 LEU A O 1
ATOM 2998 N N . ARG A 1 378 ? -0.929 -5.335 -13.771 1.00 88.94 378 ARG A N 1
ATOM 2999 C CA . ARG A 1 378 ? -1.573 -6.255 -14.716 1.00 88.94 378 ARG A CA 1
ATOM 3000 C C . ARG A 1 378 ? -1.554 -5.708 -16.139 1.00 88.94 378 ARG A C 1
ATOM 3002 O O . ARG A 1 378 ? -1.289 -6.461 -17.072 1.00 88.94 378 ARG A O 1
ATOM 3009 N N . TRP A 1 379 ? -1.834 -4.415 -16.312 1.00 90.00 379 TRP A N 1
ATOM 3010 C CA . TRP A 1 379 ? -1.724 -3.776 -17.620 1.00 90.00 379 TRP A CA 1
ATOM 3011 C C . TRP A 1 379 ? -0.279 -3.789 -18.128 1.00 90.00 379 TRP A C 1
ATOM 3013 O O . TRP A 1 379 ? -0.061 -4.169 -19.271 1.00 90.00 379 TRP A O 1
ATOM 3023 N N . GLN A 1 380 ? 0.704 -3.434 -17.297 1.00 88.81 380 GLN A N 1
ATOM 3024 C CA . GLN A 1 380 ? 2.116 -3.446 -17.676 1.00 88.81 380 GLN A CA 1
ATOM 3025 C C . GLN A 1 380 ? 2.558 -4.847 -18.092 1.00 88.81 380 GLN A C 1
ATOM 3027 O O . GLN A 1 380 ? 2.980 -5.008 -19.229 1.00 88.81 380 GLN A O 1
ATOM 3032 N N . THR A 1 381 ? 2.394 -5.847 -17.225 1.00 89.12 381 THR A N 1
ATOM 3033 C CA . THR A 1 381 ? 2.800 -7.235 -17.473 1.00 89.12 381 THR A CA 1
ATOM 3034 C C . THR A 1 381 ? 2.164 -7.784 -18.747 1.00 89.12 381 THR A C 1
ATOM 3036 O O . THR A 1 381 ? 2.879 -8.296 -19.597 1.00 89.12 381 THR A O 1
ATOM 3039 N N . LYS A 1 382 ? 0.857 -7.556 -18.962 1.00 90.56 382 LYS A N 1
ATOM 3040 C CA . LYS A 1 382 ? 0.167 -8.001 -20.184 1.00 90.56 382 LYS A CA 1
ATOM 3041 C C . LYS A 1 382 ? 0.808 -7.468 -21.465 1.00 90.56 382 LYS A C 1
ATOM 3043 O O . LYS A 1 382 ? 0.725 -8.134 -22.490 1.00 90.56 382 LYS A O 1
ATOM 3048 N N . HIS A 1 383 ? 1.402 -6.278 -21.429 1.00 92.62 383 HIS A N 1
ATOM 3049 C CA . HIS A 1 383 ? 2.027 -5.643 -22.592 1.00 92.62 383 HIS A CA 1
ATOM 3050 C C . HIS A 1 383 ? 3.541 -5.889 -22.682 1.00 92.62 383 HIS A C 1
ATOM 3052 O O . HIS A 1 383 ? 4.214 -5.284 -23.515 1.00 92.62 383 HIS A O 1
ATOM 3058 N N . GLN A 1 384 ? 4.099 -6.741 -21.819 1.00 93.88 384 GLN A N 1
ATOM 3059 C CA . GLN A 1 384 ? 5.495 -7.162 -21.874 1.00 93.88 384 GLN A CA 1
ATOM 3060 C C . GLN A 1 384 ? 5.596 -8.491 -22.620 1.00 93.88 384 GLN A C 1
ATOM 3062 O O . GLN A 1 384 ? 4.920 -9.458 -22.273 1.00 93.88 384 GLN A O 1
ATOM 3067 N N . LEU A 1 385 ? 6.454 -8.520 -23.638 1.00 94.06 385 LEU A N 1
ATOM 3068 C CA . LEU A 1 385 ? 6.878 -9.741 -24.304 1.00 94.06 385 LEU A CA 1
ATOM 3069 C C . LEU A 1 385 ? 8.384 -9.888 -24.117 1.00 94.06 385 LEU A C 1
ATOM 3071 O O . LEU A 1 385 ? 9.131 -8.965 -24.454 1.00 94.06 385 LEU A O 1
ATOM 3075 N N . ILE A 1 386 ? 8.813 -11.034 -23.599 1.00 93.44 386 ILE A N 1
ATOM 3076 C CA . ILE A 1 386 ? 10.225 -11.408 -23.490 1.00 93.44 386 ILE A CA 1
ATOM 3077 C C . ILE A 1 386 ? 10.438 -12.557 -24.468 1.00 93.44 386 ILE A C 1
ATOM 3079 O O . ILE A 1 386 ? 9.828 -13.602 -24.306 1.00 93.44 386 ILE A O 1
ATOM 3083 N N . ASN A 1 387 ? 11.256 -12.369 -25.504 1.00 92.44 387 ASN A N 1
ATOM 3084 C CA . ASN A 1 387 ? 11.480 -13.385 -26.539 1.00 92.44 387 ASN A CA 1
ATOM 3085 C C . ASN A 1 387 ? 10.167 -13.970 -27.113 1.00 92.44 387 ASN A C 1
ATOM 3087 O O . ASN A 1 387 ? 10.020 -15.180 -27.220 1.00 92.44 387 ASN A O 1
ATOM 3091 N N . ASN A 1 388 ? 9.201 -13.104 -27.456 1.00 90.56 388 ASN A N 1
ATOM 3092 C CA . ASN A 1 388 ? 7.827 -13.445 -27.866 1.00 90.56 388 ASN A CA 1
ATOM 3093 C C . ASN A 1 388 ? 6.932 -14.150 -26.821 1.00 90.56 388 ASN A C 1
ATOM 3095 O O . ASN A 1 388 ? 5.728 -14.240 -27.063 1.00 90.56 388 ASN A O 1
ATOM 3099 N N . ASP A 1 389 ? 7.442 -14.523 -25.646 1.00 92.00 389 ASP A N 1
ATOM 3100 C CA . ASP A 1 389 ? 6.627 -15.013 -24.531 1.00 92.00 389 ASP A CA 1
ATOM 3101 C C . ASP A 1 389 ? 5.891 -13.823 -23.884 1.00 92.00 389 ASP A C 1
ATOM 3103 O O . ASP A 1 389 ? 6.508 -12.908 -23.321 1.00 92.00 389 ASP A O 1
ATOM 3107 N N . ARG A 1 390 ? 4.555 -13.790 -23.998 1.00 92.88 390 ARG A N 1
ATOM 3108 C CA . ARG A 1 390 ? 3.725 -12.743 -23.378 1.00 92.88 390 ARG A CA 1
ATOM 3109 C C . ARG A 1 390 ? 3.571 -13.023 -21.893 1.00 92.88 390 ARG A C 1
ATOM 3111 O O . ARG A 1 390 ? 3.254 -14.141 -21.518 1.00 92.88 390 ARG A O 1
ATOM 3118 N N . LEU A 1 391 ? 3.731 -12.002 -21.056 1.00 93.00 391 LEU A N 1
ATOM 3119 C CA . LEU A 1 391 ? 3.567 -12.163 -19.614 1.00 93.00 391 LEU A CA 1
ATOM 3120 C C . LEU A 1 391 ? 2.121 -11.909 -19.162 1.00 93.00 391 LEU A C 1
ATOM 3122 O O . LEU A 1 391 ? 1.427 -11.031 -19.678 1.00 93.00 391 LEU A O 1
ATOM 3126 N N . ILE A 1 392 ? 1.686 -12.616 -18.123 1.00 91.88 392 ILE A N 1
ATOM 3127 C CA . ILE A 1 392 ? 0.426 -12.398 -17.411 1.00 91.88 392 ILE A CA 1
ATOM 3128 C C . ILE A 1 392 ? 0.680 -12.239 -15.909 1.00 91.88 392 ILE A C 1
ATOM 3130 O O . ILE A 1 392 ? 1.622 -12.801 -15.360 1.00 91.88 392 ILE A O 1
ATOM 3134 N N . TYR A 1 393 ? -0.154 -11.429 -15.249 1.00 89.81 393 TYR A N 1
ATOM 3135 C CA . TYR A 1 393 ? -0.140 -11.243 -13.797 1.00 89.81 393 TYR A CA 1
ATOM 3136 C C . TYR A 1 393 ? -1.483 -11.669 -13.196 1.00 89.81 393 TYR A C 1
ATOM 3138 O O . TYR A 1 393 ? -2.520 -11.075 -13.530 1.00 89.81 393 TYR A O 1
ATOM 3146 N N . ASP A 1 394 ? -1.469 -12.646 -12.294 1.00 85.31 394 ASP A N 1
ATOM 3147 C CA . ASP A 1 394 ? -2.664 -13.247 -11.682 1.00 85.31 394 ASP A CA 1
ATOM 3148 C C . ASP A 1 394 ? -2.828 -12.922 -10.183 1.00 85.31 394 ASP A C 1
ATOM 3150 O O . ASP A 1 394 ? -3.896 -13.136 -9.602 1.00 85.31 394 ASP A O 1
ATOM 3154 N N . GLY A 1 395 ? -1.830 -12.290 -9.563 1.00 79.38 395 GLY A N 1
ATOM 3155 C CA . GLY A 1 395 ? -1.836 -12.028 -8.127 1.00 79.38 395 GLY A CA 1
ATOM 3156 C C . GLY A 1 395 ? -2.966 -11.119 -7.624 1.00 79.38 395 GLY A C 1
ATOM 3157 O O . GLY A 1 395 ? -3.641 -10.377 -8.354 1.00 79.38 395 GLY A O 1
ATOM 3158 N N . THR A 1 396 ? -3.214 -11.178 -6.316 1.00 82.94 396 THR A N 1
ATOM 3159 C CA . THR A 1 396 ? -4.361 -10.532 -5.666 1.00 82.94 396 THR A CA 1
ATOM 3160 C C . THR A 1 396 ? -3.985 -9.194 -5.028 1.00 82.94 396 THR A C 1
ATOM 3162 O O . THR A 1 396 ? -2.904 -9.015 -4.471 1.00 82.94 396 THR A O 1
ATOM 3165 N N . ALA A 1 397 ? -4.913 -8.229 -5.061 1.00 76.00 397 ALA A N 1
ATOM 3166 C CA . ALA A 1 397 ? -4.707 -6.935 -4.407 1.00 76.00 397 ALA A CA 1
ATOM 3167 C C . ALA A 1 397 ? -4.613 -7.082 -2.876 1.00 76.00 397 ALA A C 1
ATOM 3169 O O . ALA A 1 397 ? -3.818 -6.399 -2.237 1.00 76.00 397 ALA A O 1
ATOM 3170 N N . LEU A 1 398 ? -5.369 -8.018 -2.289 1.00 70.38 398 LEU A N 1
ATOM 3171 C CA . LEU A 1 398 ? -5.275 -8.343 -0.862 1.00 70.38 398 LEU A CA 1
ATOM 3172 C C . LEU A 1 398 ? -3.911 -8.945 -0.504 1.00 70.38 398 LEU A C 1
ATOM 3174 O O . LEU A 1 398 ? -3.328 -8.545 0.501 1.00 70.38 398 LEU A O 1
ATOM 3178 N N . GLY A 1 399 ? -3.356 -9.818 -1.353 1.00 73.62 399 GLY A N 1
ATOM 3179 C CA . GLY A 1 399 ? -1.994 -10.332 -1.189 1.00 73.62 399 GLY A CA 1
ATOM 3180 C C . GLY A 1 399 ? -0.936 -9.223 -1.216 1.00 73.62 399 GLY A C 1
ATOM 3181 O O . GLY A 1 399 ? 0.034 -9.264 -0.458 1.00 73.62 399 GLY A O 1
ATOM 3182 N N . MET A 1 400 ? -1.149 -8.166 -2.002 1.00 77.62 400 MET A N 1
ATOM 3183 C CA . MET A 1 400 ? -0.276 -6.989 -1.993 1.00 77.62 400 MET A CA 1
ATOM 3184 C C . MET A 1 400 ? -0.482 -6.054 -0.798 1.00 77.62 400 MET A C 1
ATOM 3186 O O . MET A 1 400 ? 0.436 -5.303 -0.483 1.00 77.62 400 MET A O 1
ATOM 3190 N N . LEU A 1 401 ? -1.648 -6.057 -0.144 1.00 80.00 401 LEU A N 1
ATOM 3191 C CA . LEU A 1 401 ? -2.046 -5.011 0.807 1.00 80.00 401 LEU A CA 1
ATOM 3192 C C . LEU A 1 401 ? -1.047 -4.845 1.951 1.00 80.00 401 LEU A C 1
ATOM 3194 O O . LEU A 1 401 ? -0.557 -3.741 2.179 1.00 80.00 401 LEU A O 1
ATOM 3198 N N . VAL A 1 402 ? -0.706 -5.935 2.642 1.00 76.75 402 VAL A N 1
ATOM 3199 C CA . VAL A 1 402 ? 0.230 -5.886 3.778 1.00 76.75 402 VAL A CA 1
ATOM 3200 C C . VAL A 1 402 ? 1.621 -5.444 3.313 1.00 76.75 402 VAL A C 1
ATOM 3202 O O . VAL A 1 402 ? 2.261 -4.615 3.957 1.00 76.75 402 VAL A O 1
ATOM 3205 N N . ARG A 1 403 ? 2.067 -5.937 2.153 1.00 81.69 403 ARG A N 1
ATOM 3206 C CA . ARG A 1 403 ? 3.376 -5.617 1.562 1.00 81.69 403 ARG A CA 1
ATOM 3207 C C . ARG A 1 403 ? 3.471 -4.144 1.169 1.00 81.69 403 ARG A C 1
ATOM 3209 O O . ARG A 1 403 ? 4.437 -3.472 1.519 1.00 81.69 403 ARG A O 1
ATOM 3216 N N . ALA A 1 404 ? 2.435 -3.627 0.516 1.00 78.62 404 ALA A N 1
ATOM 3217 C CA . ALA A 1 404 ? 2.304 -2.221 0.161 1.00 78.62 404 ALA A CA 1
ATOM 3218 C C . ALA A 1 404 ? 2.238 -1.324 1.404 1.00 78.62 404 ALA A C 1
ATOM 3220 O O . ALA A 1 404 ? 2.883 -0.280 1.433 1.00 78.62 404 ALA A O 1
ATOM 3221 N N . LEU A 1 405 ? 1.522 -1.744 2.452 1.00 80.38 405 LEU A N 1
ATOM 3222 C CA . LEU A 1 405 ? 1.444 -1.009 3.713 1.00 80.38 405 LEU A CA 1
ATOM 3223 C C . LEU A 1 405 ? 2.818 -0.916 4.384 1.00 80.38 405 LEU A C 1
ATOM 3225 O O . LEU A 1 405 ? 3.198 0.166 4.819 1.00 80.38 405 LEU A O 1
ATOM 3229 N N . VAL A 1 406 ? 3.600 -2.000 4.407 1.00 81.38 406 VAL A N 1
ATOM 3230 C CA . VAL A 1 406 ? 4.979 -1.970 4.925 1.00 81.38 406 VAL A CA 1
ATOM 3231 C C . VAL A 1 406 ? 5.864 -1.035 4.099 1.00 81.38 406 VAL A C 1
ATOM 3233 O O . VAL A 1 406 ? 6.576 -0.222 4.685 1.00 81.38 406 VAL A O 1
ATOM 3236 N N . VAL A 1 407 ? 5.784 -1.076 2.763 1.00 80.25 407 VAL A N 1
ATOM 3237 C CA . VAL A 1 407 ? 6.503 -0.119 1.901 1.00 80.25 407 VAL A CA 1
ATOM 3238 C C . VAL A 1 407 ? 6.120 1.316 2.266 1.00 80.25 407 VAL A C 1
ATOM 3240 O O . VAL A 1 407 ? 7.003 2.125 2.540 1.00 80.25 407 VAL A O 1
ATOM 3243 N N . ILE A 1 408 ? 4.825 1.620 2.366 1.00 76.06 408 ILE A N 1
ATOM 3244 C CA . ILE A 1 408 ? 4.341 2.947 2.761 1.00 76.06 408 ILE A CA 1
ATOM 3245 C C . ILE A 1 408 ? 4.915 3.332 4.129 1.00 76.06 408 ILE A C 1
ATOM 3247 O O . ILE A 1 408 ? 5.552 4.374 4.233 1.00 76.06 408 ILE A O 1
ATOM 3251 N N . LEU A 1 409 ? 4.790 2.482 5.154 1.00 75.00 409 LEU A N 1
ATOM 3252 C CA . LEU A 1 409 ? 5.314 2.753 6.498 1.00 75.00 409 LEU A CA 1
ATOM 3253 C C . LEU A 1 409 ? 6.822 3.047 6.503 1.00 75.00 409 LEU A C 1
ATOM 3255 O O . LEU A 1 409 ? 7.247 3.968 7.200 1.00 75.00 409 LEU A O 1
ATOM 3259 N N . THR A 1 410 ? 7.625 2.331 5.704 1.00 78.12 410 THR A N 1
ATOM 3260 C CA . THR A 1 410 ? 9.068 2.621 5.587 1.00 78.12 410 THR A CA 1
ATOM 3261 C C . THR A 1 410 ? 9.356 3.984 4.964 1.00 78.12 410 THR A C 1
ATOM 3263 O O . THR A 1 410 ? 10.363 4.601 5.293 1.00 78.12 410 THR A O 1
ATOM 3266 N N . LEU A 1 411 ? 8.473 4.493 4.104 1.00 67.12 411 LEU A N 1
ATOM 3267 C CA . LEU A 1 411 ? 8.591 5.840 3.540 1.00 67.12 411 LEU A CA 1
ATOM 3268 C C . LEU A 1 411 ? 8.093 6.922 4.512 1.00 67.12 411 LEU A C 1
ATOM 3270 O O . LEU A 1 411 ? 8.535 8.066 4.438 1.00 67.12 411 LEU A O 1
ATOM 3274 N N . VAL A 1 412 ? 7.171 6.569 5.414 1.00 63.12 412 VAL A N 1
ATOM 3275 C CA . VAL A 1 412 ? 6.542 7.490 6.373 1.00 63.12 412 VAL A CA 1
ATOM 3276 C C . VAL A 1 412 ? 7.411 7.756 7.599 1.00 63.12 412 VAL A C 1
ATOM 3278 O O . VAL A 1 412 ? 7.489 8.894 8.065 1.00 63.12 412 VAL A O 1
ATOM 3281 N N . ILE A 1 413 ? 8.018 6.712 8.163 1.00 70.81 413 ILE A N 1
ATOM 3282 C CA . ILE A 1 413 ? 8.716 6.803 9.447 1.00 70.81 413 ILE A CA 1
ATOM 3283 C C . ILE A 1 413 ? 10.117 7.411 9.222 1.00 70.81 413 ILE A C 1
ATOM 3285 O O . ILE A 1 413 ? 10.878 6.894 8.398 1.00 70.81 413 ILE A O 1
ATOM 3289 N N . PRO A 1 414 ? 10.505 8.487 9.942 1.00 63.09 414 PRO A N 1
ATOM 3290 C CA . PRO A 1 414 ? 11.845 9.066 9.838 1.00 63.09 414 PRO A CA 1
ATOM 3291 C C . PRO A 1 414 ? 12.935 8.004 10.010 1.00 63.09 414 PRO A C 1
ATOM 3293 O O . PRO A 1 414 ? 12.832 7.146 10.883 1.00 63.09 414 PRO A O 1
ATOM 3296 N N . PHE A 1 415 ? 13.966 8.048 9.161 1.00 66.94 415 PHE A N 1
ATOM 3297 C CA . PHE A 1 415 ? 15.057 7.059 9.078 1.00 66.94 415 PHE A CA 1
ATOM 3298 C C . PHE A 1 415 ? 14.655 5.628 8.664 1.00 66.94 415 PHE A C 1
ATOM 3300 O O . PHE A 1 415 ? 15.524 4.867 8.237 1.00 66.94 415 PHE A O 1
ATOM 3307 N N . ALA A 1 416 ? 13.365 5.268 8.659 1.00 71.44 416 ALA A N 1
ATOM 3308 C CA . ALA A 1 416 ? 12.897 3.976 8.147 1.00 71.44 416 ALA A CA 1
ATOM 3309 C C . ALA A 1 416 ? 13.006 3.858 6.621 1.00 71.44 416 ALA A C 1
ATOM 3311 O O . ALA A 1 416 ? 12.948 2.749 6.091 1.00 71.44 416 ALA A O 1
ATOM 3312 N N . PHE A 1 417 ? 13.250 4.968 5.913 1.00 69.06 417 PHE A N 1
ATOM 3313 C CA . PHE A 1 417 ? 13.519 4.950 4.474 1.00 69.06 417 PHE A CA 1
ATOM 3314 C C . PHE A 1 417 ? 14.727 4.064 4.133 1.00 69.06 417 PHE A C 1
ATOM 3316 O O . PHE A 1 417 ? 14.769 3.480 3.049 1.00 69.06 417 PHE A O 1
ATOM 3323 N N . LEU A 1 418 ? 15.674 3.902 5.069 1.00 78.62 418 LEU A N 1
ATOM 3324 C CA . LEU A 1 418 ? 16.800 2.981 4.929 1.00 78.62 418 LEU A CA 1
ATOM 3325 C C . LEU A 1 418 ? 16.322 1.533 4.794 1.00 78.62 418 LEU A C 1
ATOM 3327 O O . LEU A 1 418 ? 16.929 0.780 4.050 1.00 78.62 418 LEU A O 1
ATOM 3331 N N . ALA A 1 419 ? 15.210 1.157 5.432 1.00 81.56 419 ALA A N 1
ATOM 3332 C CA . ALA A 1 419 ? 14.608 -0.171 5.327 1.00 81.56 419 ALA A CA 1
ATOM 3333 C C . ALA A 1 419 ? 13.743 -0.360 4.063 1.00 81.56 419 ALA A C 1
ATOM 3335 O O . ALA A 1 419 ? 13.344 -1.487 3.758 1.00 81.56 419 ALA A O 1
ATOM 3336 N N . SER A 1 420 ? 13.476 0.706 3.295 1.00 82.56 420 SER A N 1
ATOM 3337 C CA . SER A 1 420 ? 12.627 0.630 2.097 1.00 82.56 420 SER A CA 1
ATOM 3338 C C . SER A 1 420 ? 13.096 -0.398 1.056 1.00 82.56 420 SER A C 1
ATOM 3340 O O . SER A 1 420 ? 12.230 -1.080 0.506 1.00 82.56 420 SER A O 1
ATOM 3342 N N . PRO A 1 421 ? 14.404 -0.639 0.813 1.00 87.31 421 PRO A N 1
ATOM 3343 C CA . PRO A 1 421 ? 14.826 -1.649 -0.158 1.00 87.31 421 PRO A CA 1
ATOM 3344 C C . PRO A 1 421 ? 14.402 -3.069 0.222 1.00 87.31 421 PRO A C 1
ATOM 3346 O O . PRO A 1 421 ? 14.046 -3.860 -0.647 1.00 87.31 421 PRO A O 1
ATOM 3349 N N . TRP A 1 422 ? 14.366 -3.397 1.516 1.00 88.06 422 TRP A N 1
ATOM 3350 C CA . TRP A 1 422 ? 13.850 -4.685 1.984 1.00 88.06 422 TRP A CA 1
ATOM 3351 C C . TRP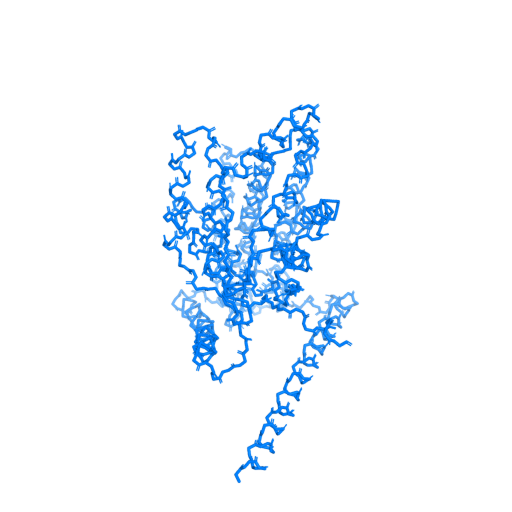 A 1 422 ? 12.340 -4.796 1.772 1.00 88.06 422 TRP A C 1
ATOM 3353 O O . TRP A 1 422 ? 11.870 -5.835 1.310 1.00 88.06 422 TRP A O 1
ATOM 3363 N N . ALA A 1 423 ? 11.594 -3.723 2.046 1.00 85.69 423 ALA A N 1
ATOM 3364 C CA . ALA A 1 423 ? 10.155 -3.680 1.806 1.00 85.69 423 ALA A CA 1
ATOM 3365 C C . ALA A 1 423 ? 9.818 -3.820 0.308 1.00 85.69 423 ALA A C 1
ATOM 3367 O O . ALA A 1 423 ? 8.932 -4.596 -0.051 1.00 85.69 423 ALA A O 1
ATOM 3368 N N . TYR A 1 424 ? 10.569 -3.147 -0.574 1.00 85.62 424 TYR A N 1
ATOM 3369 C CA . TYR A 1 424 ? 10.433 -3.297 -2.026 1.00 85.62 424 TYR A CA 1
ATOM 3370 C C . TYR A 1 424 ? 10.754 -4.716 -2.488 1.00 85.62 424 TYR A C 1
ATOM 3372 O O . TYR A 1 424 ? 9.959 -5.291 -3.222 1.00 85.62 424 TYR A O 1
ATOM 3380 N N . CYS A 1 425 ? 11.851 -5.321 -2.023 1.00 88.19 425 CYS A N 1
ATOM 3381 C CA . CYS A 1 425 ? 12.170 -6.711 -2.358 1.00 88.19 425 CYS A CA 1
ATOM 3382 C C . CYS A 1 425 ? 11.076 -7.682 -1.893 1.00 88.19 425 CYS A C 1
ATOM 3384 O O . CYS A 1 425 ? 10.753 -8.622 -2.613 1.00 88.19 425 CYS A O 1
ATOM 3386 N N . TRP A 1 426 ? 10.471 -7.456 -0.725 1.00 87.31 426 TRP A N 1
ATOM 3387 C CA . TRP A 1 426 ? 9.367 -8.285 -0.238 1.00 87.31 426 TRP A CA 1
ATOM 3388 C C . TRP A 1 426 ? 8.097 -8.145 -1.090 1.00 87.31 426 TRP A C 1
ATOM 3390 O O . TRP A 1 426 ? 7.433 -9.140 -1.383 1.00 87.31 426 TRP A O 1
ATOM 3400 N N . LEU A 1 427 ? 7.787 -6.927 -1.544 1.00 88.06 427 LEU A N 1
ATOM 3401 C CA . LEU A 1 427 ? 6.698 -6.678 -2.489 1.00 88.06 427 LEU A CA 1
ATOM 3402 C C . LEU A 1 427 ? 6.987 -7.289 -3.870 1.00 88.06 427 LEU A C 1
ATOM 3404 O O . LEU A 1 427 ? 6.105 -7.906 -4.461 1.00 88.06 427 LEU A O 1
ATOM 3408 N N . TRP A 1 428 ? 8.214 -7.149 -4.369 1.00 89.12 428 TRP A N 1
ATOM 3409 C CA . TRP A 1 428 ? 8.646 -7.688 -5.658 1.00 89.12 428 TRP A CA 1
ATOM 3410 C C . TRP A 1 428 ? 8.636 -9.211 -5.685 1.00 89.12 428 TRP A C 1
ATOM 3412 O O . TRP A 1 428 ? 8.172 -9.769 -6.669 1.00 89.12 428 TRP A O 1
ATOM 3422 N N . ARG A 1 429 ? 9.029 -9.887 -4.598 1.00 89.44 429 ARG A N 1
ATOM 3423 C CA . ARG A 1 429 ? 8.878 -11.349 -4.474 1.00 89.44 429 ARG A CA 1
ATOM 3424 C C . ARG A 1 429 ? 7.460 -11.804 -4.776 1.00 89.44 429 ARG A C 1
ATOM 3426 O O . ARG A 1 429 ? 7.282 -12.661 -5.626 1.00 89.44 429 ARG A O 1
ATOM 3433 N N . TYR A 1 430 ? 6.475 -11.146 -4.171 1.00 88.31 430 TYR A N 1
ATOM 3434 C CA . TYR A 1 430 ? 5.068 -11.437 -4.431 1.00 88.31 430 TYR A CA 1
ATOM 3435 C C . TYR A 1 430 ? 4.637 -11.102 -5.864 1.00 88.31 430 TYR A C 1
ATOM 3437 O O . TYR A 1 430 ? 3.862 -11.832 -6.467 1.00 88.31 430 TYR A O 1
ATOM 3445 N N . GLN A 1 431 ? 5.103 -9.983 -6.420 1.00 90.44 431 GLN A N 1
ATOM 3446 C CA . GLN A 1 431 ? 4.737 -9.589 -7.784 1.00 90.44 431 GLN A CA 1
ATOM 3447 C C . GLN A 1 431 ? 5.280 -10.566 -8.827 1.00 90.44 431 GLN A C 1
ATOM 3449 O O . GLN A 1 431 ? 4.557 -10.960 -9.737 1.00 90.44 431 GLN A O 1
ATOM 3454 N N . TYR A 1 432 ? 6.539 -10.966 -8.687 1.00 91.06 432 TYR A N 1
ATOM 3455 C CA . TYR A 1 432 ? 7.195 -11.847 -9.640 1.00 91.06 432 TYR A CA 1
ATOM 3456 C C . TYR A 1 432 ? 6.793 -13.310 -9.472 1.00 91.06 432 TYR A C 1
ATOM 3458 O O . TYR A 1 432 ? 6.716 -13.997 -10.481 1.00 91.06 432 TYR A O 1
ATOM 3466 N N . SER A 1 433 ? 6.456 -13.771 -8.260 1.00 87.62 433 SER A N 1
ATOM 3467 C CA . SER A 1 433 ? 5.915 -15.128 -8.081 1.00 87.62 433 SER A CA 1
ATOM 3468 C C . SER A 1 433 ? 4.524 -15.334 -8.676 1.00 87.62 433 SER A C 1
ATOM 3470 O O . SER A 1 433 ? 4.110 -16.466 -8.852 1.00 87.62 433 SER A O 1
ATOM 3472 N N . HIS A 1 434 ? 3.836 -14.243 -9.014 1.00 88.25 434 HIS A N 1
ATOM 3473 C CA . HIS A 1 434 ? 2.520 -14.228 -9.660 1.00 88.25 434 HIS A CA 1
ATOM 3474 C C . HIS A 1 434 ? 2.597 -13.643 -11.083 1.00 88.25 434 HIS A C 1
ATOM 3476 O O . HIS A 1 434 ? 1.653 -13.017 -11.571 1.00 88.25 434 HIS A O 1
ATOM 3482 N N . THR A 1 435 ? 3.776 -13.711 -11.711 1.00 91.00 435 THR A N 1
ATOM 3483 C CA . THR A 1 435 ? 4.001 -13.280 -13.095 1.00 91.00 435 THR A CA 1
ATOM 3484 C C . THR A 1 435 ? 4.471 -14.476 -13.908 1.00 91.00 435 THR A C 1
ATOM 3486 O O . THR A 1 435 ? 5.566 -14.971 -13.664 1.00 91.00 435 THR A O 1
ATOM 3489 N N . HIS A 1 436 ? 3.683 -14.904 -14.888 1.00 90.50 436 HIS A N 1
ATOM 3490 C CA . HIS A 1 436 ? 3.928 -16.117 -15.680 1.00 90.50 436 HIS A CA 1
ATOM 3491 C C . HIS A 1 436 ? 3.846 -15.822 -17.175 1.00 90.50 436 HIS A C 1
ATOM 3493 O O . HIS A 1 436 ? 3.397 -14.743 -17.569 1.00 90.50 436 HIS A O 1
ATOM 3499 N N . VAL A 1 437 ? 4.281 -16.760 -18.006 1.00 91.25 437 VAL A N 1
ATOM 3500 C CA . VAL A 1 437 ? 4.062 -16.737 -19.449 1.00 91.25 437 VAL A CA 1
ATOM 3501 C C . VAL A 1 437 ? 2.617 -17.142 -19.744 1.00 91.25 437 VAL A C 1
ATOM 3503 O O . VAL A 1 437 ? 2.052 -18.062 -19.157 1.00 91.25 437 VAL A O 1
ATOM 3506 N N . ASP A 1 438 ? 1.987 -16.421 -20.660 1.00 86.94 438 ASP A N 1
ATOM 3507 C CA . ASP A 1 438 ? 0.635 -16.685 -21.122 1.00 86.94 438 ASP A CA 1
ATOM 3508 C C . ASP A 1 438 ? 0.628 -17.843 -22.130 1.00 86.94 438 ASP A C 1
ATOM 3510 O O . ASP A 1 438 ? 0.761 -17.655 -23.343 1.00 86.94 438 ASP A O 1
ATOM 3514 N N . HIS A 1 439 ? 0.450 -19.058 -21.614 1.00 77.69 439 HIS A N 1
ATOM 3515 C CA . HIS A 1 439 ? 0.349 -20.272 -22.423 1.00 77.69 439 HIS A CA 1
ATOM 3516 C C . HIS A 1 439 ? -0.965 -20.383 -23.217 1.00 77.69 439 HIS A C 1
ATOM 3518 O O . HIS A 1 439 ? -1.068 -21.247 -24.080 1.00 77.69 439 HIS A O 1
ATOM 3524 N N . SER A 1 440 ? -1.949 -19.496 -22.999 1.00 67.06 440 SER A N 1
ATOM 3525 C CA . SER A 1 440 ? -3.250 -19.556 -23.692 1.00 67.06 440 SER A CA 1
ATOM 3526 C C . SER A 1 440 ? -3.198 -19.165 -25.173 1.00 67.06 440 SER A C 1
ATOM 3528 O O . SER A 1 440 ? -4.185 -19.314 -25.884 1.00 67.06 440 SER A O 1
ATOM 3530 N N . SER A 1 441 ? -2.058 -18.650 -25.641 1.00 49.66 441 SER A N 1
ATOM 3531 C CA . SER A 1 441 ? -1.834 -18.253 -27.038 1.00 49.66 441 SER A CA 1
ATOM 3532 C C . SER A 1 441 ? -1.078 -19.295 -27.875 1.00 49.66 441 SER A C 1
ATOM 3534 O O . SER A 1 441 ? -0.808 -19.044 -29.049 1.00 49.66 441 SER A O 1
ATOM 3536 N N . ALA A 1 442 ? -0.717 -20.433 -27.268 1.00 49.69 442 ALA A N 1
ATOM 3537 C CA . ALA A 1 442 ? -0.021 -21.546 -27.918 1.00 49.69 442 ALA A CA 1
ATOM 3538 C C . ALA A 1 442 ? -0.966 -22.659 -28.427 1.00 49.69 442 ALA A C 1
ATOM 3540 O O . ALA A 1 442 ? -0.490 -23.614 -29.042 1.00 49.69 442 ALA A O 1
ATOM 3541 N N . GLU A 1 443 ? -2.276 -22.519 -28.193 1.00 33.50 443 GLU A N 1
ATOM 3542 C CA . GLU A 1 443 ? -3.370 -23.289 -28.813 1.00 33.50 443 GLU A CA 1
ATOM 3543 C C . GLU A 1 443 ? -4.041 -22.457 -29.913 1.00 33.50 443 GLU A C 1
ATOM 3545 O O . GLU A 1 443 ? -4.389 -23.047 -30.965 1.00 33.50 443 GLU A O 1
#

Secondary structure (DSSP, 8-state):
-HHHHHHHHHHHHHHHHHHHHHHHHHHHHHHHHHHHHHHHHHHHGGGG--HHHHHHHHHHHTTHHHHHHHHHHHHHHHHHHHHHSS-STTHHHHHHHHHHHHHHHHHHHHHHHHHHHHHHHHHHHH-GGG-SHHHHHHHHHHHHHHHHHHHHH-S-TTSHHHHHHHHHHHHHHHHHHHHHIIIIIS---TTSPP-HHHHHHHHHHHHHHHHHHHHHHHHHHHHHHHHHHTTSS----EE---HHHHHHHHHHHHHHHHHHTTTTHHHHHHHHHHHHHHTEEETTEEEEE---HHHHHHHHHHHHHHHHHTTTGGGGGHHHHHHHHHHTTEEETTSS-STT-EE---HHHHHHHHHHHHHHHHHTTTTTHHHHHHHHHHHHHHTEEETTEEEEE---HHHHHHHHHHHHHHHHSTTGGGGHHHHHHHHHHHHHHTEEE-GGG--

Nearest PDB structures (foldseek):
  6y6b-assembly1_B  TM=4.583E-01  e=6.605E+00  Homo sapiens
  6egc-assembly1_A  TM=3.941E-01  e=4.577E+00  synthetic construct
  1yvl-assembly1_A  TM=3.903E-01  e=6.960E+00  Homo sapiens

InterPro domains:
  IPR046515 Protein of unknown function DUF6693 [PF20403] (295-370)

Sequence (443 aa):
MVNQVDNSIDQMGEQIGQGIDDAAKDITSGLKKTGEKTGDFGENWRDYLTPNNAEKFVSVALLFPLFMTVVLWLLTRVSGWVYGQYFLPLYDFFFAIFQIAIFLVKALFLIGSGLGVAAAGYVLYKNESKRTVWGWLTGAATVLSFLGCLGINQSYPYNGLTQTFKILGWVAVVWGIDTCSRVLLQKLGIDVEPIISRDLAAYRDFYQTYRAKHEAEEKAEKEEIAKAQNGQAGPVSYFDGTGAGLFGTYLLYALLTIITCGFAAPWLNCAIQRWRTKHMVVDGKRVTFNGTGASLLGHWILWEFLTVITCGLFAFFIPVGLQKWNMNHTYYEGEKGAEDSRFDGNTFQYIGYNIMQFLLLVVAFGLAYPWTHKMILRWQTKHQLINNDRLIYDGTALGMLVRALVVILTLVIPFAFLASPWAYCWLWRYQYSHTHVDHSSAE

Mean predicted aligned error: 12.51 Å

Solvent-accessible surface area (backbone atoms only — not comparable to full-atom values): 22408 Å² total; per-residue (Å²): 107,69,74,59,50,52,56,48,50,52,53,48,51,52,53,50,51,50,52,52,53,50,51,52,48,51,51,51,50,49,52,48,53,49,52,50,51,57,54,48,42,72,79,45,50,73,76,59,73,36,59,71,50,30,48,49,45,31,25,54,25,9,36,40,30,57,52,49,51,53,41,54,49,49,52,54,49,52,51,51,50,53,64,72,57,93,42,78,93,52,42,70,61,55,49,54,51,51,51,51,44,52,50,51,52,43,51,51,48,38,52,48,16,48,49,18,34,52,29,35,50,49,36,44,66,77,32,70,91,34,65,34,74,39,22,50,49,50,37,52,30,20,48,29,7,29,42,7,31,53,26,68,58,50,90,64,82,82,46,72,67,34,49,51,22,39,51,38,7,52,54,10,30,58,53,14,54,54,38,32,34,37,36,70,73,67,66,42,63,68,38,54,80,90,49,70,72,61,40,53,48,53,52,47,50,53,50,49,55,55,47,55,54,53,54,50,54,54,50,51,54,52,50,50,53,52,32,29,75,70,69,73,47,68,70,49,27,36,44,77,60,50,27,68,62,48,40,55,53,49,53,50,45,56,56,44,33,68,76,47,75,49,71,49,50,40,44,48,50,36,50,54,49,35,55,52,28,63,26,31,27,47,47,63,43,41,30,37,51,76,61,49,28,73,69,43,39,58,53,49,54,52,51,52,52,47,13,61,76,50,74,50,63,45,54,70,46,48,66,48,52,50,48,31,57,52,25,46,26,24,20,49,68,91,56,99,54,22,86,53,9,36,43,78,66,53,49,69,57,53,50,52,50,52,52,50,33,50,54,44,25,57,76,46,61,52,71,36,46,37,51,40,49,45,54,49,48,33,54,51,34,52,25,33,23,46,56,65,44,35,29,36,52,76,67,51,37,72,75,36,38,64,36,51,47,49,33,50,47,18,69,67,41,85,80,32,51,76,53,29,34,43,31,48,38,57,38,44,30,57,52,33,50,28,30,38,66,53,69,83,79,80,116

Radius of gyration: 26.66 Å; Cα contacts (8 Å, |Δi|>4): 530; chains: 1; bounding box: 60×77×66 Å

Organism: Lactobacillus delbrueckii subsp. bulgaricus (NCBI:txid1585)

pLDDT: mean 80.89, std 12.94, range [33.5, 96.25]